Protein AF-0000000080838086 (afdb_homodimer)

InterPro domains:
  IPR004227 Formiminotransferase catalytic domain [TIGR02024] (1-301)
  IPR012886 Formiminotransferase, N-terminal subdomain [PF07837] (4-179)
  IPR012886 Formiminotransferase, N-terminal subdomain [SM01222] (3-180)
  IPR013802 Formiminotransferase, C-terminal subdomain [PF02971] (182-311)
  IPR013802 Formiminotransferase, C-terminal subdomain [SM01221] (181-302)
  IPR022384 Formiminotransferase catalytic domain superfamily [SSF55116] (3-180)
  IPR022384 Formiminotransferase catalytic domain superfamily [SSF55116] (181-319)
  IPR037064 Formiminotransferase, N-terminal subdomain superfamily [G3DSA:3.30.990.10] (1-180)
  IPR037070 Formiminotransferase, C-terminal subdomain superfamily [G3DSA:3.30.70.670] (182-321)
  IPR051623 Formiminotransferase-cyclodeaminase [PTHR12234] (2-306)

Foldseek 3Di:
DAWKKKKKWKFQAQDDVVLLCQLCVLQVVDPQKAWLDWDGDVQQRMIITMIMGHLVSVLVSNLVSLQSLLVRFFPVPGDHFHQAFFRTGEMEMEGDPPDDQVNRLVSQVVSQQSNCVPPVAFEAEEAPNHPDPQRPDSCSLRVCGNVHQQVVLPDPVNPGPGHGSGGDNGTGHYYTYYAHDKWWKKWKKQAQDQVQLQVLQLQAACVNPHDPQKHWHKTGDPVVHIIIIIIIRRDCVRVAPQNSLVSSQVSCVVVVIHTDAMEIPAADELVSLLVNLVVVCVVVVHDDDSVPDDLQVSQVVSCVVHVYDPDGSSSYPVVPD/DAWKKKKKWKFQAQDDVVLLCQLCVLQVVDPQKAWLDWDGDVQQRMIITMIMGHLVSVLVSNLVSLQSLLVRFFQVPGDHFHQAFFRTGEMEMEGDPPDDQVNRLVSQVVSQQSNCVPPVAFEAEEAPNHPDPQRPDSCSLRVCGNVHQQVVLPDPVNPGPGHGSGGDNGTGHYYTYYAHDKWWKKWKKQAQDQVQLQVLQLQAACVNPHDPQKHWHKTGDPVVHIIMIIIIRRDCVRVAPQNSLVSSQVSCVVVVIHTDAMEIPAADELVSLLVNLVVVCVVVVHDDDSVPDDLQVSQVVSCVVHVYDPDGSSRYPVVPD

Radius of gyration: 28.11 Å; Cα contacts (8 Å, |Δi|>4): 1502; chains: 2; bounding box: 57×80×67 Å

Organism: Fusobacterium vincentii (NCBI:txid155615)

pLDDT: mean 97.09, std 2.86, range [72.38, 98.94]

Solvent-accessible surface area (backbone atoms only — not comparable to full-atom values): 31805 Å² total; per-residue (Å²): 130,73,48,28,28,35,39,44,42,29,31,54,48,22,70,57,61,69,59,48,50,60,30,47,36,49,42,71,74,29,89,70,38,45,68,66,44,78,49,62,32,57,58,38,18,27,22,44,33,29,34,37,23,37,57,69,60,47,50,54,27,49,52,52,20,48,50,45,28,44,71,72,30,54,51,84,74,60,78,53,59,49,89,45,27,20,15,40,29,40,34,40,30,27,55,69,31,85,49,46,66,67,59,31,26,50,52,26,51,52,48,36,48,49,40,18,73,74,65,57,32,17,17,37,38,20,43,77,37,28,85,48,81,77,30,34,44,62,69,62,62,40,57,60,24,48,86,32,38,52,68,47,20,63,37,80,92,43,49,38,77,29,58,58,55,45,50,26,91,35,24,21,32,28,35,28,14,16,48,76,79,48,40,37,39,34,39,34,32,66,38,76,62,66,67,53,28,39,52,51,17,44,51,45,10,31,94,54,29,8,27,56,43,30,47,47,35,54,38,70,36,68,96,72,58,24,27,23,33,36,31,38,30,55,38,43,91,47,48,36,57,50,59,56,54,52,49,51,48,58,60,30,36,44,72,74,37,50,69,76,28,28,35,63,58,64,54,36,59,59,62,48,52,51,57,32,44,51,43,56,34,32,55,70,69,46,84,72,63,67,89,76,50,53,68,62,55,52,44,54,49,44,32,64,76,58,38,46,47,94,73,56,57,76,34,24,45,66,75,75,105,131,75,47,27,28,35,38,43,42,29,32,55,49,22,69,58,62,69,59,48,49,62,29,46,37,49,41,72,74,29,88,69,37,45,67,65,45,79,50,62,32,56,56,38,18,27,21,45,32,30,34,38,24,38,54,69,59,47,51,53,25,49,50,51,21,48,50,44,27,45,72,71,29,53,50,86,74,60,77,52,59,49,88,46,27,20,15,43,29,38,34,42,30,27,56,70,31,85,50,46,65,66,59,33,26,50,52,25,50,52,48,35,48,49,40,18,74,75,65,57,33,17,18,37,38,20,43,78,38,28,86,47,81,75,30,33,44,61,70,61,62,39,58,60,23,48,85,31,36,52,67,46,20,64,37,81,90,44,49,39,76,29,57,58,56,44,51,27,93,36,25,20,33,28,37,28,15,15,48,75,77,47,39,36,38,33,38,33,33,65,38,75,62,66,67,54,28,40,52,50,16,44,53,44,10,31,95,54,30,6,28,54,44,28,48,48,35,54,39,69,36,69,97,74,58,26,27,24,35,35,31,37,30,56,38,43,90,47,48,37,57,50,60,54,53,51,49,52,48,56,62,30,36,46,71,73,37,48,70,77,29,28,37,62,58,66,54,35,60,59,63,50,52,51,57,32,44,52,43,55,35,32,56,69,69,47,83,73,63,68,88,76,51,53,69,62,57,52,46,53,50,45,31,65,77,57,36,46,47,93,71,58,58,76,35,26,45,68,75,75,106

Structure (mmCIF, N/CA/C/O backbone):
data_AF-0000000080838086-model_v1
#
loop_
_entity.id
_entity.type
_entity.pdbx_description
1 polymer 'glutamate formimidoyltransferase'
#
loop_
_atom_site.group_PDB
_atom_site.id
_atom_site.type_symbol
_atom_site.label_atom_id
_atom_site.label_alt_id
_atom_site.label_comp_id
_atom_site.label_asym_id
_atom_site.label_entity_id
_atom_site.label_seq_id
_atom_site.pdbx_PDB_ins_code
_atom_site.Cartn_x
_atom_site.Cartn_y
_atom_site.Cartn_z
_atom_site.occupancy
_atom_site.B_iso_or_equiv
_atom_site.auth_seq_id
_atom_site.auth_comp_id
_atom_site.auth_asym_id
_atom_site.auth_atom_id
_atom_site.pdbx_PDB_model_num
ATOM 1 N N . MET A 1 1 ? -22.516 15.312 27.312 1 72.38 1 MET A N 1
ATOM 2 C CA . MET A 1 1 ? -21.172 15.883 27.219 1 72.38 1 MET A CA 1
ATOM 3 C C . MET A 1 1 ? -21.109 16.953 26.141 1 72.38 1 MET A C 1
ATOM 5 O O . MET A 1 1 ? -21.969 17 25.266 1 72.38 1 MET A O 1
ATOM 9 N N . ALA A 1 2 ? -20.094 17.875 26.25 1 89.25 2 ALA A N 1
ATOM 10 C CA . ALA A 1 2 ? -20.016 19 25.312 1 89.25 2 ALA A CA 1
ATOM 11 C C . ALA A 1 2 ? -19.422 18.547 23.984 1 89.25 2 ALA A C 1
ATOM 13 O O . ALA A 1 2 ? -18.578 17.672 23.922 1 89.25 2 ALA A O 1
ATOM 14 N N . LYS A 1 3 ? -20.047 19.047 22.922 1 95 3 LYS A N 1
ATOM 15 C CA . LYS A 1 3 ? -19.516 18.797 21.578 1 95 3 LYS A CA 1
ATOM 16 C C . LYS A 1 3 ? -18.125 19.406 21.422 1 95 3 LYS A C 1
ATOM 18 O O . LYS A 1 3 ? -17.859 20.516 21.891 1 95 3 LYS A O 1
ATOM 23 N N . ILE A 1 4 ? -17.219 18.703 20.875 1 96.5 4 ILE A N 1
ATOM 24 C CA . ILE A 1 4 ? -15.875 19.188 20.625 1 96.5 4 ILE A CA 1
ATOM 25 C C . ILE A 1 4 ? -15.5 18.922 19.156 1 96.5 4 ILE A C 1
ATOM 27 O O . ILE A 1 4 ? -15.641 17.797 18.672 1 96.5 4 ILE A O 1
ATOM 31 N N . VAL A 1 5 ? -15.117 19.922 18.5 1 97.5 5 VAL A N 1
ATOM 32 C CA . VAL A 1 5 ? -14.57 19.812 17.141 1 97.5 5 VAL A CA 1
ATOM 33 C C . VAL A 1 5 ? -13.094 20.219 17.156 1 97.5 5 VAL A C 1
ATOM 35 O O . VAL A 1 5 ? -12.68 21.062 17.953 1 97.5 5 VAL A O 1
ATOM 38 N N . GLU A 1 6 ? -12.32 19.5 16.453 1 97.88 6 GLU A N 1
ATOM 39 C CA . GLU A 1 6 ? -10.961 19.922 16.141 1 97.88 6 GLU A CA 1
ATOM 40 C C . GLU A 1 6 ? -10.883 20.578 14.773 1 97.88 6 GLU A C 1
ATOM 42 O O . GLU A 1 6 ? -11.57 20.172 13.836 1 97.88 6 GLU A O 1
ATOM 47 N N . CYS A 1 7 ? -10.18 21.641 14.664 1 98.5 7 CYS A N 1
ATOM 48 C CA . CYS A 1 7 ? -9.898 22.312 13.398 1 98.5 7 CYS A CA 1
ATOM 49 C C . CYS A 1 7 ? -8.398 22.531 13.219 1 98.5 7 CYS A C 1
ATOM 51 O O . CYS A 1 7 ? -7.699 22.875 14.172 1 98.5 7 CYS A O 1
ATOM 53 N N . ILE A 1 8 ? -7.879 22.281 11.969 1 98.62 8 ILE A N 1
ATOM 54 C CA . ILE A 1 8 ? -6.441 22.328 11.719 1 98.62 8 ILE A CA 1
ATOM 55 C C . ILE A 1 8 ? -6.164 23.203 10.484 1 98.62 8 ILE A C 1
ATOM 57 O O . ILE A 1 8 ? -5.664 22.703 9.477 1 98.62 8 ILE A O 1
ATOM 61 N N . PRO A 1 9 ? -6.383 24.453 10.562 1 98.81 9 PRO A N 1
ATOM 62 C CA . PRO A 1 9 ? -6.082 25.312 9.406 1 98.81 9 PRO A CA 1
ATOM 63 C C . PRO A 1 9 ? -4.59 25.391 9.102 1 98.81 9 PRO A C 1
ATOM 65 O O . PRO A 1 9 ? -3.766 25.422 10.016 1 98.81 9 PRO A O 1
ATOM 68 N N . ASN A 1 10 ? -4.266 25.328 7.863 1 98.81 10 ASN A N 1
ATOM 69 C CA . ASN A 1 10 ? -2.914 25.5 7.344 1 98.81 10 ASN A CA 1
ATOM 70 C C . ASN A 1 10 ? -2.758 26.828 6.621 1 98.81 10 ASN A C 1
ATOM 72 O O . ASN A 1 10 ? -3.479 27.109 5.66 1 98.81 10 ASN A O 1
ATOM 76 N N . TYR A 1 11 ? -1.82 27.641 7.055 1 98.94 11 TYR A N 1
ATOM 77 C CA . TYR A 1 11 ? -1.592 28.969 6.473 1 98.94 11 TYR A CA 1
ATOM 78 C C . TYR A 1 11 ? -0.26 29.016 5.734 1 98.94 11 TYR A C 1
ATOM 80 O O . TYR A 1 11 ? 0.735 28.453 6.199 1 98.94 11 TYR A O 1
ATOM 88 N N . SER A 1 12 ? -0.247 29.703 4.594 1 98.75 12 SER A N 1
ATOM 89 C CA . SER A 1 12 ? 0.956 29.828 3.777 1 98.75 12 SER A CA 1
ATOM 90 C C . SER A 1 12 ? 1.854 30.953 4.281 1 98.75 12 SER A C 1
ATOM 92 O O . SER A 1 12 ? 2.139 31.906 3.545 1 98.75 12 SER A O 1
ATOM 94 N N . GLU A 1 13 ? 2.279 30.844 5.449 1 98.75 13 GLU A N 1
ATOM 95 C CA . GLU A 1 13 ? 3.242 31.734 6.098 1 98.75 13 GLU A CA 1
ATOM 96 C C . GLU A 1 13 ? 3.986 31.016 7.219 1 98.75 13 GLU A C 1
ATOM 98 O O . GLU A 1 13 ? 3.373 30.562 8.188 1 98.75 13 GLU A O 1
ATOM 103 N N . GLY A 1 14 ? 5.27 30.906 7.098 1 97.88 14 GLY A N 1
ATOM 104 C CA . GLY A 1 14 ? 6.074 30.234 8.102 1 97.88 14 GLY A CA 1
ATOM 105 C C . GLY A 1 14 ? 7.297 31.016 8.523 1 97.88 14 GLY A C 1
ATOM 106 O O . GLY A 1 14 ? 8.062 30.578 9.383 1 97.88 14 GLY A O 1
ATOM 107 N N . LYS A 1 15 ? 7.438 32.25 8.016 1 97.44 15 LYS A N 1
ATOM 108 C CA . LYS A 1 15 ? 8.656 33.031 8.211 1 97.44 15 LYS A CA 1
ATOM 109 C C . LYS A 1 15 ? 8.391 34.25 9.086 1 97.44 15 LYS A C 1
ATOM 111 O O . LYS A 1 15 ? 9.172 34.531 9.992 1 97.44 15 LYS A O 1
ATOM 116 N N . ASP A 1 16 ? 7.383 34.969 8.812 1 98.31 16 ASP A N 1
ATOM 117 C CA . ASP A 1 16 ? 7.039 36.188 9.547 1 98.31 16 ASP A CA 1
ATOM 118 C C . ASP A 1 16 ? 6.211 35.875 10.789 1 98.31 16 ASP A C 1
ATOM 120 O O . ASP A 1 16 ? 4.977 35.844 10.727 1 98.31 16 ASP A O 1
ATOM 124 N N . LEU A 1 17 ? 6.836 35.812 11.867 1 98.06 17 LEU A N 1
ATOM 125 C CA . LEU A 1 17 ? 6.191 35.375 13.109 1 98.06 17 LEU A CA 1
ATOM 126 C C . LEU A 1 17 ? 5.156 36.406 13.562 1 98.06 17 LEU A C 1
ATOM 128 O O . LEU A 1 17 ? 4.145 36.031 14.164 1 98.06 17 LEU A O 1
ATOM 132 N N . ALA A 1 18 ? 5.383 37.656 13.305 1 98.31 18 ALA A N 1
ATOM 133 C CA . ALA A 1 18 ? 4.402 38.688 13.656 1 98.31 18 ALA A CA 1
ATOM 134 C C . ALA A 1 18 ? 3.105 38.5 12.875 1 98.31 18 ALA A C 1
ATOM 136 O O . ALA A 1 18 ? 2.014 38.625 13.43 1 98.31 18 ALA A O 1
ATOM 137 N N . LYS A 1 19 ? 3.242 38.219 11.602 1 98.06 19 LYS A N 1
ATOM 138 C CA . LYS A 1 19 ? 2.072 37.906 10.781 1 98.06 19 LYS A CA 1
ATOM 139 C C . LYS A 1 19 ? 1.321 36.719 11.328 1 98.06 19 LYS A C 1
ATOM 141 O O . LYS A 1 19 ? 0.091 36.719 11.406 1 98.06 19 LYS A O 1
ATOM 146 N N . ILE A 1 20 ? 2.047 35.688 11.633 1 98.69 20 ILE A N 1
ATOM 147 C CA . ILE A 1 20 ? 1.466 34.438 12.148 1 98.69 20 ILE A CA 1
ATOM 148 C C . ILE A 1 20 ? 0.724 34.719 13.453 1 98.69 20 ILE A C 1
ATOM 150 O O . ILE A 1 20 ? -0.38 34.219 13.664 1 98.69 20 ILE A O 1
ATOM 154 N N . GLU A 1 21 ? 1.292 35.562 14.281 1 98.56 21 GLU A N 1
ATOM 155 C CA . GLU A 1 21 ? 0.652 35.938 15.539 1 98.56 21 GLU A CA 1
ATOM 156 C C . GLU A 1 21 ? -0.698 36.625 15.297 1 98.56 21 GLU A C 1
ATOM 158 O O . GLU A 1 21 ? -1.671 36.344 16 1 98.56 21 GLU A O 1
ATOM 163 N N . ARG A 1 22 ? -0.779 37.5 14.383 1 98.75 22 ARG A N 1
ATOM 164 C CA . ARG A 1 22 ? -2.039 38.156 14.039 1 98.75 22 ARG A CA 1
ATOM 165 C C . ARG A 1 22 ? -3.057 37.156 13.516 1 98.75 22 ARG A C 1
ATOM 167 O O . ARG A 1 22 ? -4.234 37.219 13.883 1 98.75 22 ARG A O 1
ATOM 174 N N . ILE A 1 23 ? -2.609 36.219 12.734 1 98.81 23 ILE A N 1
ATOM 175 C CA . ILE A 1 23 ? -3.477 35.219 12.109 1 98.81 23 ILE A CA 1
ATOM 176 C C . ILE A 1 23 ? -4.059 34.312 13.172 1 98.81 23 ILE A C 1
ATOM 178 O O . ILE A 1 23 ? -5.215 33.875 13.086 1 98.81 23 ILE A O 1
ATOM 182 N N . VAL A 1 24 ? -3.285 33.969 14.211 1 98.56 24 VAL A N 1
ATOM 183 C CA . VAL A 1 24 ? -3.73 32.969 15.172 1 98.56 24 VAL A CA 1
ATOM 184 C C . VAL A 1 24 ? -4.414 33.656 16.359 1 98.56 24 VAL A C 1
ATOM 186 O O . VAL A 1 24 ? -4.961 33 17.234 1 98.56 24 VAL A O 1
ATOM 189 N N . ALA A 1 25 ? -4.469 35 16.391 1 98.56 25 ALA A N 1
ATOM 190 C CA . ALA A 1 25 ? -5.012 35.781 17.484 1 98.56 25 ALA A CA 1
ATOM 191 C C . ALA A 1 25 ? -6.449 35.406 17.797 1 98.56 25 ALA A C 1
ATOM 193 O O . ALA A 1 25 ? -6.84 35.312 18.969 1 98.56 25 ALA A O 1
ATOM 194 N N . PRO A 1 26 ? -7.297 35.156 16.766 1 98.5 26 PRO A N 1
ATOM 195 C CA . PRO A 1 26 ? -8.688 34.781 17.062 1 98.5 26 PRO A CA 1
ATOM 196 C C . PRO A 1 26 ? -8.797 33.5 17.906 1 98.5 26 PRO A C 1
ATOM 198 O O . PRO A 1 26 ? -9.766 33.344 18.641 1 98.5 26 PRO A O 1
ATOM 201 N N . TYR A 1 27 ? -7.848 32.594 17.719 1 98.12 27 TYR A N 1
ATOM 202 C CA . TYR A 1 27 ? -7.836 31.391 18.516 1 98.12 27 TYR A CA 1
ATOM 203 C C . TYR A 1 27 ? -7.27 31.641 19.906 1 98.12 27 TYR A C 1
ATOM 205 O O . TYR A 1 27 ? -7.844 31.219 20.906 1 98.12 27 TYR A O 1
ATOM 213 N N . LYS A 1 28 ? -6.145 32.344 19.922 1 96.81 28 LYS A N 1
ATOM 214 C CA . LYS A 1 28 ? -5.379 32.594 21.141 1 96.81 28 LYS A CA 1
ATOM 215 C C . LYS A 1 28 ? -6.184 33.406 22.125 1 96.81 28 LYS A C 1
ATOM 217 O O . LYS A 1 28 ? -6.094 33.219 23.344 1 96.81 28 LYS A O 1
ATOM 222 N N . ASN A 1 29 ? -6.957 34.312 21.703 1 95.75 29 ASN A N 1
ATOM 223 C CA . ASN A 1 29 ? -7.664 35.281 22.531 1 95.75 29 ASN A CA 1
ATOM 224 C C . ASN A 1 29 ? -9.07 34.781 22.875 1 95.75 29 ASN A C 1
ATOM 226 O O . ASN A 1 29 ? -9.859 35.531 23.469 1 95.75 29 ASN A O 1
ATOM 230 N N . ASN A 1 30 ? -9.453 33.656 22.5 1 94.56 30 ASN A N 1
ATOM 231 C CA . ASN A 1 30 ? -10.766 33.094 22.781 1 94.56 30 ASN A CA 1
ATOM 232 C C . ASN A 1 30 ? -10.695 31.984 23.844 1 94.56 30 ASN A C 1
ATOM 234 O O . ASN A 1 30 ? -10.297 30.859 23.547 1 94.56 30 ASN A O 1
ATOM 238 N N . PRO A 1 31 ? -11.148 32.219 25.016 1 91.25 31 PRO A N 1
ATOM 239 C CA . PRO A 1 31 ? -11.008 31.266 26.109 1 91.25 31 PRO A CA 1
ATOM 240 C C . PRO A 1 31 ? -11.859 30 25.891 1 91.25 31 PRO A C 1
ATOM 242 O O . PRO A 1 31 ? -11.672 29 26.594 1 91.25 31 PRO A O 1
ATOM 245 N N . LYS A 1 32 ? -12.719 30.047 24.984 1 90.94 32 LYS A N 1
ATOM 246 C CA . LYS A 1 32 ? -13.586 28.906 24.734 1 90.94 32 LYS A CA 1
ATOM 247 C C . LYS A 1 32 ? -12.953 27.938 23.734 1 90.94 32 LYS A C 1
ATOM 249 O O . LYS A 1 32 ? -13.508 26.891 23.422 1 90.94 32 LYS A O 1
ATOM 254 N N . ILE A 1 33 ? -11.859 28.328 23.266 1 94.44 33 ILE A N 1
ATOM 255 C CA . ILE A 1 33 ? -11.117 27.531 22.297 1 94.44 33 ILE A CA 1
ATOM 256 C C . ILE A 1 33 ? -9.758 27.156 22.891 1 94.44 33 ILE A C 1
ATOM 258 O O . ILE A 1 33 ? -9.102 27.969 23.531 1 94.44 33 ILE A O 1
ATOM 262 N N . LYS A 1 34 ? -9.492 25.922 22.75 1 95.81 34 LYS A N 1
ATOM 263 C CA . LYS A 1 34 ? -8.148 25.484 23.141 1 95.81 34 LYS A CA 1
ATOM 264 C C . LYS A 1 34 ? -7.207 25.484 21.938 1 95.81 34 LYS A C 1
ATOM 266 O O . LYS A 1 34 ? -7.402 24.719 20.984 1 95.81 34 LYS A O 1
ATOM 271 N N . LEU A 1 35 ? -6.234 26.375 21.969 1 96.69 35 LEU A N 1
ATOM 272 C CA . LEU A 1 35 ? -5.168 26.375 20.969 1 96.69 35 LEU A CA 1
ATOM 273 C C . LEU A 1 35 ? -4.102 25.344 21.312 1 96.69 35 LEU A C 1
ATOM 275 O O . LEU A 1 35 ? -3.27 25.578 22.188 1 96.69 35 LEU A O 1
ATOM 279 N N . LEU A 1 36 ? -4.086 24.234 20.609 1 95.31 36 LEU A N 1
ATOM 280 C CA . LEU A 1 36 ? -3.209 23.109 20.922 1 95.31 36 LEU A CA 1
ATOM 281 C C . LEU A 1 36 ? -1.795 23.375 20.406 1 95.31 36 LEU A C 1
ATOM 283 O O . LEU A 1 36 ? -0.816 23.031 21.078 1 95.31 36 LEU A O 1
ATOM 287 N N . SER A 1 37 ? -1.728 23.859 19.219 1 95.75 37 SER A N 1
ATOM 288 C CA . SER A 1 37 ? -0.391 24.078 18.672 1 95.75 37 SER A CA 1
ATOM 289 C C . SER A 1 37 ? -0.414 25.094 17.531 1 95.75 37 SER A C 1
ATOM 291 O O . SER A 1 37 ? -1.42 25.234 16.828 1 95.75 37 SER A O 1
ATOM 293 N N . VAL A 1 38 ? 0.595 25.906 17.422 1 97.44 38 VAL A N 1
ATOM 294 C CA . VAL A 1 38 ? 0.998 26.734 16.297 1 97.44 38 VAL A CA 1
ATOM 295 C C . VAL A 1 38 ? 2.396 26.344 15.836 1 97.44 38 VAL A C 1
ATOM 297 O O . VAL A 1 38 ? 3.375 26.516 16.562 1 97.44 38 VAL A O 1
ATOM 300 N N . GLU A 1 39 ? 2.527 25.766 14.625 1 97.19 39 GLU A N 1
ATOM 301 C CA . GLU A 1 39 ? 3.789 25.172 14.195 1 97.19 39 GLU A CA 1
ATOM 302 C C . GLU A 1 39 ? 4.258 25.766 12.867 1 97.19 39 GLU A C 1
ATOM 304 O O . GLU A 1 39 ? 4.07 25.172 11.812 1 97.19 39 GLU A O 1
ATOM 309 N N . PRO A 1 40 ? 4.93 26.922 13 1 97.31 40 PRO A N 1
ATOM 310 C CA . PRO A 1 40 ? 5.512 27.516 11.789 1 97.31 40 PRO A CA 1
ATOM 311 C C . PRO A 1 40 ? 6.738 26.75 11.297 1 97.31 40 PRO A C 1
ATOM 313 O O . PRO A 1 40 ? 7.543 26.281 12.102 1 97.31 40 PRO A O 1
ATOM 316 N N . ASP A 1 41 ? 6.852 26.531 10.094 1 94.94 41 ASP A N 1
ATOM 317 C CA . ASP A 1 41 ? 8.039 26.016 9.422 1 94.94 41 ASP A CA 1
ATOM 318 C C . ASP A 1 41 ? 8.508 26.969 8.32 1 94.94 41 ASP A C 1
ATOM 320 O O . ASP A 1 41 ? 7.828 27.141 7.301 1 94.94 41 ASP A O 1
ATOM 324 N N . ALA A 1 42 ? 9.648 27.547 8.492 1 95.31 42 ALA A N 1
ATOM 325 C CA . ALA A 1 42 ? 10.156 28.578 7.586 1 95.31 42 ALA A CA 1
ATOM 326 C C . ALA A 1 42 ? 10.5 27.984 6.223 1 95.31 42 ALA A C 1
ATOM 328 O O . ALA A 1 42 ? 10.344 28.641 5.195 1 95.31 42 ALA A O 1
ATOM 329 N N . ASN A 1 43 ? 10.984 26.766 6.219 1 92.94 43 ASN A N 1
ATOM 330 C CA . ASN A 1 43 ? 11.328 26.141 4.949 1 92.94 43 ASN A CA 1
ATOM 331 C C . ASN A 1 43 ? 10.078 25.797 4.137 1 92.94 43 ASN A C 1
ATOM 333 O O . ASN A 1 43 ? 10.016 26.078 2.939 1 92.94 43 ASN A O 1
ATOM 337 N N . TYR A 1 44 ? 9.141 25.203 4.793 1 94.88 44 TYR A N 1
ATOM 338 C CA . TYR A 1 44 ? 7.859 24.938 4.152 1 94.88 44 TYR A CA 1
ATOM 339 C C . TYR A 1 44 ? 7.117 26.234 3.854 1 94.88 44 TYR A C 1
ATOM 341 O O . TYR A 1 44 ? 6.25 26.266 2.977 1 94.88 44 TYR A O 1
ATOM 349 N N . ASN A 1 45 ? 7.52 27.281 4.562 1 97.06 45 ASN A N 1
ATOM 350 C CA . ASN A 1 45 ? 6.785 28.547 4.605 1 97.06 45 ASN A CA 1
ATOM 351 C C . ASN A 1 45 ? 5.301 28.312 4.871 1 97.06 45 ASN A C 1
ATOM 353 O O . ASN A 1 45 ? 4.449 28.781 4.102 1 97.06 45 ASN A O 1
ATOM 357 N N . ARG A 1 46 ? 5.066 27.609 5.875 1 97.56 46 ARG A N 1
ATOM 358 C CA . ARG A 1 46 ? 3.746 27.125 6.266 1 97.56 46 ARG A CA 1
ATOM 359 C C . ARG A 1 46 ? 3.604 27.078 7.785 1 97.56 46 ARG A C 1
ATOM 361 O O . ARG A 1 46 ? 4.559 26.766 8.492 1 97.56 46 ARG A O 1
ATOM 368 N N . THR A 1 47 ? 2.455 27.469 8.234 1 98.69 47 THR A N 1
ATOM 369 C CA . THR A 1 47 ? 2.109 27.281 9.641 1 98.69 47 THR A CA 1
ATOM 370 C C . THR A 1 47 ? 0.881 26.391 9.789 1 98.69 47 THR A C 1
ATOM 372 O O . THR A 1 47 ? -0.158 26.656 9.172 1 98.69 47 THR A O 1
ATOM 375 N N . VAL A 1 48 ? 1.025 25.328 10.57 1 98.5 48 VAL A N 1
ATOM 376 C CA . VAL A 1 48 ? -0.091 24.453 10.906 1 98.5 48 VAL A CA 1
ATOM 377 C C . VAL A 1 48 ? -0.598 24.781 12.312 1 98.5 48 VAL A C 1
ATOM 379 O O . VAL A 1 48 ? 0.177 24.797 13.273 1 98.5 48 VAL A O 1
ATOM 382 N N . VAL A 1 49 ? -1.872 25.078 12.391 1 98.44 49 VAL A N 1
ATOM 383 C CA . VAL A 1 49 ? -2.504 25.422 13.664 1 98.44 49 VAL A CA 1
ATOM 384 C C . VAL A 1 49 ? -3.504 24.344 14.055 1 98.44 49 VAL A C 1
ATOM 386 O O . VAL A 1 49 ? -4.234 23.828 13.203 1 98.44 49 VAL A O 1
ATOM 389 N N . THR A 1 50 ? -3.539 23.922 15.266 1 98.06 50 THR A N 1
ATOM 390 C CA . THR A 1 50 ? -4.504 22.953 15.773 1 98.06 50 THR A CA 1
ATOM 391 C C . THR A 1 50 ? -5.324 23.547 16.906 1 98.06 50 THR A C 1
ATOM 393 O O . THR A 1 50 ? -4.77 23.984 17.922 1 98.06 50 THR A O 1
ATOM 396 N N . VAL A 1 51 ? -6.594 23.547 16.75 1 97.75 51 VAL A N 1
ATOM 397 C CA . VAL A 1 51 ? -7.473 24.094 17.781 1 97.75 51 VAL A CA 1
ATOM 398 C C . VAL A 1 51 ? -8.586 23.109 18.094 1 97.75 51 VAL A C 1
ATOM 400 O O . VAL A 1 51 ? -8.992 22.328 17.234 1 97.75 51 VAL A O 1
ATOM 403 N N . LEU A 1 52 ? -9.016 23.094 19.266 1 96.5 52 LEU A N 1
ATOM 404 C CA . LEU A 1 52 ? -10.102 22.266 19.781 1 96.5 52 LEU A CA 1
ATOM 405 C C . LEU A 1 52 ? -11.102 23.109 20.562 1 96.5 52 LEU A C 1
ATOM 407 O O . LEU A 1 52 ? -10.711 23.984 21.328 1 96.5 52 LEU A O 1
ATOM 411 N N . GLY A 1 53 ? -12.445 22.812 20.391 1 96.12 53 GLY A N 1
ATOM 412 C CA . GLY A 1 53 ? -13.406 23.516 21.234 1 96.12 53 GLY A CA 1
ATOM 413 C C . GLY A 1 53 ? -14.836 23.375 20.734 1 96.12 53 GLY A C 1
ATOM 414 O O . GLY A 1 53 ? -15.156 22.438 20 1 96.12 53 GLY A O 1
ATOM 415 N N . ASP A 1 54 ? -15.641 24.234 21.312 1 95.75 54 ASP A N 1
ATOM 416 C CA . ASP A 1 54 ? -17.047 24.297 20.891 1 95.75 54 ASP A CA 1
ATOM 417 C C . ASP A 1 54 ? -17.156 24.594 19.406 1 95.75 54 ASP A C 1
ATOM 419 O O . ASP A 1 54 ? -16.5 25.5 18.891 1 95.75 54 ASP A O 1
ATOM 423 N N . PRO A 1 55 ? -18.016 23.781 18.688 1 97.25 55 PRO A N 1
ATOM 424 C CA . PRO A 1 55 ? -18.094 23.906 17.234 1 97.25 55 PRO A CA 1
ATOM 425 C C . PRO A 1 55 ? -18.406 25.344 16.797 1 97.25 55 PRO A C 1
ATOM 427 O O . PRO A 1 55 ? -17.812 25.844 15.836 1 97.25 55 PRO A O 1
ATOM 430 N N . GLU A 1 56 ? -19.297 26.016 17.469 1 97.62 56 GLU A N 1
ATOM 431 C CA . GLU A 1 56 ? -19.688 27.375 17.078 1 97.62 56 GLU A CA 1
ATOM 432 C C . GLU A 1 56 ? -18.562 28.359 17.312 1 97.62 56 GLU A C 1
ATOM 434 O O . GLU A 1 56 ? -18.344 29.266 16.5 1 97.62 56 GLU A O 1
ATOM 439 N N . GLU A 1 57 ? -17.891 28.234 18.391 1 97.81 57 GLU A N 1
ATOM 440 C CA . GLU A 1 57 ? -16.781 29.125 18.719 1 97.81 57 GLU A CA 1
ATOM 441 C C . GLU A 1 57 ? -15.594 28.906 17.766 1 97.81 57 GLU A C 1
ATOM 443 O O . GLU A 1 57 ? -14.961 29.875 17.328 1 97.81 57 GLU A O 1
ATOM 448 N N . VAL A 1 58 ? -15.328 27.641 17.531 1 98.38 58 VAL A N 1
ATOM 449 C CA . VAL A 1 58 ? -14.242 27.312 16.594 1 98.38 58 VAL A CA 1
ATOM 450 C C . VAL A 1 58 ? -14.57 27.859 15.211 1 98.38 58 VAL A C 1
ATOM 452 O O . VAL A 1 58 ? -13.719 28.453 14.555 1 98.38 58 VAL A O 1
ATOM 455 N N . LYS A 1 59 ? -15.789 27.688 14.789 1 98.5 59 LYS A N 1
ATOM 456 C CA . LYS A 1 59 ? -16.25 28.172 13.492 1 98.5 59 LYS A CA 1
ATOM 457 C C . LYS A 1 59 ? -16.016 29.672 13.359 1 98.5 59 LYS A C 1
ATOM 459 O O . LYS A 1 59 ? -15.43 30.141 12.375 1 98.5 59 LYS A O 1
ATOM 464 N N . LYS A 1 60 ? -16.422 30.406 14.359 1 98.5 60 LYS A N 1
ATOM 465 C CA . LYS A 1 60 ? -16.281 31.859 14.336 1 98.5 60 LYS A CA 1
ATOM 466 C C . LYS A 1 60 ? -14.805 32.281 14.281 1 98.5 60 LYS A C 1
ATOM 468 O O . LYS A 1 60 ? -14.43 33.156 13.508 1 98.5 60 LYS A O 1
ATOM 473 N N . ALA A 1 61 ? -14.055 31.609 15.094 1 98.75 61 ALA A N 1
ATOM 474 C CA . ALA A 1 61 ? -12.633 31.953 15.188 1 98.75 61 ALA A CA 1
ATOM 475 C C . ALA A 1 61 ? -11.906 31.641 13.883 1 98.75 61 ALA A C 1
ATOM 477 O O . ALA A 1 61 ? -11.047 32.406 13.445 1 98.75 61 ALA A O 1
ATOM 478 N N . VAL A 1 62 ? -12.234 30.531 13.273 1 98.81 62 VAL A N 1
ATOM 479 C CA . VAL A 1 62 ? -11.562 30.125 12.047 1 98.81 62 VAL A CA 1
ATOM 480 C C . VAL A 1 62 ? -11.906 31.094 10.922 1 98.81 62 VAL A C 1
ATOM 482 O O . VAL A 1 62 ? -11.039 31.453 10.125 1 98.81 62 VAL A O 1
ATOM 485 N N . ILE A 1 63 ? -13.148 31.5 10.805 1 98.88 63 ILE A N 1
ATOM 486 C CA . ILE A 1 63 ? -13.562 32.438 9.773 1 98.88 63 ILE A CA 1
ATOM 487 C C . ILE A 1 63 ? -12.789 33.75 9.938 1 98.88 63 ILE A C 1
ATOM 489 O O . ILE A 1 63 ? -12.266 34.312 8.961 1 98.88 63 ILE A O 1
ATOM 493 N N . GLU A 1 64 ? -12.703 34.188 11.164 1 98.81 64 GLU A N 1
ATOM 494 C CA . GLU A 1 64 ? -11.953 35.406 11.438 1 98.81 64 GLU A CA 1
ATOM 495 C C . GLU A 1 64 ? -10.484 35.25 11.062 1 98.81 64 GLU A C 1
ATOM 497 O O . GLU A 1 64 ? -9.891 36.156 10.461 1 98.81 64 GLU A O 1
ATOM 502 N N . SER A 1 65 ? -9.922 34.156 11.445 1 98.88 65 SER A N 1
ATOM 503 C CA . SER A 1 65 ? -8.523 33.875 11.156 1 98.88 65 SER A CA 1
ATOM 504 C C . SER A 1 65 ? -8.258 33.844 9.656 1 98.88 65 SER A C 1
ATOM 506 O O . SER A 1 65 ? -7.258 34.375 9.188 1 98.88 65 SER A O 1
ATOM 508 N N . ILE A 1 66 ? -9.125 33.219 8.883 1 98.88 66 ILE A N 1
ATOM 509 C CA . ILE A 1 66 ? -9.016 33.188 7.426 1 98.88 66 ILE A CA 1
ATOM 510 C C . ILE A 1 66 ? -9.039 34.594 6.867 1 98.88 66 ILE A C 1
ATOM 512 O O . ILE A 1 66 ? -8.289 34.938 5.945 1 98.88 66 ILE A O 1
ATOM 516 N N . GLY A 1 67 ? -9.906 35.438 7.402 1 98.88 67 GLY A N 1
ATOM 517 C CA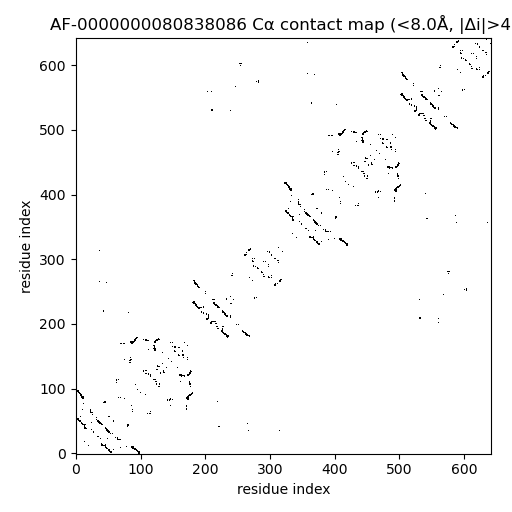 . GLY A 1 67 ? -9.961 36.812 6.988 1 98.88 67 GLY A CA 1
ATOM 518 C C . GLY A 1 67 ? -8.656 37.562 7.191 1 98.88 67 GLY A C 1
ATOM 519 O O . GLY A 1 67 ? -8.195 38.281 6.305 1 98.88 67 GLY A O 1
ATOM 520 N N . ILE A 1 68 ? -8.07 37.375 8.359 1 98.88 68 ILE A N 1
ATOM 521 C CA . ILE A 1 68 ? -6.793 38.031 8.672 1 98.88 68 ILE A CA 1
ATOM 522 C C . ILE A 1 68 ? -5.719 37.5 7.715 1 98.88 68 ILE A C 1
ATOM 524 O O . ILE A 1 68 ? -4.945 38.312 7.16 1 98.88 68 ILE A O 1
ATOM 528 N N . ALA A 1 69 ? -5.684 36.188 7.488 1 98.88 69 ALA A N 1
ATOM 529 C CA . ALA A 1 69 ? -4.711 35.594 6.57 1 98.88 69 ALA A CA 1
ATOM 530 C C . ALA A 1 69 ? -4.883 36.156 5.16 1 98.88 69 ALA A C 1
ATOM 532 O O . ALA A 1 69 ? -3.9 36.375 4.453 1 98.88 69 ALA A O 1
ATOM 533 N N . THR A 1 70 ? -6.121 36.312 4.734 1 98.81 70 THR A N 1
ATOM 534 C CA . THR A 1 70 ? -6.441 36.844 3.416 1 98.81 70 THR A CA 1
ATOM 535 C C . THR A 1 70 ? -5.84 38.25 3.23 1 98.81 70 THR A C 1
ATOM 537 O O . THR A 1 70 ? -5.375 38.594 2.143 1 98.81 70 THR A O 1
ATOM 540 N N . LYS A 1 71 ? -5.809 39 4.281 1 98.31 71 LYS A N 1
ATOM 541 C CA . LYS A 1 71 ? -5.277 40.344 4.246 1 98.31 71 LYS A CA 1
ATOM 542 C C . LYS A 1 71 ? -3.758 40.344 4.363 1 98.31 71 LYS A C 1
ATOM 544 O O . LYS A 1 71 ? -3.08 41.156 3.723 1 98.31 71 LYS A O 1
ATOM 549 N N . GLU A 1 72 ? -3.225 39.438 5.133 1 98.25 72 GLU A N 1
ATOM 550 C CA . GLU A 1 72 ? -1.828 39.5 5.555 1 98.25 72 GLU A CA 1
ATOM 551 C C . GLU A 1 72 ? -0.917 38.781 4.547 1 98.25 72 GLU A C 1
ATOM 553 O O . GLU A 1 72 ? 0.269 39.125 4.449 1 98.25 72 GLU A O 1
ATOM 558 N N . ILE A 1 73 ? -1.399 37.812 3.857 1 98.75 73 ILE A N 1
ATOM 559 C CA . ILE A 1 73 ? -0.54 36.969 3.027 1 98.75 73 ILE A CA 1
ATOM 560 C C . ILE A 1 73 ? -0.798 37.281 1.553 1 98.75 73 ILE A C 1
ATOM 562 O O . ILE A 1 73 ? -1.935 37.156 1.083 1 98.75 73 ILE A O 1
ATOM 566 N N . ASP A 1 74 ? 0.223 37.656 0.827 1 98.75 74 ASP A N 1
ATOM 567 C CA . ASP A 1 74 ? 0.168 37.844 -0.619 1 98.75 74 ASP A CA 1
ATOM 568 C C . ASP A 1 74 ? 0.818 36.688 -1.355 1 98.75 74 ASP A C 1
ATOM 570 O O . ASP A 1 74 ? 2.045 36.594 -1.421 1 98.75 74 ASP A O 1
ATOM 574 N N . MET A 1 75 ? -0.025 35.875 -1.971 1 98.62 75 MET A N 1
ATOM 575 C CA . MET A 1 75 ? 0.441 34.656 -2.607 1 98.62 75 MET A CA 1
ATOM 576 C C . MET A 1 75 ? 1.251 34.969 -3.861 1 98.62 75 MET A C 1
ATOM 578 O O . MET A 1 75 ? 1.987 34.094 -4.355 1 98.62 75 MET A O 1
ATOM 582 N N . ASN A 1 76 ? 1.133 36.156 -4.383 1 98.12 76 ASN A N 1
ATOM 583 C CA . ASN A 1 76 ? 1.878 36.531 -5.578 1 98.12 76 ASN A CA 1
ATOM 584 C C . ASN A 1 76 ? 3.381 36.562 -5.312 1 98.12 76 ASN A C 1
ATOM 586 O O . ASN A 1 76 ? 4.18 36.5 -6.246 1 98.12 76 ASN A O 1
ATOM 590 N N . VAL A 1 77 ? 3.723 36.656 -4.059 1 97.94 77 VAL A N 1
ATOM 591 C CA . VAL A 1 77 ? 5.145 36.781 -3.744 1 97.94 77 VAL A CA 1
ATOM 592 C C . VAL A 1 77 ? 5.547 35.656 -2.795 1 97.94 77 VAL A C 1
ATOM 594 O O . VAL A 1 77 ? 6.695 35.594 -2.346 1 97.94 77 VAL A O 1
ATOM 597 N N . HIS A 1 78 ? 4.66 34.781 -2.482 1 98 78 HIS A N 1
ATOM 598 C CA . HIS A 1 78 ? 4.945 33.656 -1.568 1 98 78 HIS A CA 1
ATOM 599 C C . HIS A 1 78 ? 5.801 32.594 -2.24 1 98 78 HIS A C 1
ATOM 601 O O . HIS A 1 78 ? 5.539 32.219 -3.385 1 98 78 HIS A O 1
ATOM 607 N N . LYS A 1 79 ? 6.773 32.156 -1.521 1 95.38 79 LYS A N 1
ATOM 608 C CA . LYS A 1 79 ? 7.598 31.016 -1.936 1 95.38 79 LYS A CA 1
ATOM 609 C C . LYS A 1 79 ? 7.883 30.094 -0.761 1 95.38 79 LYS A C 1
ATOM 611 O O . LYS A 1 79 ? 8.195 30.547 0.341 1 95.38 79 LYS A O 1
ATOM 616 N N . GLY A 1 80 ? 7.77 28.812 -0.956 1 93.44 80 GLY A N 1
ATOM 617 C CA . GLY A 1 80 ? 8.047 27.797 0.042 1 93.44 80 GLY A CA 1
ATOM 618 C C . GLY A 1 80 ? 8.055 26.391 -0.529 1 93.44 80 GLY A C 1
ATOM 619 O O . GLY A 1 80 ? 7.625 26.172 -1.665 1 93.44 80 GLY A O 1
ATOM 620 N N . GLU A 1 81 ? 8.508 25.406 0.346 1 91.56 81 GLU A N 1
ATOM 621 C CA . GLU A 1 81 ? 8.695 24.047 -0.134 1 91.56 81 GLU A CA 1
ATOM 622 C C . GLU A 1 81 ? 7.379 23.281 -0.137 1 91.56 81 GLU A C 1
ATOM 624 O O . GLU A 1 81 ? 7.188 22.359 -0.942 1 91.56 81 GLU A O 1
ATOM 629 N N . HIS A 1 82 ? 6.543 23.625 0.715 1 94.25 82 HIS A N 1
ATOM 630 C CA . HIS A 1 82 ? 5.273 22.906 0.787 1 94.25 82 HIS A CA 1
ATOM 631 C C . HIS A 1 82 ? 4.324 23.359 -0.315 1 94.25 82 HIS A C 1
ATOM 633 O O . HIS A 1 82 ? 4.188 24.562 -0.566 1 94.25 82 HIS A O 1
ATOM 639 N N . LYS A 1 83 ? 3.605 22.5 -0.962 1 95.5 83 LYS A N 1
ATOM 640 C CA . LYS A 1 83 ? 2.582 22.828 -1.954 1 95.5 83 LYS A CA 1
ATOM 641 C C . LYS A 1 83 ? 1.432 23.609 -1.325 1 95.5 83 LYS A C 1
ATOM 643 O O . LYS A 1 83 ? 1.036 23.328 -0.19 1 95.5 83 LYS A O 1
ATOM 648 N N . ARG A 1 84 ? 0.955 24.547 -2.125 1 98.19 84 ARG A N 1
ATOM 649 C CA . ARG A 1 84 ? -0.109 25.391 -1.603 1 98.19 84 ARG A CA 1
ATOM 650 C C . ARG A 1 84 ? -0.905 26.031 -2.734 1 98.19 84 ARG A C 1
ATOM 652 O O . ARG A 1 84 ? -0.392 26.203 -3.844 1 98.19 84 ARG A O 1
ATOM 659 N N . MET A 1 85 ? -2.15 26.422 -2.367 1 98.56 85 MET A N 1
ATOM 660 C CA . MET A 1 85 ? -2.988 27.031 -3.395 1 98.56 85 MET A CA 1
ATOM 661 C C . MET A 1 85 ? -3.596 28.344 -2.893 1 98.56 85 MET A C 1
ATOM 663 O O . MET A 1 85 ? -4.305 29.016 -3.635 1 98.56 85 MET A O 1
ATOM 667 N N . GLY A 1 86 ? -3.273 28.734 -1.608 1 98.81 86 GLY A N 1
ATOM 668 C CA . GLY A 1 86 ? -3.83 29.969 -1.069 1 98.81 86 GLY A CA 1
ATOM 669 C C . GLY A 1 86 ? -3.17 30.406 0.226 1 98.81 86 GLY A C 1
ATOM 670 O O . GLY A 1 86 ? -2.336 29.688 0.777 1 98.81 86 GLY A O 1
ATOM 671 N N . ALA A 1 87 ? -3.551 31.625 0.649 1 98.88 87 ALA A N 1
ATOM 672 C CA . ALA A 1 87 ? -3.086 32.156 1.925 1 98.88 87 ALA A CA 1
ATOM 673 C C . ALA A 1 87 ? -3.486 31.266 3.084 1 98.88 87 ALA A C 1
ATOM 675 O O . ALA A 1 87 ? -2.688 31.016 3.988 1 98.88 87 ALA A O 1
ATOM 676 N N . THR A 1 88 ? -4.699 30.938 3.115 1 98.94 88 THR A N 1
ATOM 677 C CA . THR A 1 88 ? -5.188 29.75 3.82 1 98.94 88 THR A CA 1
ATOM 678 C C . THR A 1 88 ? -5.363 28.578 2.857 1 98.94 88 THR A C 1
ATOM 680 O O . THR A 1 88 ? -6.246 28.609 1.998 1 98.94 88 THR A O 1
ATOM 683 N N . ASP A 1 89 ? -4.543 27.609 3.062 1 98.81 89 ASP A N 1
ATOM 684 C CA . ASP A 1 89 ? -4.484 26.531 2.086 1 98.81 89 ASP A CA 1
ATOM 685 C C . ASP A 1 89 ? -5.625 25.531 2.301 1 98.81 89 ASP A C 1
ATOM 687 O O . ASP A 1 89 ? -6.441 25.312 1.403 1 98.81 89 ASP A O 1
ATOM 691 N N . VAL A 1 90 ? -5.73 24.984 3.445 1 98.81 90 VAL A N 1
ATOM 692 C CA . VAL A 1 90 ? -6.742 23.984 3.752 1 98.81 90 VAL A CA 1
ATOM 693 C C . VAL A 1 90 ? -7.207 24.141 5.199 1 98.81 90 VAL A C 1
ATOM 695 O O . VAL A 1 90 ? -6.422 24.531 6.066 1 98.81 90 VAL A O 1
ATOM 698 N N . VAL A 1 91 ? -8.469 23.859 5.449 1 98.88 91 VAL A N 1
ATOM 699 C CA . VAL A 1 91 ? -9.086 23.953 6.77 1 98.88 91 VAL A CA 1
ATOM 700 C C . VAL A 1 91 ? -9.891 22.688 7.055 1 98.88 91 VAL A C 1
ATOM 702 O O . VAL A 1 91 ? -11.109 22.656 6.84 1 98.88 91 VAL A O 1
ATOM 705 N N . PRO A 1 92 ? -9.312 21.734 7.66 1 98.62 92 PRO A N 1
ATOM 706 C CA . PRO A 1 92 ? -10.039 20.531 8.031 1 98.62 92 PRO A CA 1
ATOM 707 C C . PRO A 1 92 ? -10.742 20.656 9.383 1 98.62 92 PRO A C 1
ATOM 709 O O . PRO A 1 92 ? -10.188 21.234 10.32 1 98.62 92 PRO A O 1
ATOM 712 N N . PHE A 1 93 ? -11.914 20.156 9.438 1 98.69 93 PHE A N 1
ATOM 713 C CA . PHE A 1 93 ? -12.648 19.953 10.68 1 98.69 93 PHE A CA 1
ATOM 714 C C . PHE A 1 93 ? -12.766 18.469 11 1 98.69 93 PHE A C 1
ATOM 716 O O . PHE A 1 93 ? -12.969 17.656 10.109 1 98.69 93 PHE A O 1
ATOM 723 N N . LEU A 1 94 ? -12.602 18.125 12.242 1 98 94 LEU A N 1
ATOM 724 C CA . LEU A 1 94 ? -12.695 16.75 12.711 1 98 94 LEU A CA 1
ATOM 725 C C . LEU A 1 94 ? -13.672 16.641 13.867 1 98 94 LEU A C 1
ATOM 727 O O . LEU A 1 94 ? -13.531 17.328 14.883 1 98 94 LEU A O 1
ATOM 731 N N . PRO A 1 95 ? -14.672 15.789 13.711 1 97.88 95 PRO A N 1
ATOM 732 C CA . PRO A 1 95 ? -15.523 15.531 14.875 1 97.88 95 PRO A CA 1
ATOM 733 C C . PRO A 1 95 ? -14.812 14.734 15.969 1 97.88 95 PRO A C 1
ATOM 735 O O . PRO A 1 95 ? -14.391 13.602 15.734 1 97.88 95 PRO A O 1
ATOM 738 N N . ILE A 1 96 ? -14.711 15.273 17.141 1 95.88 96 ILE A N 1
ATOM 739 C CA . ILE A 1 96 ? -13.906 14.656 18.188 1 95.88 96 ILE A CA 1
ATOM 740 C C . ILE A 1 96 ? -14.812 14.07 19.266 1 95.88 96 ILE A C 1
ATOM 742 O O . ILE A 1 96 ? -14.688 12.891 19.625 1 95.88 96 ILE A O 1
ATOM 746 N N . GLN A 1 97 ? -15.672 14.836 19.797 1 95.38 97 GLN A N 1
ATOM 747 C CA . GLN A 1 97 ? -16.531 14.367 20.891 1 95.38 97 GLN A CA 1
ATOM 748 C C . GLN A 1 97 ? -17.984 14.766 20.641 1 95.38 97 GLN A C 1
ATOM 750 O O . GLN A 1 97 ? -18.281 15.938 20.391 1 95.38 97 GLN A O 1
ATOM 755 N N . GLU A 1 98 ? -18.906 13.805 20.719 1 96.12 98 GLU A N 1
ATOM 756 C CA . GLU A 1 98 ? -20.344 14.008 20.656 1 96.12 98 GLU A CA 1
ATOM 757 C C . GLU A 1 98 ? -20.75 14.75 19.391 1 96.12 98 GLU A C 1
ATOM 759 O O . GLU A 1 98 ? -21.594 15.641 19.422 1 96.12 98 GLU A O 1
ATOM 764 N N . MET A 1 99 ? -20.062 14.57 18.391 1 95.44 99 MET A N 1
ATOM 765 C CA . MET A 1 99 ? -20.312 15.188 17.078 1 95.44 99 MET A CA 1
ATOM 766 C C . MET A 1 99 ? -20.281 14.141 15.977 1 95.44 99 MET A C 1
ATOM 768 O O . MET A 1 99 ? -19.438 13.242 15.984 1 95.44 99 MET A O 1
ATOM 772 N N . THR A 1 100 ? -21.141 14.289 15.07 1 96.06 100 THR A N 1
ATOM 773 C CA . THR A 1 100 ? -21.172 13.383 13.922 1 96.06 100 THR A CA 1
ATOM 774 C C . THR A 1 100 ? -20.406 13.984 12.742 1 96.06 100 THR A C 1
ATOM 776 O O . THR A 1 100 ? -20.141 15.188 12.711 1 96.06 100 THR A O 1
ATOM 779 N N . THR A 1 101 ? -20.078 13.141 11.867 1 97.44 101 THR A N 1
ATOM 780 C CA . THR A 1 101 ? -19.453 13.586 10.625 1 97.44 101 THR A CA 1
ATOM 781 C C . THR A 1 101 ? -20.344 14.562 9.875 1 97.44 101 THR A C 1
ATOM 783 O O . THR A 1 101 ? -19.875 15.539 9.297 1 97.44 101 THR A O 1
ATOM 786 N N . GLU A 1 102 ? -21.578 14.266 9.906 1 97.62 102 GLU A N 1
ATOM 787 C CA . GLU A 1 102 ? -22.531 15.125 9.195 1 97.62 102 GLU A CA 1
ATOM 788 C C . GLU A 1 102 ? -22.562 16.531 9.797 1 97.62 102 GLU A C 1
ATOM 790 O O . GLU A 1 102 ? -22.641 17.516 9.078 1 97.62 102 GLU A O 1
ATOM 795 N N . GLU A 1 103 ? -22.562 16.594 11.086 1 97.56 103 GLU A N 1
ATOM 796 C CA . GLU A 1 103 ? -22.516 17.906 11.742 1 97.56 103 GLU A CA 1
ATOM 797 C C . GLU A 1 103 ? -21.234 18.656 11.375 1 97.56 103 GLU A C 1
ATOM 799 O O . GLU A 1 103 ? -21.266 19.859 11.18 1 97.56 103 GLU A O 1
ATOM 804 N N . CYS A 1 104 ? -20.219 17.922 11.32 1 97.88 104 CYS A N 1
ATOM 805 C CA . CYS A 1 104 ? -18.938 18.516 10.961 1 97.88 104 CYS A CA 1
ATOM 806 C C . CYS A 1 104 ? -18.953 18.969 9.508 1 97.88 104 CYS A C 1
ATOM 808 O O . CYS A 1 104 ? -18.359 20.016 9.18 1 97.88 104 CYS A O 1
ATOM 810 N N . ASN A 1 105 ? -19.531 18.203 8.617 1 98.56 105 ASN A N 1
ATOM 811 C CA . ASN A 1 105 ? -19.734 18.609 7.234 1 98.56 105 ASN A CA 1
ATOM 812 C C . ASN A 1 105 ? -20.5 19.938 7.148 1 98.56 105 ASN A C 1
ATOM 814 O O . ASN A 1 105 ? -20.172 20.797 6.332 1 98.56 105 ASN A O 1
ATOM 818 N N . GLU A 1 106 ? -21.484 20.031 7.953 1 98.5 106 GLU A N 1
ATOM 819 C CA . GLU A 1 106 ? -22.281 21.25 7.965 1 98.5 106 GLU A CA 1
ATOM 820 C C . GLU A 1 106 ? -21.438 22.453 8.367 1 98.5 106 GLU A C 1
ATOM 822 O O . GLU A 1 106 ? -21.547 23.531 7.762 1 98.5 106 GLU A O 1
ATOM 827 N N . ILE A 1 107 ? -20.625 22.297 9.375 1 98.5 107 ILE A N 1
ATOM 828 C CA . ILE A 1 107 ? -19.719 23.375 9.797 1 98.5 107 ILE A CA 1
ATOM 829 C C . ILE A 1 107 ? -18.828 23.781 8.633 1 98.5 107 ILE A C 1
ATOM 831 O O . ILE A 1 107 ? -18.625 24.969 8.383 1 98.5 107 ILE A O 1
ATOM 835 N N . SER A 1 108 ? -18.312 22.812 7.957 1 98.75 108 SER A N 1
ATOM 836 C CA . SER A 1 108 ? -17.438 23.062 6.816 1 98.75 108 SER A CA 1
ATOM 837 C C . SER A 1 108 ? -18.156 23.891 5.75 1 98.75 108 SER A C 1
ATOM 839 O O . SER A 1 108 ? -17.578 24.844 5.211 1 98.75 108 SER A O 1
ATOM 841 N N . ARG A 1 109 ? -19.359 23.531 5.457 1 98.81 109 ARG A N 1
ATOM 842 C CA . ARG A 1 109 ? -20.141 24.25 4.457 1 98.81 109 ARG A CA 1
ATOM 843 C C . ARG A 1 109 ? -20.406 25.688 4.902 1 98.81 109 ARG A C 1
ATOM 845 O O . ARG A 1 109 ? -20.297 26.625 4.102 1 98.81 109 ARG A O 1
ATOM 852 N N . GLU A 1 110 ? -20.75 25.828 6.117 1 98.88 110 GLU A N 1
ATOM 853 C CA . GLU A 1 110 ? -21.016 27.156 6.656 1 98.88 110 GLU A CA 1
ATOM 854 C C . GLU A 1 110 ? -19.781 28.031 6.594 1 98.88 110 GLU A C 1
ATOM 856 O O . GLU A 1 110 ? -19.875 29.219 6.23 1 98.88 110 GLU A O 1
ATOM 861 N N . VAL A 1 111 ? -18.672 27.453 6.98 1 98.88 111 VAL A N 1
ATOM 862 C CA . VAL A 1 111 ? -17.422 28.203 6.949 1 98.88 111 VAL A CA 1
ATOM 863 C C . VAL A 1 111 ? -17.078 28.594 5.508 1 98.88 111 VAL A C 1
ATOM 865 O O . VAL A 1 111 ? -16.734 29.734 5.227 1 98.88 111 VAL A O 1
ATOM 868 N N . GLY A 1 112 ? -17.172 27.625 4.586 1 98.81 112 GLY A N 1
ATOM 869 C CA . GLY A 1 112 ? -16.906 27.906 3.184 1 98.81 112 GLY A CA 1
ATOM 870 C C . GLY A 1 112 ? -17.766 29.031 2.637 1 98.81 112 GLY A C 1
ATOM 871 O O . GLY A 1 112 ? -17.25 29.953 1.983 1 98.81 112 GLY A O 1
ATOM 872 N N . LYS A 1 113 ? -19.031 28.969 2.936 1 98.81 113 LYS A N 1
ATOM 873 C CA . LYS A 1 113 ? -19.969 29.984 2.482 1 98.81 113 LYS A CA 1
ATOM 874 C C . LYS A 1 113 ? -19.609 31.359 3.066 1 98.81 113 LYS A C 1
ATOM 876 O O . LYS A 1 113 ? -19.578 32.344 2.346 1 98.81 113 LYS A O 1
ATOM 881 N N . ALA A 1 114 ? -19.375 31.422 4.324 1 98.88 114 ALA A N 1
ATOM 882 C CA . ALA A 1 114 ? -19.062 32.656 5.008 1 98.88 114 ALA A CA 1
ATOM 883 C C . ALA A 1 114 ? -17.781 33.281 4.457 1 98.88 114 ALA A C 1
ATOM 885 O O . ALA A 1 114 ? -17.688 34.5 4.289 1 98.88 114 ALA A O 1
ATOM 886 N N . VAL A 1 115 ? -16.812 32.438 4.215 1 98.81 115 VAL A N 1
ATOM 887 C CA . VAL A 1 115 ? -15.516 32.906 3.717 1 98.81 115 VAL A CA 1
ATOM 888 C C . VAL A 1 115 ? -15.68 33.562 2.352 1 98.81 115 VAL A C 1
ATOM 890 O O . VAL A 1 115 ? -15.102 34.625 2.088 1 98.81 115 VAL A O 1
ATOM 893 N N . TRP A 1 116 ? -16.453 32.969 1.503 1 98.69 116 TRP A N 1
ATOM 894 C CA . TRP A 1 116 ? -16.719 33.562 0.197 1 98.69 116 TRP A CA 1
ATOM 895 C C . TRP A 1 116 ? -17.484 34.875 0.341 1 98.69 116 TRP A C 1
ATOM 897 O O . TRP A 1 116 ? -17.125 35.875 -0.266 1 98.69 116 TRP A O 1
ATOM 907 N N . GLU A 1 117 ? -18.469 34.844 1.102 1 98.62 117 GLU A N 1
ATOM 908 C CA . GLU A 1 117 ? -19.344 36 1.238 1 98.62 117 GLU A CA 1
ATOM 909 C C . GLU A 1 117 ? -18.594 37.188 1.862 1 98.62 117 GLU A C 1
ATOM 911 O O . GLU A 1 117 ? -18.781 38.344 1.454 1 98.62 117 GLU A O 1
ATOM 916 N N . LYS A 1 118 ? -17.75 36.906 2.799 1 98.69 118 LYS A N 1
ATOM 917 C CA . LYS A 1 118 ? -17.109 37.969 3.561 1 98.69 118 LYS A CA 1
ATOM 918 C C . LYS A 1 118 ? -15.82 38.438 2.881 1 98.69 118 LYS A C 1
ATOM 920 O O . LYS A 1 118 ? -15.477 39.625 2.92 1 98.69 118 LYS A O 1
ATOM 925 N N . PHE A 1 119 ? -15.117 37.5 2.289 1 98.62 119 PHE A N 1
ATOM 926 C CA . PHE A 1 119 ? -13.758 37.844 1.88 1 98.62 119 PHE A CA 1
ATOM 927 C C . PHE A 1 119 ? -13.578 37.594 0.383 1 98.62 119 PHE A C 1
ATOM 929 O O . PHE A 1 119 ? -12.5 37.875 -0.161 1 98.62 119 PHE A O 1
ATOM 936 N N . LYS A 1 120 ? -14.547 37.062 -0.321 1 98.44 120 LYS A N 1
ATOM 937 C CA . LYS A 1 120 ? -14.523 36.781 -1.751 1 98.44 120 LYS A CA 1
ATOM 938 C C . LYS A 1 120 ? -13.383 35.812 -2.094 1 98.44 120 LYS A C 1
ATOM 940 O O . LYS A 1 120 ? -12.727 35.969 -3.123 1 98.44 120 LYS A O 1
ATOM 945 N N . LEU A 1 121 ? -13.102 35 -1.192 1 98.56 121 LEU A N 1
ATOM 946 C CA . LEU A 1 121 ? -12.141 33.938 -1.371 1 98.56 121 LEU A CA 1
ATOM 947 C C . LEU A 1 121 ? -12.844 32.656 -1.857 1 98.56 121 LEU A C 1
ATOM 949 O O . LEU A 1 121 ? -13.703 32.125 -1.165 1 98.56 121 LEU A O 1
ATOM 953 N N . PRO A 1 122 ? -12.539 32.188 -3.062 1 98.75 122 PRO A N 1
ATOM 954 C CA . PRO A 1 122 ? -13.188 30.953 -3.523 1 98.75 122 PRO A CA 1
ATOM 955 C C . PRO A 1 122 ? -12.828 29.75 -2.668 1 98.75 122 PRO A C 1
ATOM 957 O O . PRO A 1 122 ? -11.688 29.625 -2.195 1 98.75 122 PRO A O 1
ATOM 960 N N . VAL A 1 123 ? -13.836 28.797 -2.559 1 98.81 123 VAL A N 1
ATOM 961 C CA . VAL A 1 123 ? -13.656 27.672 -1.634 1 98.81 123 VAL A CA 1
ATOM 962 C C . VAL A 1 123 ? -14.023 26.375 -2.328 1 98.81 123 VAL A C 1
ATOM 964 O O . VAL A 1 123 ? -15.055 26.281 -3.004 1 98.81 123 VAL A O 1
ATOM 967 N N . PHE A 1 124 ? -13.133 25.391 -2.186 1 98.81 124 PHE A N 1
ATOM 968 C CA . PHE A 1 124 ? -13.461 24 -2.475 1 98.81 124 PHE A CA 1
ATOM 969 C C . PHE A 1 124 ? -13.836 23.25 -1.197 1 98.81 124 PHE A C 1
ATOM 971 O O . PHE A 1 124 ? -13.156 23.375 -0.176 1 98.81 124 PHE A O 1
ATOM 978 N N . LEU A 1 125 ? -14.945 22.562 -1.255 1 98.88 125 LEU A N 1
ATOM 979 C CA . LEU A 1 125 ? -15.234 21.578 -0.213 1 98.88 125 LEU A CA 1
ATOM 980 C C . LEU A 1 125 ? -14.562 20.25 -0.518 1 98.88 125 LEU A C 1
ATOM 982 O O . LEU A 1 125 ? -14.641 19.75 -1.644 1 98.88 125 LEU A O 1
ATOM 986 N N . TYR A 1 126 ? -13.867 19.688 0.459 1 98.38 126 TYR A N 1
ATOM 987 C CA . TYR A 1 126 ? -13.078 18.5 0.135 1 98.38 126 TYR A CA 1
ATOM 988 C C . TYR A 1 126 ? -13.367 17.359 1.114 1 98.38 126 TYR A C 1
ATOM 990 O O . TYR A 1 126 ? -14.172 17.516 2.035 1 98.38 126 TYR A O 1
ATOM 998 N N . GLU A 1 127 ? -12.766 16.172 0.938 1 97.88 127 GLU A N 1
ATOM 999 C CA . GLU A 1 127 ? -12.906 14.977 1.774 1 97.88 127 GLU A CA 1
ATOM 1000 C C . GLU A 1 127 ? -14.375 14.617 1.982 1 97.88 127 GLU A C 1
ATOM 1002 O O . GLU A 1 127 ? -15.125 14.477 1.017 1 97.88 127 GLU A O 1
ATOM 1007 N N . SER A 1 128 ? -14.82 14.453 3.223 1 97.81 128 SER A N 1
ATOM 1008 C CA . SER A 1 128 ? -16.188 14.023 3.5 1 97.81 128 SER A CA 1
ATOM 1009 C C . SER A 1 128 ? -17.188 15.078 3.057 1 97.81 128 SER A C 1
ATOM 1011 O O . SER A 1 128 ? -18.359 14.766 2.793 1 97.81 128 SER A O 1
ATOM 1013 N N . THR A 1 129 ? -16.766 16.328 2.896 1 98.62 129 THR A N 1
ATOM 1014 C CA . THR A 1 129 ? -17.672 17.406 2.549 1 98.62 129 THR A CA 1
ATOM 1015 C C . THR A 1 129 ? -17.688 17.641 1.039 1 98.62 129 THR A C 1
ATOM 1017 O O . THR A 1 129 ? -18.422 18.5 0.544 1 98.62 129 THR A O 1
ATOM 1020 N N . ALA A 1 130 ? -16.875 16.891 0.316 1 98.5 130 ALA A N 1
ATOM 1021 C CA . ALA A 1 130 ? -16.734 17.094 -1.124 1 98.5 130 ALA A CA 1
ATOM 1022 C C . ALA A 1 130 ? -18.078 16.938 -1.83 1 98.5 130 ALA A C 1
ATOM 1024 O O . ALA A 1 130 ? -18.875 16.078 -1.466 1 98.5 130 ALA A O 1
ATOM 1025 N N . THR A 1 131 ? -18.25 17.734 -2.812 1 97.81 131 THR A N 1
ATOM 1026 C CA . THR A 1 131 ? -19.5 17.688 -3.561 1 97.81 131 THR A CA 1
ATOM 1027 C C . THR A 1 131 ? -19.312 16.922 -4.867 1 97.81 131 THR A C 1
ATOM 1029 O O . THR A 1 131 ? -20.281 16.703 -5.609 1 97.81 131 THR A O 1
ATOM 1032 N N . ALA A 1 132 ? -18.172 16.594 -5.203 1 96.06 132 ALA A N 1
ATOM 1033 C CA . ALA A 1 132 ? -17.828 15.805 -6.387 1 96.06 132 ALA A CA 1
ATOM 1034 C C . ALA A 1 132 ? -16.625 14.914 -6.121 1 96.06 132 ALA A C 1
ATOM 1036 O O . ALA A 1 132 ? -15.797 15.219 -5.262 1 96.06 132 ALA A O 1
ATOM 1037 N N . PRO A 1 133 ? -16.484 13.781 -6.859 1 95.62 133 PRO A N 1
ATOM 1038 C CA . PRO A 1 133 ? -15.414 12.828 -6.594 1 95.62 133 PRO A CA 1
ATOM 1039 C C . PRO A 1 133 ? -14.023 13.438 -6.766 1 95.62 133 PRO A C 1
ATOM 1041 O O . PRO A 1 133 ? -13.094 13.062 -6.055 1 95.62 133 PRO A O 1
ATOM 1044 N N . ASN A 1 134 ? -13.898 14.344 -7.668 1 95.19 134 ASN A N 1
ATOM 1045 C CA . ASN A 1 134 ? -12.594 14.914 -7.965 1 95.19 134 ASN A CA 1
ATOM 1046 C C . ASN A 1 134 ? -12.164 15.906 -6.887 1 95.19 134 ASN A C 1
ATOM 1048 O O . ASN A 1 134 ? -11.047 16.438 -6.934 1 95.19 134 ASN A O 1
ATOM 1052 N N . ARG A 1 135 ? -13.023 16.109 -5.84 1 95.88 135 ARG A N 1
ATOM 1053 C CA . ARG A 1 135 ? -12.719 17.078 -4.789 1 95.88 135 ARG A CA 1
ATOM 1054 C C . ARG A 1 135 ? -12.359 16.375 -3.484 1 95.88 135 ARG A C 1
ATOM 1056 O O . ARG A 1 135 ? -11.984 17.016 -2.508 1 95.88 135 ARG A O 1
ATOM 1063 N N . VAL A 1 136 ? -12.438 15.156 -3.514 1 96.75 136 VAL A N 1
ATOM 1064 C CA . VAL A 1 136 ? -12.234 14.414 -2.275 1 96.75 136 VAL A CA 1
ATOM 1065 C C . VAL A 1 136 ? -10.766 14.5 -1.859 1 96.75 136 VAL A C 1
ATOM 1067 O O . VAL A 1 136 ? -10.461 14.75 -0.691 1 96.75 136 VAL A O 1
ATOM 1070 N N . SER A 1 137 ? -9.844 14.367 -2.803 1 95.69 137 SER A N 1
ATOM 1071 C CA . SER A 1 137 ? -8.406 14.352 -2.527 1 95.69 137 SER A CA 1
ATOM 1072 C C . SER A 1 137 ? -7.824 15.766 -2.553 1 95.69 137 SER A C 1
ATOM 1074 O O . SER A 1 137 ? -7.867 16.438 -3.582 1 95.69 137 SER A O 1
ATOM 1076 N N . LEU A 1 138 ? -7.234 16.109 -1.47 1 97.31 138 LEU A N 1
ATOM 1077 C CA . LEU A 1 138 ? -6.625 17.438 -1.396 1 97.31 138 LEU A CA 1
ATOM 1078 C C . LEU A 1 138 ? -5.508 17.578 -2.422 1 97.31 138 LEU A C 1
ATOM 1080 O O . LEU A 1 138 ? -5.391 18.609 -3.08 1 97.31 138 LEU A O 1
ATOM 1084 N N . PRO A 1 139 ? -4.621 16.562 -2.531 1 95.88 139 PRO A N 1
ATOM 1085 C CA . PRO A 1 139 ? -3.572 16.688 -3.547 1 95.88 139 PRO A CA 1
ATOM 1086 C C . PRO A 1 139 ? -4.129 16.953 -4.941 1 95.88 139 PRO A C 1
ATOM 1088 O O . PRO A 1 139 ? -3.539 17.719 -5.711 1 95.88 139 PRO A O 1
ATOM 1091 N N . ASP A 1 140 ? -5.258 16.375 -5.258 1 95.62 140 ASP A N 1
ATOM 1092 C CA . ASP A 1 140 ? -5.879 16.625 -6.555 1 95.62 140 ASP A CA 1
ATOM 1093 C C . ASP A 1 140 ? -6.352 18.062 -6.672 1 95.62 140 ASP A C 1
ATOM 1095 O O . ASP A 1 140 ? -6.195 18.703 -7.723 1 95.62 140 ASP A O 1
ATOM 1099 N N . ILE A 1 141 ? -6.898 18.531 -5.629 1 97.94 141 ILE A N 1
ATOM 1100 C CA . ILE A 1 141 ? -7.371 19.906 -5.609 1 97.94 141 ILE A CA 1
ATOM 1101 C C . ILE A 1 141 ? -6.184 20.859 -5.758 1 97.94 141 ILE A C 1
ATOM 1103 O O . ILE A 1 141 ? -6.254 21.828 -6.512 1 97.94 141 ILE A O 1
ATOM 1107 N N . ARG A 1 142 ? -5.078 20.5 -5.129 1 97.38 142 ARG A N 1
ATOM 1108 C CA . ARG A 1 142 ? -3.896 21.359 -5.039 1 97.38 142 ARG A CA 1
ATOM 1109 C C . ARG A 1 142 ? -3.092 21.312 -6.336 1 97.38 142 ARG A C 1
ATOM 1111 O O . ARG A 1 142 ? -2.199 22.141 -6.547 1 97.38 142 ARG A O 1
ATOM 1118 N N . LYS A 1 143 ? -3.439 20.375 -7.133 1 96.44 143 LYS A N 1
ATOM 1119 C CA . LYS A 1 143 ? -2.639 20.234 -8.344 1 96.44 143 LYS A CA 1
ATOM 1120 C C . LYS A 1 143 ? -2.596 21.531 -9.141 1 96.44 143 LYS A C 1
ATOM 1122 O O . LYS A 1 143 ? -3.635 22.156 -9.383 1 96.44 143 LYS A O 1
ATOM 1127 N N . GLY A 1 144 ? -1.377 22 -9.539 1 96.69 144 GLY A N 1
ATOM 1128 C CA . GLY A 1 144 ? -1.18 23.281 -10.195 1 96.69 144 GLY A CA 1
ATOM 1129 C C . GLY A 1 144 ? -0.816 24.391 -9.234 1 96.69 144 GLY A C 1
ATOM 1130 O O . GLY A 1 144 ? -0.299 25.438 -9.648 1 96.69 144 GLY A O 1
ATOM 1131 N N . GLU A 1 145 ? -1.121 24.141 -7.918 1 98 145 GLU A N 1
ATOM 1132 C CA . GLU A 1 145 ? -0.821 25.078 -6.848 1 98 145 GLU A CA 1
ATOM 1133 C C . GLU A 1 145 ? -1.376 26.469 -7.16 1 98 145 GLU A C 1
ATOM 1135 O O . GLU A 1 145 ? -2.271 26.609 -7.996 1 98 145 GLU A O 1
ATOM 1140 N N . TYR A 1 146 ? -0.975 27.469 -6.383 1 98.25 146 TYR A N 1
ATOM 1141 C CA . TYR A 1 146 ? -1.492 28.828 -6.543 1 98.25 146 TYR A CA 1
ATOM 1142 C C . TYR A 1 146 ? -1.325 29.312 -7.98 1 98.25 146 TYR A C 1
ATOM 1144 O O . TYR A 1 146 ? -2.262 29.844 -8.57 1 98.25 146 TYR A O 1
ATOM 1152 N N . GLU A 1 147 ? -0.255 29.016 -8.594 1 97.69 147 GLU A N 1
ATOM 1153 C CA . GLU A 1 147 ? 0.123 29.547 -9.898 1 97.69 147 GLU A CA 1
ATOM 1154 C C . GLU A 1 147 ? -0.743 28.953 -11.008 1 97.69 147 GLU A C 1
ATOM 1156 O O . GLU A 1 147 ? -1.002 29.609 -12.023 1 97.69 147 GLU A O 1
ATOM 1161 N N . GLY A 1 148 ? -1.202 27.734 -10.734 1 97.56 148 GLY A N 1
ATOM 1162 C CA . GLY A 1 148 ? -1.989 27.062 -11.758 1 97.56 148 GLY A CA 1
ATOM 1163 C C . GLY A 1 148 ? -3.484 27.188 -11.539 1 97.56 148 GLY A C 1
ATOM 1164 O O . GLY A 1 148 ? -4.277 26.766 -12.383 1 97.56 148 GLY A O 1
ATOM 1165 N N . MET A 1 149 ? -3.957 27.875 -10.508 1 98 149 MET A N 1
ATOM 1166 C CA . MET A 1 149 ? -5.363 27.859 -10.109 1 98 149 MET A CA 1
ATOM 1167 C C . MET A 1 149 ? -6.215 28.672 -11.07 1 98 149 MET A C 1
ATOM 1169 O O . MET A 1 149 ? -7.371 28.328 -11.328 1 98 149 MET A O 1
ATOM 1173 N N . ALA A 1 150 ? -5.645 29.766 -11.617 1 97.69 150 ALA A N 1
ATOM 1174 C CA . ALA A 1 150 ? -6.418 30.609 -12.516 1 97.69 150 ALA A CA 1
ATOM 1175 C C . ALA A 1 150 ? -6.926 29.828 -13.719 1 97.69 150 ALA A C 1
ATOM 1177 O O . ALA A 1 150 ? -8.094 29.953 -14.102 1 97.69 150 ALA A O 1
ATOM 1178 N N . GLU A 1 151 ? -6.043 29.062 -14.32 1 97.94 151 GLU A N 1
ATOM 1179 C CA . GLU A 1 151 ? -6.43 28.25 -15.469 1 97.94 151 GLU A CA 1
ATOM 1180 C C . GLU A 1 151 ? -7.297 27.062 -15.039 1 97.94 151 GLU A C 1
ATOM 1182 O O . GLU A 1 151 ? -8.25 26.703 -15.734 1 97.94 151 GLU A O 1
ATOM 1187 N N . LYS A 1 152 ? -7.02 26.453 -13.914 1 97.44 152 LYS A N 1
ATOM 1188 C CA . LYS A 1 152 ? -7.746 25.281 -13.43 1 97.44 152 LYS A CA 1
ATOM 1189 C C . LYS A 1 152 ? -9.211 25.609 -13.164 1 97.44 152 LYS A C 1
ATOM 1191 O O . LYS A 1 152 ? -10.102 24.844 -13.508 1 97.44 152 LYS A O 1
ATOM 1196 N N . LEU A 1 153 ? -9.461 26.766 -12.625 1 97.56 153 LEU A N 1
ATOM 1197 C CA . LEU A 1 153 ? -10.797 27.141 -12.195 1 97.56 153 LEU A CA 1
ATOM 1198 C C . LEU A 1 153 ? -11.703 27.422 -13.391 1 97.56 153 LEU A C 1
ATOM 1200 O O . LEU A 1 153 ? -12.93 27.469 -13.258 1 97.56 153 LEU A O 1
ATOM 1204 N N . LYS A 1 154 ? -11.078 27.578 -14.523 1 96.5 154 LYS A N 1
ATOM 1205 C CA . LYS A 1 154 ? -11.859 27.797 -15.742 1 96.5 154 LYS A CA 1
ATOM 1206 C C . LYS A 1 154 ? -12.453 26.5 -16.25 1 96.5 154 LYS A C 1
ATOM 1208 O O . LYS A 1 154 ? -13.391 26.5 -17.062 1 96.5 154 LYS A O 1
ATOM 1213 N N . GLN A 1 155 ? -11.914 25.453 -15.875 1 96.94 155 GLN A N 1
ATOM 1214 C CA . GLN A 1 155 ? -12.445 24.156 -16.281 1 96.94 155 GLN A CA 1
ATOM 1215 C C . GLN A 1 155 ? -13.758 23.859 -15.562 1 96.94 155 GLN A C 1
ATOM 1217 O O . GLN A 1 155 ? -13.883 24.078 -14.359 1 96.94 155 GLN A O 1
ATOM 1222 N N . PRO A 1 156 ? -14.695 23.297 -16.25 1 95.69 156 PRO A N 1
ATOM 1223 C CA . PRO A 1 156 ? -16.016 23.062 -15.656 1 95.69 156 PRO A CA 1
ATOM 1224 C C . PRO A 1 156 ? -15.945 22.172 -14.414 1 95.69 156 PRO A C 1
ATOM 1226 O O . PRO A 1 156 ? -16.641 22.422 -13.438 1 95.69 156 PRO A O 1
ATOM 1229 N N . GLU A 1 157 ? -15.07 21.25 -14.367 1 96.06 157 GLU A N 1
ATOM 1230 C CA . GLU A 1 157 ? -15.008 20.297 -13.266 1 96.06 157 GLU A CA 1
ATOM 1231 C C . GLU A 1 157 ? -14.344 20.922 -12.039 1 96.06 157 GLU A C 1
ATOM 1233 O O . GLU A 1 157 ? -14.406 20.359 -10.945 1 96.06 157 GLU A O 1
ATOM 1238 N N . TRP A 1 158 ? -13.797 22.094 -12.188 1 97.69 158 TRP A N 1
ATOM 1239 C CA . TRP A 1 158 ? -13.086 22.719 -11.07 1 97.69 158 TRP A CA 1
ATOM 1240 C C . TRP A 1 158 ? -13.734 24.047 -10.695 1 97.69 158 TRP A C 1
ATOM 1242 O O . TRP A 1 158 ? -13.062 24.953 -10.195 1 97.69 158 TRP A O 1
ATOM 1252 N N . ALA A 1 159 ? -14.992 24.219 -11.039 1 97.44 159 ALA A N 1
ATOM 1253 C CA . ALA A 1 159 ? -15.742 25.328 -10.469 1 97.44 159 ALA A CA 1
ATOM 1254 C C . ALA A 1 159 ? -15.773 25.234 -8.945 1 97.44 159 ALA A C 1
ATOM 1256 O O . ALA A 1 159 ? -16.094 24.188 -8.383 1 97.44 159 ALA A O 1
ATOM 1257 N N . PRO A 1 160 ? -15.461 26.328 -8.273 1 98.06 160 PRO A N 1
ATOM 1258 C CA . PRO A 1 160 ? -15.484 26.266 -6.809 1 98.06 160 PRO A CA 1
ATOM 1259 C C . PRO A 1 160 ? -16.891 26 -6.258 1 98.06 160 PRO A C 1
ATOM 1261 O O . PRO A 1 160 ? -17.875 26.328 -6.914 1 98.06 160 PRO A O 1
ATOM 1264 N N . ASP A 1 161 ? -16.984 25.375 -5.117 1 98.62 161 ASP A N 1
ATOM 1265 C CA . ASP A 1 161 ? -18.266 25.172 -4.449 1 98.62 161 ASP A CA 1
ATOM 1266 C C . ASP A 1 161 ? -18.891 26.516 -4.066 1 98.62 161 ASP A C 1
ATOM 1268 O O . ASP A 1 161 ? -20.109 26.688 -4.141 1 98.62 161 ASP A O 1
ATOM 1272 N N . PHE A 1 162 ? -18.062 27.438 -3.566 1 98.69 162 PHE A N 1
ATOM 1273 C CA . PHE A 1 162 ? -18.453 28.812 -3.281 1 98.69 162 PHE A CA 1
ATOM 1274 C C . PHE A 1 162 ? -17.5 29.797 -3.947 1 98.69 162 PHE A C 1
ATOM 1276 O O . PHE A 1 162 ? -16.312 29.797 -3.67 1 98.69 162 PHE A O 1
ATOM 1283 N N . GLY A 1 163 ? -18.016 30.656 -4.781 1 97.69 163 GLY A N 1
ATOM 1284 C CA . GLY A 1 163 ? -17.172 31.703 -5.328 1 97.69 163 GLY A CA 1
ATOM 1285 C C . GLY A 1 163 ? -17.125 31.703 -6.844 1 97.69 163 GLY A C 1
ATOM 1286 O O . GLY A 1 163 ? -17.781 30.875 -7.492 1 97.69 163 GLY A O 1
ATOM 1287 N N . GLU A 1 164 ? -16.406 32.625 -7.383 1 95.62 164 GLU A N 1
ATOM 1288 C CA . GLU A 1 164 ? -16.203 32.781 -8.82 1 95.62 164 GLU A CA 1
ATOM 1289 C C . GLU A 1 164 ? -15.125 31.828 -9.336 1 95.62 164 GLU A C 1
ATOM 1291 O O . GLU A 1 164 ? -14.359 31.266 -8.547 1 95.62 164 GLU A O 1
ATOM 1296 N N . ARG A 1 165 ? -15.102 31.625 -10.586 1 97.62 165 ARG A N 1
ATOM 1297 C CA . ARG A 1 165 ? -14.141 30.734 -11.242 1 97.62 165 ARG A CA 1
ATOM 1298 C C . ARG A 1 165 ? -12.82 31.469 -11.484 1 97.62 165 ARG A C 1
ATOM 1300 O O . ARG A 1 165 ? -12.297 31.453 -12.602 1 97.62 165 ARG A O 1
ATOM 1307 N N . ALA A 1 166 ? -12.406 32.125 -10.516 1 97.81 166 ALA A N 1
ATOM 1308 C CA . ALA A 1 166 ? -11.109 32.812 -10.461 1 97.81 166 ALA A CA 1
ATOM 1309 C C . ALA A 1 166 ? -10.578 32.844 -9.039 1 97.81 166 ALA A C 1
ATOM 1311 O O . ALA A 1 166 ? -11.344 33 -8.086 1 97.81 166 ALA A O 1
ATOM 1312 N N . PRO A 1 167 ? -9.273 32.719 -8.875 1 98.38 167 PRO A N 1
ATOM 1313 C CA . PRO A 1 167 ? -8.734 32.844 -7.523 1 98.38 167 PRO A CA 1
ATOM 1314 C C . PRO A 1 167 ? -8.844 34.281 -6.98 1 98.38 167 PRO A C 1
ATOM 1316 O O . PRO A 1 167 ? -8.992 35.219 -7.754 1 98.38 167 PRO A O 1
ATOM 1319 N N . HIS A 1 168 ? -8.891 34.406 -5.668 1 98.38 168 HIS A N 1
ATOM 1320 C CA . HIS A 1 168 ? -8.688 35.719 -5.07 1 98.38 168 HIS A CA 1
ATOM 1321 C C . HIS A 1 168 ? -7.395 36.375 -5.566 1 98.38 168 HIS A C 1
ATOM 1323 O O . HIS A 1 168 ? -6.391 35.688 -5.758 1 98.38 168 HIS A O 1
ATOM 1329 N N . PRO A 1 169 ? -7.352 37.625 -5.734 1 97.69 169 PRO A N 1
ATOM 1330 C CA . PRO A 1 169 ? -6.203 38.281 -6.359 1 97.69 169 PRO A CA 1
ATOM 1331 C C . PRO A 1 169 ? -4.906 38.062 -5.578 1 97.69 169 PRO A C 1
ATOM 1333 O O . PRO A 1 169 ? -3.824 38.062 -6.168 1 97.69 169 PRO A O 1
ATOM 1336 N N . THR A 1 170 ? -5.027 37.906 -4.305 1 98.44 170 THR A N 1
ATOM 1337 C CA . THR A 1 170 ? -3.795 37.812 -3.537 1 98.44 170 THR A CA 1
ATOM 1338 C C . THR A 1 170 ? -3.85 36.594 -2.611 1 98.44 170 THR A C 1
ATOM 1340 O O . THR A 1 170 ? -2.818 36.125 -2.119 1 98.44 170 THR A O 1
ATOM 1343 N N . ALA A 1 171 ? -5.027 36.031 -2.332 1 98.75 171 ALA A N 1
ATOM 1344 C CA . ALA A 1 171 ? -5.133 35.031 -1.284 1 98.75 171 ALA A CA 1
ATOM 1345 C C . ALA A 1 171 ? -5.422 33.656 -1.877 1 98.75 171 ALA A C 1
ATOM 1347 O O . ALA A 1 171 ? -5.465 32.656 -1.154 1 98.75 171 ALA A O 1
ATOM 1348 N N . GLY A 1 172 ? -5.688 33.531 -3.217 1 98.69 172 GLY A N 1
ATOM 1349 C CA . GLY A 1 172 ? -5.809 32.25 -3.91 1 98.69 172 GLY A CA 1
ATOM 1350 C C . GLY A 1 172 ? -7.141 31.578 -3.664 1 98.69 172 GLY A C 1
ATOM 1351 O O . GLY A 1 172 ? -8.195 32.188 -3.857 1 98.69 172 GLY A O 1
ATOM 1352 N N . VAL A 1 173 ? -7.078 30.328 -3.348 1 98.75 173 VAL A N 1
ATOM 1353 C CA . VAL A 1 173 ? -8.234 29.484 -3.094 1 98.75 173 VAL A CA 1
ATOM 1354 C C . VAL A 1 173 ? -8.008 28.672 -1.813 1 98.75 173 VAL A C 1
ATOM 1356 O O . VAL A 1 173 ? -6.867 28.469 -1.395 1 98.75 173 VAL A O 1
ATOM 1359 N N . THR A 1 174 ? -9.047 28.328 -1.156 1 98.81 174 THR A N 1
ATOM 1360 C CA . THR A 1 174 ? -8.969 27.578 0.086 1 98.81 174 THR A CA 1
ATOM 1361 C C . THR A 1 174 ? -9.812 26.297 -0.003 1 98.81 174 THR A C 1
ATOM 1363 O O . THR A 1 174 ? -10.891 26.312 -0.611 1 98.81 174 THR A O 1
ATOM 1366 N N . ALA A 1 175 ? -9.336 25.219 0.556 1 98.88 175 ALA A N 1
ATOM 1367 C CA . ALA A 1 175 ? -10.141 24.016 0.734 1 98.88 175 ALA A CA 1
ATOM 1368 C C . ALA A 1 175 ? -10.648 23.906 2.17 1 98.88 175 ALA A C 1
ATOM 1370 O O . ALA A 1 175 ? -9.898 24.156 3.119 1 98.88 175 ALA A O 1
ATOM 1371 N N . VAL A 1 176 ? -11.898 23.656 2.354 1 98.88 176 VAL A N 1
ATOM 1372 C CA . VAL A 1 176 ? -12.523 23.453 3.656 1 98.88 176 VAL A CA 1
ATOM 1373 C C . VAL A 1 176 ? -13.273 22.125 3.67 1 98.88 176 VAL A C 1
ATOM 1375 O O . VAL A 1 176 ? -13.938 21.766 2.697 1 98.88 176 VAL A O 1
ATOM 1378 N N . GLY A 1 177 ? -13.094 21.375 4.707 1 98.69 177 GLY A N 1
ATOM 1379 C CA . GLY A 1 177 ? -13.828 20.125 4.723 1 98.69 177 GLY A CA 1
ATOM 1380 C C . GLY A 1 177 ? -13.719 19.391 6.047 1 98.69 177 GLY A C 1
ATOM 1381 O O . GLY A 1 177 ? -13.102 19.891 6.988 1 98.69 177 GLY A O 1
ATOM 1382 N N . CYS A 1 178 ? -14.406 18.281 6.121 1 98.56 178 CYS A N 1
ATOM 1383 C CA . CYS A 1 178 ? -14.398 17.375 7.262 1 98.56 178 CYS A CA 1
ATOM 1384 C C . CYS A 1 178 ? -13.633 16.094 6.938 1 98.56 178 CYS A C 1
ATOM 1386 O O . CYS A 1 178 ? -13.75 15.562 5.832 1 98.56 178 CYS A O 1
ATOM 1388 N N . ARG A 1 179 ? -12.82 15.711 7.793 1 97 179 ARG A N 1
ATOM 1389 C CA . ARG A 1 179 ? -12.133 14.438 7.637 1 97 179 ARG A CA 1
ATOM 1390 C C . ARG A 1 179 ? -11.82 13.812 8.992 1 97 179 ARG A C 1
ATOM 1392 O O . ARG A 1 179 ? -12.023 14.438 10.031 1 97 179 ARG A O 1
ATOM 1399 N N . MET A 1 180 ? -11.383 12.57 8.984 1 93.75 180 MET A N 1
ATOM 1400 C CA . MET A 1 180 ? -10.953 11.875 10.188 1 93.75 180 MET A CA 1
ATOM 1401 C C . MET A 1 180 ? -9.492 12.195 10.508 1 93.75 180 MET A C 1
ATOM 1403 O O . MET A 1 180 ? -8.766 12.711 9.664 1 93.75 180 MET A O 1
ATOM 1407 N N . PRO A 1 181 ? -9.117 11.906 11.742 1 94.06 181 PRO A N 1
ATOM 1408 C CA . PRO A 1 181 ? -7.746 12.211 12.141 1 94.06 181 PRO A CA 1
ATOM 1409 C C . PRO A 1 181 ? -6.703 11.539 11.25 1 94.06 181 PRO A C 1
ATOM 1411 O O . PRO A 1 181 ? -6.879 10.391 10.852 1 94.06 181 PRO A O 1
ATOM 1414 N N . LEU A 1 182 ? -5.777 12.25 10.773 1 96.06 182 LEU A N 1
ATOM 1415 C CA . LEU A 1 182 ? -4.594 11.75 10.086 1 96.06 182 LEU A CA 1
ATOM 1416 C C . LEU A 1 182 ? -3.318 12.203 10.789 1 96.06 182 LEU A C 1
ATOM 1418 O O . LEU A 1 182 ? -3.367 13.047 11.688 1 96.06 182 LEU A O 1
ATOM 1422 N N . ILE A 1 183 ? -2.238 11.609 10.523 1 97.88 183 ILE A N 1
ATOM 1423 C CA . ILE A 1 183 ? -0.958 11.969 11.125 1 97.88 183 ILE A CA 1
ATOM 1424 C C . ILE A 1 183 ? -0.049 12.594 10.07 1 97.88 183 ILE A C 1
ATOM 1426 O O . ILE A 1 183 ? 0.332 11.938 9.102 1 97.88 183 ILE A O 1
ATOM 1430 N N . ALA A 1 184 ? 0.238 13.867 10.18 1 97.88 184 ALA A N 1
ATOM 1431 C CA . ALA A 1 184 ? 1.289 14.5 9.383 1 97.88 184 ALA A CA 1
ATOM 1432 C C . ALA A 1 184 ? 2.672 14.117 9.906 1 97.88 184 ALA A C 1
ATOM 1434 O O . ALA A 1 184 ? 3.035 14.461 11.031 1 97.88 184 ALA A O 1
ATOM 1435 N N . PHE A 1 185 ? 3.373 13.359 9.141 1 98.31 185 PHE A N 1
ATOM 1436 C CA . PHE A 1 185 ? 4.594 12.688 9.57 1 98.31 185 PHE A CA 1
ATOM 1437 C C . PHE A 1 185 ? 5.738 12.977 8.602 1 98.31 185 PHE A C 1
ATOM 1439 O O . PHE A 1 185 ? 5.621 12.727 7.402 1 98.31 185 PHE A O 1
ATOM 1446 N N . ASN A 1 186 ? 6.84 13.539 9.078 1 97.81 186 ASN A N 1
ATOM 1447 C CA . ASN A 1 186 ? 8.023 13.844 8.273 1 97.81 186 ASN A CA 1
ATOM 1448 C C . ASN A 1 186 ? 9.242 13.07 8.766 1 97.81 186 ASN A C 1
ATOM 1450 O O . ASN A 1 186 ? 9.531 13.047 9.961 1 97.81 186 ASN A O 1
ATOM 1454 N N . ILE A 1 187 ? 9.961 12.469 7.867 1 98.62 187 ILE A N 1
ATOM 1455 C CA . ILE A 1 187 ? 11.148 11.688 8.203 1 98.62 187 ILE A CA 1
ATOM 1456 C C . ILE A 1 187 ? 12.383 12.344 7.586 1 98.62 187 ILE A C 1
ATOM 1458 O O . ILE A 1 187 ? 12.422 12.602 6.379 1 98.62 187 ILE A O 1
ATOM 1462 N N . ASN A 1 188 ? 13.43 12.562 8.391 1 97.81 188 ASN A N 1
ATOM 1463 C CA . ASN A 1 188 ? 14.664 13.219 7.973 1 97.81 188 ASN A CA 1
ATOM 1464 C C . ASN A 1 188 ? 15.672 12.219 7.414 1 97.81 188 ASN A C 1
ATOM 1466 O O . ASN A 1 188 ? 15.93 11.188 8.031 1 97.81 188 ASN A O 1
ATOM 1470 N N . LEU A 1 189 ? 16.219 12.547 6.297 1 98.06 189 LEU A N 1
ATOM 1471 C CA . LEU A 1 189 ? 17.266 11.734 5.676 1 98.06 189 LEU A CA 1
ATOM 1472 C C . LEU A 1 189 ? 18.609 12.461 5.688 1 98.06 189 LEU A C 1
ATOM 1474 O O . LEU A 1 189 ? 18.672 13.641 5.336 1 98.06 189 LEU A O 1
ATOM 1478 N N . ALA A 1 190 ? 19.672 11.797 6.062 1 96.56 190 ALA A N 1
ATOM 1479 C CA . ALA A 1 190 ? 21 12.367 6.176 1 96.56 190 ALA A CA 1
ATOM 1480 C C . ALA A 1 190 ? 21.656 12.523 4.801 1 96.56 190 ALA A C 1
ATOM 1482 O O . ALA A 1 190 ? 22.672 11.906 4.516 1 96.56 190 ALA A O 1
ATOM 1483 N N . THR A 1 191 ? 21.141 13.328 3.961 1 97.06 191 THR A N 1
ATOM 1484 C CA . THR A 1 191 ? 21.641 13.664 2.635 1 97.06 191 THR A CA 1
ATOM 1485 C C . THR A 1 191 ? 21.062 14.992 2.152 1 97.06 191 THR A C 1
ATOM 1487 O O . THR A 1 191 ? 20.188 15.562 2.797 1 97.06 191 THR A O 1
ATOM 1490 N N . THR A 1 192 ? 21.672 15.531 1.144 1 95.62 192 THR A N 1
ATOM 1491 C CA . THR A 1 192 ? 21.109 16.734 0.509 1 95.62 192 THR A CA 1
ATOM 1492 C C . THR A 1 192 ? 20.594 16.406 -0.89 1 95.62 192 THR A C 1
ATOM 1494 O O . THR A 1 192 ? 20.109 17.297 -1.597 1 95.62 192 THR A O 1
ATOM 1497 N N . ASP A 1 193 ? 20.719 15.125 -1.257 1 96.5 193 ASP A N 1
ATOM 1498 C CA . ASP A 1 193 ? 20.281 14.688 -2.582 1 96.5 193 ASP A CA 1
ATOM 1499 C C . ASP A 1 193 ? 18.766 14.5 -2.637 1 96.5 193 ASP A C 1
ATOM 1501 O O . ASP A 1 193 ? 18.25 13.508 -2.117 1 96.5 193 ASP A O 1
ATOM 1505 N N . MET A 1 194 ? 18.062 15.352 -3.402 1 96.38 194 MET A N 1
ATOM 1506 C CA . MET A 1 194 ? 16.609 15.391 -3.453 1 96.38 194 MET A CA 1
ATOM 1507 C C . MET A 1 194 ? 16.062 14.211 -4.25 1 96.38 194 MET A C 1
ATOM 1509 O O . MET A 1 194 ? 14.867 13.898 -4.172 1 96.38 194 MET A O 1
ATOM 1513 N N . SER A 1 195 ? 16.828 13.555 -5.016 1 98 195 SER A N 1
ATOM 1514 C CA . SER A 1 195 ? 16.344 12.406 -5.773 1 98 195 SER A CA 1
ATOM 1515 C C . SER A 1 195 ? 15.977 11.25 -4.852 1 98 195 SER A C 1
ATOM 1517 O O . SER A 1 195 ? 15.086 10.461 -5.168 1 98 195 SER A O 1
ATOM 1519 N N . ILE A 1 196 ? 16.578 11.195 -3.68 1 98.12 196 ILE A N 1
ATOM 1520 C CA . ILE A 1 196 ? 16.406 10.07 -2.771 1 98.12 196 ILE A CA 1
ATOM 1521 C C . ILE A 1 196 ? 15.039 10.148 -2.107 1 98.12 196 ILE A C 1
ATOM 1523 O O . ILE A 1 196 ? 14.234 9.219 -2.225 1 98.12 196 ILE A O 1
ATOM 1527 N N . PRO A 1 197 ? 14.695 11.281 -1.448 1 98.38 197 PRO A N 1
ATOM 1528 C CA . PRO A 1 197 ? 13.344 11.336 -0.885 1 98.38 197 PRO A CA 1
ATOM 1529 C C . PRO A 1 197 ? 12.258 11.242 -1.952 1 98.38 197 PRO A C 1
ATOM 1531 O O . PRO A 1 197 ? 11.164 10.727 -1.687 1 98.38 197 PRO A O 1
ATOM 1534 N N . LYS A 1 198 ? 12.555 11.734 -3.113 1 98.31 198 LYS A N 1
ATOM 1535 C CA . LYS A 1 198 ? 11.602 11.617 -4.215 1 98.31 198 LYS A CA 1
ATOM 1536 C C . LYS A 1 198 ? 11.289 10.156 -4.516 1 98.31 198 LYS A C 1
ATOM 1538 O O . LYS A 1 198 ? 10.125 9.773 -4.652 1 98.31 198 LYS A O 1
ATOM 1543 N N . GLU A 1 199 ? 12.336 9.359 -4.641 1 98.38 199 GLU A N 1
ATOM 1544 C CA . GLU A 1 199 ? 12.164 7.941 -4.941 1 98.38 199 GLU A CA 1
ATOM 1545 C C . GLU A 1 199 ? 11.5 7.207 -3.779 1 98.38 199 GLU A C 1
ATOM 1547 O O . GLU A 1 199 ? 10.617 6.375 -3.986 1 98.38 199 GLU A O 1
ATOM 1552 N N . ILE A 1 200 ? 11.883 7.5 -2.572 1 98.75 200 ILE A N 1
ATOM 1553 C CA . ILE A 1 200 ? 11.336 6.828 -1.401 1 98.75 200 ILE A CA 1
ATOM 1554 C C . ILE A 1 200 ? 9.852 7.168 -1.259 1 98.75 200 ILE A C 1
ATOM 1556 O O . ILE A 1 200 ? 9.031 6.293 -0.981 1 98.75 200 ILE A O 1
ATOM 1560 N N . ALA A 1 201 ? 9.531 8.438 -1.429 1 98.75 201 ALA A N 1
ATOM 1561 C CA . ALA A 1 201 ? 8.133 8.844 -1.372 1 98.75 201 ALA A CA 1
ATOM 1562 C C . ALA A 1 201 ? 7.297 8.086 -2.4 1 98.75 201 ALA A C 1
ATOM 1564 O O . ALA A 1 201 ? 6.184 7.641 -2.1 1 98.75 201 ALA A O 1
ATOM 1565 N N . LYS A 1 202 ? 7.82 7.965 -3.58 1 98.44 202 LYS A N 1
ATOM 1566 C CA . LYS A 1 202 ? 7.148 7.223 -4.641 1 98.44 202 LYS A CA 1
ATOM 1567 C C . LYS A 1 202 ? 6.898 5.773 -4.227 1 98.44 202 LYS A C 1
ATOM 1569 O O . LYS A 1 202 ? 5.852 5.203 -4.547 1 98.44 202 LYS A O 1
ATOM 1574 N N . ASP A 1 203 ? 7.75 5.215 -3.506 1 98.19 203 ASP A N 1
ATOM 1575 C CA . ASP A 1 203 ? 7.691 3.811 -3.113 1 98.19 203 ASP A CA 1
ATOM 1576 C C . ASP A 1 203 ? 6.625 3.582 -2.047 1 98.19 203 ASP A C 1
ATOM 1578 O O . ASP A 1 203 ? 6.043 2.496 -1.963 1 98.19 203 ASP A O 1
ATOM 1582 N N . ILE A 1 204 ? 6.297 4.559 -1.248 1 98.75 204 ILE A N 1
ATOM 1583 C CA . ILE A 1 204 ? 5.473 4.27 -0.079 1 98.75 204 ILE A CA 1
ATOM 1584 C C . ILE A 1 204 ? 4.078 4.859 -0.271 1 98.75 204 ILE A C 1
ATOM 1586 O O . ILE A 1 204 ? 3.139 4.488 0.437 1 98.75 204 ILE A O 1
ATOM 1590 N N . ARG A 1 205 ? 3.885 5.777 -1.161 1 98.62 205 ARG A N 1
ATOM 1591 C CA . ARG A 1 205 ? 2.596 6.453 -1.259 1 98.62 205 ARG A CA 1
ATOM 1592 C C . ARG A 1 205 ? 1.624 5.656 -2.125 1 98.62 205 ARG A C 1
ATOM 1594 O O . ARG A 1 205 ? 2.033 5.004 -3.09 1 98.62 205 ARG A O 1
ATOM 1601 N N . PHE A 1 206 ? 0.384 5.797 -1.916 1 98.19 206 PHE A N 1
ATOM 1602 C CA . PHE A 1 206 ? -0.693 5.043 -2.545 1 98.19 206 PHE A CA 1
ATOM 1603 C C . PHE A 1 206 ? -0.73 5.301 -4.047 1 98.19 206 PHE A C 1
ATOM 1605 O O . PHE A 1 206 ? -0.864 4.363 -4.84 1 98.19 206 PHE A O 1
ATOM 1612 N N . SER A 1 207 ? -0.565 6.512 -4.488 1 96.94 207 SER A N 1
ATOM 1613 C CA . SER A 1 207 ? -0.77 6.934 -5.871 1 96.94 207 SER A CA 1
ATOM 1614 C C . SER A 1 207 ? 0.203 6.234 -6.812 1 96.94 207 SER A C 1
ATOM 1616 O O . SER A 1 207 ? -0.08 6.078 -8 1 96.94 207 SER A O 1
ATOM 1618 N N . SER A 1 208 ? 1.369 5.773 -6.242 1 98 208 SER A N 1
ATOM 1619 C CA . SER A 1 208 ? 2.361 5.137 -7.102 1 98 208 SER A CA 1
ATOM 1620 C C . SER A 1 208 ? 2.529 3.66 -6.754 1 98 208 SER A C 1
ATOM 1622 O O . SER A 1 208 ? 3.5 3.025 -7.172 1 98 208 SER A O 1
ATOM 1624 N N . GLY A 1 209 ? 1.689 3.131 -5.945 1 98.31 209 GLY A N 1
ATOM 1625 C CA . GLY A 1 209 ? 1.688 1.695 -5.719 1 98.31 209 GLY A CA 1
ATOM 1626 C C . GLY A 1 209 ? 2.057 1.314 -4.297 1 98.31 209 GLY A C 1
ATOM 1627 O O . GLY A 1 209 ? 2.115 0.13 -3.961 1 98.31 209 GLY A O 1
ATOM 1628 N N . GLY A 1 210 ? 2.303 2.291 -3.43 1 98.62 210 GLY A N 1
ATOM 1629 C CA . GLY A 1 210 ? 2.684 2.027 -2.051 1 98.62 210 GLY A CA 1
ATOM 1630 C C . GLY A 1 210 ? 1.509 1.651 -1.168 1 98.62 210 GLY A C 1
ATOM 1631 O O . GLY A 1 210 ? 0.606 0.932 -1.6 1 98.62 210 GLY A O 1
ATOM 1632 N N . PHE A 1 211 ? 1.59 2.016 0.151 1 98.88 211 PHE A N 1
ATOM 1633 C CA . PHE A 1 211 ? 0.583 1.686 1.152 1 98.88 211 PHE A CA 1
ATOM 1634 C C . PHE A 1 211 ? -0.708 2.455 0.898 1 98.88 211 PHE A C 1
ATOM 1636 O O . PHE A 1 211 ? -0.672 3.633 0.533 1 98.88 211 PHE A O 1
ATOM 1643 N N . ARG A 1 212 ? -1.791 1.855 1.159 1 98.19 212 ARG A N 1
ATOM 1644 C CA . ARG A 1 212 ? -3.117 2.305 0.746 1 98.19 212 ARG A CA 1
ATOM 1645 C C . ARG A 1 212 ? -3.441 3.672 1.338 1 98.19 212 ARG A C 1
ATOM 1647 O O . ARG A 1 212 ? -4.121 4.484 0.705 1 98.19 212 ARG A O 1
ATOM 1654 N N . PHE A 1 213 ? -2.959 3.99 2.535 1 98.19 213 PHE A N 1
ATOM 1655 C CA . PHE A 1 213 ? -3.424 5.18 3.236 1 98.19 213 PHE A CA 1
ATOM 1656 C C . PHE A 1 213 ? -2.271 6.145 3.49 1 98.19 213 PHE A C 1
ATOM 1658 O O . PHE A 1 213 ? -2.248 6.84 4.508 1 98.19 213 PHE A O 1
ATOM 1665 N N . ILE A 1 214 ? -1.338 6.156 2.5 1 98.62 214 ILE A N 1
ATOM 1666 C CA . ILE A 1 214 ? -0.19 7.047 2.621 1 98.62 214 ILE A CA 1
ATOM 1667 C C . ILE A 1 214 ? -0.182 8.039 1.459 1 98.62 214 ILE A C 1
ATOM 1669 O O . ILE A 1 214 ? -0.283 7.641 0.295 1 98.62 214 ILE A O 1
ATOM 1673 N N . GLN A 1 215 ? -0.143 9.289 1.771 1 97.75 215 GLN A N 1
ATOM 1674 C CA . GLN A 1 215 ? 0.29 10.352 0.866 1 97.75 215 GLN A CA 1
ATOM 1675 C C . GLN A 1 215 ? 1.692 10.836 1.22 1 97.75 215 GLN A C 1
ATOM 1677 O O . GLN A 1 215 ? 2.006 11.039 2.395 1 97.75 215 GLN A O 1
ATOM 1682 N N . ALA A 1 216 ? 2.604 10.93 0.224 1 98.31 216 ALA A N 1
ATOM 1683 C CA . ALA A 1 216 ? 3.979 11.297 0.551 1 98.31 216 ALA A CA 1
ATOM 1684 C C . ALA A 1 216 ? 4.633 12.055 -0.6 1 98.31 216 ALA A C 1
ATOM 1686 O O . ALA A 1 216 ? 4.234 11.898 -1.758 1 98.31 216 ALA A O 1
ATOM 1687 N N . GLY A 1 217 ? 5.59 12.836 -0.314 1 97.44 217 GLY A N 1
ATOM 1688 C CA . GLY A 1 217 ? 6.422 13.578 -1.248 1 97.44 217 GLY A CA 1
ATOM 1689 C C . GLY A 1 217 ? 7.762 13.977 -0.664 1 97.44 217 GLY A C 1
ATOM 1690 O O . GLY A 1 217 ? 8.023 13.742 0.517 1 97.44 217 GLY A O 1
ATOM 1691 N N . PRO A 1 218 ? 8.602 14.438 -1.589 1 97.25 218 PRO A N 1
ATOM 1692 C CA . PRO A 1 218 ? 9.898 14.945 -1.132 1 97.25 218 PRO A CA 1
ATOM 1693 C C . PRO A 1 218 ? 9.82 16.375 -0.606 1 97.25 218 PRO A C 1
ATOM 1695 O O . PRO A 1 218 ? 8.953 17.156 -1.027 1 97.25 218 PRO A O 1
ATOM 1698 N N . ALA A 1 219 ? 10.672 16.734 0.302 1 95.62 219 ALA A N 1
ATOM 1699 C CA . ALA A 1 219 ? 10.805 18.109 0.785 1 95.62 219 ALA A CA 1
ATOM 1700 C C . ALA A 1 219 ? 12.266 18.484 1 1 95.62 219 ALA A C 1
ATOM 1702 O O . ALA A 1 219 ? 13.039 17.688 1.556 1 95.62 219 ALA A O 1
ATOM 1703 N N . GLU A 1 220 ? 12.617 19.594 0.502 1 91.44 220 GLU A N 1
ATOM 1704 C CA . GLU A 1 220 ? 13.969 20.109 0.684 1 91.44 220 GLU A CA 1
ATOM 1705 C C . GLU A 1 220 ? 14.055 21 1.916 1 91.44 220 GLU A C 1
ATOM 1707 O O . GLU A 1 220 ? 13.234 21.906 2.092 1 91.44 220 GLU A O 1
ATOM 1712 N N . ILE A 1 221 ? 15.008 20.625 2.746 1 87.94 221 ILE A N 1
ATOM 1713 C CA . ILE A 1 221 ? 15.297 21.438 3.914 1 87.94 221 ILE A CA 1
ATOM 1714 C C . ILE A 1 221 ? 16.734 21.938 3.848 1 87.94 221 ILE A C 1
ATOM 1716 O O . ILE A 1 221 ? 17.594 21.469 4.594 1 87.94 221 ILE A O 1
ATOM 1720 N N . LEU A 1 222 ? 17 22.812 3.061 1 74.12 222 LEU A N 1
ATOM 1721 C CA . LEU A 1 222 ? 18.359 23.141 2.668 1 74.12 222 LEU A CA 1
ATOM 1722 C C . LEU A 1 222 ? 19.125 23.781 3.824 1 74.12 222 LEU A C 1
ATOM 1724 O O . LEU A 1 222 ? 20.297 23.469 4.059 1 74.12 222 LEU A O 1
ATOM 1728 N N . ASP A 1 223 ? 18.516 24.641 4.527 1 81.62 223 ASP A N 1
ATOM 1729 C CA . ASP A 1 223 ? 19.25 25.375 5.551 1 81.62 223 ASP A CA 1
ATOM 1730 C C . ASP A 1 223 ? 19.766 24.438 6.645 1 81.62 223 ASP A C 1
ATOM 1732 O O . ASP A 1 223 ? 20.703 24.766 7.363 1 81.62 223 ASP A O 1
ATOM 1736 N N . LYS A 1 224 ? 19.25 23.219 6.594 1 84 224 LYS A N 1
ATOM 1737 C CA . LYS A 1 224 ? 19.625 22.297 7.652 1 84 224 LYS A CA 1
ATOM 1738 C C . LYS A 1 224 ? 20.453 21.141 7.102 1 84 224 LYS A C 1
ATOM 1740 O O . LYS A 1 224 ? 20.844 20.234 7.848 1 84 224 LYS A O 1
ATOM 1745 N N . GLY A 1 225 ? 20.656 21.125 5.891 1 89.44 225 GLY A N 1
ATOM 1746 C CA . GLY A 1 225 ? 21.562 20.172 5.285 1 89.44 225 GLY A CA 1
ATOM 1747 C C . GLY A 1 225 ? 20.953 18.781 5.152 1 89.44 225 GLY A C 1
ATOM 1748 O O . GLY A 1 225 ? 21.672 17.781 5.09 1 89.44 225 GLY A O 1
ATOM 1749 N N . PHE A 1 226 ? 19.75 18.672 5.27 1 94.19 226 PHE A N 1
ATOM 1750 C CA . PHE A 1 226 ? 19.109 17.375 5.047 1 94.19 226 PHE A CA 1
ATOM 1751 C C . PHE A 1 226 ? 17.828 17.531 4.219 1 94.19 226 PHE A C 1
ATOM 1753 O O . PHE A 1 226 ? 17.438 18.656 3.902 1 94.19 226 PHE A O 1
ATOM 1760 N N . VAL A 1 227 ? 17.312 16.438 3.689 1 96.69 227 VAL A N 1
ATOM 1761 C CA . VAL A 1 227 ? 16.047 16.391 2.979 1 96.69 227 VAL A CA 1
ATOM 1762 C C . VAL A 1 227 ? 15.062 15.5 3.734 1 96.69 227 VAL A C 1
ATOM 1764 O O . VAL A 1 227 ? 15.445 14.805 4.68 1 96.69 227 VAL A O 1
ATOM 1767 N N . GLN A 1 228 ? 13.812 15.602 3.373 1 97.75 228 GLN A N 1
ATOM 1768 C CA . GLN A 1 228 ? 12.797 14.867 4.125 1 97.75 228 GLN A CA 1
ATOM 1769 C C . GLN A 1 228 ? 11.859 14.109 3.188 1 97.75 228 GLN A C 1
ATOM 1771 O O . GLN A 1 228 ? 11.664 14.516 2.039 1 97.75 228 GLN A O 1
ATOM 1776 N N . VAL A 1 229 ? 11.406 13.008 3.643 1 98.56 229 VAL A N 1
ATOM 1777 C CA . VAL A 1 229 ? 10.164 12.445 3.129 1 98.56 229 VAL A CA 1
ATOM 1778 C C . VAL A 1 229 ? 8.984 12.945 3.959 1 98.56 229 VAL A C 1
ATOM 1780 O O . VAL A 1 229 ? 8.844 12.594 5.133 1 98.56 229 VAL A O 1
ATOM 1783 N N . THR A 1 230 ? 8.156 13.797 3.424 1 98.12 230 THR A N 1
ATOM 1784 C CA . THR A 1 230 ? 6.957 14.297 4.094 1 98.12 230 THR A CA 1
ATOM 1785 C C . THR A 1 230 ? 5.734 13.461 3.715 1 98.12 230 THR A C 1
ATOM 1787 O O . THR A 1 230 ? 5.645 12.961 2.594 1 98.12 230 THR A O 1
ATOM 1790 N N . MET A 1 231 ? 4.836 13.281 4.754 1 98.31 231 MET A N 1
ATOM 1791 C CA . MET A 1 231 ? 3.723 12.391 4.434 1 98.31 231 MET A CA 1
ATOM 1792 C C . MET A 1 231 ? 2.535 12.664 5.352 1 98.31 231 MET A C 1
ATOM 1794 O O . MET A 1 231 ? 2.682 13.297 6.398 1 98.31 231 MET A O 1
ATOM 1798 N N . ASN A 1 232 ? 1.388 12.289 4.895 1 97.81 232 ASN A N 1
ATOM 1799 C CA . ASN A 1 232 ? 0.174 12.117 5.684 1 97.81 232 ASN A CA 1
ATOM 1800 C C . ASN A 1 232 ? -0.217 10.648 5.805 1 97.81 232 ASN A C 1
ATOM 1802 O O . ASN A 1 232 ? -0.416 9.969 4.793 1 97.81 232 ASN A O 1
ATOM 1806 N N . ILE A 1 233 ? -0.251 10.141 7.039 1 98.5 233 ILE A N 1
ATOM 1807 C CA . ILE A 1 233 ? -0.867 8.844 7.297 1 98.5 233 ILE A CA 1
ATOM 1808 C C . ILE A 1 233 ? -2.371 9.023 7.5 1 98.5 233 ILE A C 1
ATOM 1810 O O . ILE A 1 233 ? -2.814 9.422 8.578 1 98.5 233 ILE A O 1
ATOM 1814 N N . LYS A 1 234 ? -3.143 8.641 6.559 1 97.12 234 LYS A N 1
ATOM 1815 C CA . LYS A 1 234 ? -4.566 8.969 6.543 1 97.12 234 LYS A CA 1
ATOM 1816 C C . LYS A 1 234 ? -5.348 8.047 7.477 1 97.12 234 LYS A C 1
ATOM 1818 O O . LYS A 1 234 ? -6.43 8.406 7.949 1 97.12 234 LYS A O 1
ATOM 1823 N N . ASP A 1 235 ? -4.848 6.84 7.707 1 97.25 235 ASP A N 1
ATOM 1824 C CA . ASP A 1 235 ? -5.422 5.863 8.633 1 97.25 235 ASP A CA 1
ATOM 1825 C C . ASP A 1 235 ? -4.328 5.102 9.375 1 97.25 235 ASP A C 1
ATOM 1827 O O . ASP A 1 235 ? -3.871 4.055 8.914 1 97.25 235 ASP A O 1
ATOM 1831 N N . TYR A 1 236 ? -4.02 5.535 10.57 1 97.69 236 TYR A N 1
ATOM 1832 C CA . TYR A 1 236 ? -2.908 4.977 11.336 1 97.69 236 TYR A CA 1
ATOM 1833 C C . TYR A 1 236 ? -3.232 3.57 11.82 1 97.69 236 TYR A C 1
ATOM 1835 O O . TYR A 1 236 ? -2.34 2.832 12.242 1 97.69 236 TYR A O 1
ATOM 1843 N N . THR A 1 237 ? -4.516 3.174 11.836 1 97.31 237 THR A N 1
ATOM 1844 C CA . THR A 1 237 ? -4.898 1.847 12.297 1 97.31 237 THR A CA 1
ATOM 1845 C C . THR A 1 237 ? -4.551 0.787 11.258 1 97.31 237 THR A C 1
ATOM 1847 O O . THR A 1 237 ? -4.418 -0.394 11.586 1 97.31 237 THR A O 1
ATOM 1850 N N . LYS A 1 238 ? -4.418 1.229 10.031 1 98 238 LYS A N 1
ATOM 1851 C CA . LYS A 1 238 ? -4.066 0.33 8.938 1 98 238 LYS A CA 1
ATOM 1852 C C . LYS A 1 238 ? -2.596 0.48 8.555 1 98 238 LYS A C 1
ATOM 1854 O O . LYS A 1 238 ? -1.946 -0.495 8.172 1 98 238 LYS A O 1
ATOM 1859 N N . ASN A 1 239 ? -2.086 1.684 8.586 1 98.5 239 ASN A N 1
ATOM 1860 C CA . ASN A 1 239 ? -0.68 1.992 8.352 1 98.5 239 ASN A CA 1
ATOM 1861 C C . ASN A 1 239 ? -0.049 2.686 9.555 1 98.5 239 ASN A C 1
ATOM 1863 O O . ASN A 1 239 ? 0.106 3.908 9.562 1 98.5 239 ASN A O 1
ATOM 1867 N N . PRO A 1 240 ? 0.328 1.883 10.508 1 98.62 240 PRO A N 1
ATOM 1868 C CA . PRO A 1 240 ? 0.866 2.48 11.727 1 98.62 240 PRO A CA 1
ATOM 1869 C C . PRO A 1 240 ? 2.199 3.191 11.5 1 98.62 240 PRO A C 1
ATOM 1871 O O . PRO A 1 240 ? 2.916 2.875 10.547 1 98.62 240 PRO A O 1
ATOM 1874 N N . ILE A 1 241 ? 2.541 3.998 12.406 1 98.75 241 ILE A N 1
ATOM 1875 C CA . ILE A 1 241 ? 3.719 4.852 12.305 1 98.75 241 ILE A CA 1
ATOM 1876 C C . ILE A 1 241 ? 4.969 3.99 12.156 1 98.75 241 ILE A C 1
ATOM 1878 O O . ILE A 1 241 ? 5.805 4.246 11.281 1 98.75 241 ILE A O 1
ATOM 1882 N N . TYR A 1 242 ? 5.133 2.971 12.984 1 98.69 242 TYR A N 1
ATOM 1883 C CA . TYR A 1 242 ? 6.348 2.166 12.977 1 98.69 242 TYR A CA 1
ATOM 1884 C C . TYR A 1 242 ? 6.562 1.518 11.617 1 98.69 242 TYR A C 1
ATOM 1886 O O . TYR A 1 242 ? 7.699 1.406 11.141 1 98.69 242 TYR A O 1
ATOM 1894 N N . ARG A 1 243 ? 5.52 1.02 10.969 1 98.69 243 ARG A N 1
ATOM 1895 C CA . ARG A 1 243 ? 5.637 0.336 9.688 1 98.69 243 ARG A CA 1
ATOM 1896 C C . ARG A 1 243 ? 6.164 1.278 8.609 1 98.69 243 ARG A C 1
ATOM 1898 O O . ARG A 1 243 ? 7.035 0.903 7.82 1 98.69 243 ARG A O 1
ATOM 1905 N N . ILE A 1 244 ? 5.613 2.488 8.594 1 98.81 244 ILE A N 1
ATOM 1906 C CA . ILE A 1 244 ? 6.047 3.48 7.613 1 98.81 244 ILE A CA 1
ATOM 1907 C C . ILE A 1 244 ? 7.496 3.873 7.887 1 98.81 244 ILE A C 1
ATOM 1909 O O . ILE A 1 244 ? 8.32 3.918 6.969 1 98.81 244 ILE A O 1
ATOM 1913 N N . MET A 1 245 ? 7.844 4.137 9.18 1 98.81 245 MET A N 1
ATOM 1914 C CA . MET A 1 245 ? 9.203 4.496 9.57 1 98.81 245 MET A CA 1
ATOM 1915 C C . MET A 1 245 ? 10.195 3.424 9.141 1 98.81 245 MET A C 1
ATOM 1917 O O . MET A 1 245 ? 11.203 3.723 8.492 1 98.81 245 MET A O 1
ATOM 1921 N N . GLU A 1 246 ? 9.922 2.197 9.422 1 98.62 246 GLU A N 1
ATOM 1922 C CA . GLU A 1 246 ? 10.852 1.107 9.141 1 98.62 246 GLU A CA 1
ATOM 1923 C C . GLU A 1 246 ? 10.953 0.844 7.641 1 98.62 246 GLU A C 1
ATOM 1925 O O . GLU A 1 246 ? 12.016 0.467 7.141 1 98.62 246 GLU A O 1
ATOM 1930 N N . THR A 1 247 ? 9.859 1.019 6.922 1 98.69 247 THR A N 1
ATOM 1931 C CA . THR A 1 247 ? 9.914 0.875 5.473 1 98.69 247 THR A CA 1
ATOM 1932 C C . THR A 1 247 ? 10.797 1.955 4.855 1 98.69 247 THR A C 1
ATOM 1934 O O . THR A 1 247 ? 11.586 1.676 3.951 1 98.69 247 THR A O 1
ATOM 1937 N N . VAL A 1 248 ? 10.617 3.178 5.336 1 98.88 248 VAL A N 1
ATOM 1938 C CA . VAL A 1 248 ? 11.445 4.27 4.836 1 98.88 248 VAL A CA 1
ATOM 1939 C C . VAL A 1 248 ? 12.914 3.984 5.152 1 98.88 248 VAL A C 1
ATOM 1941 O O . VAL A 1 248 ? 13.789 4.184 4.301 1 98.88 248 VAL A O 1
ATOM 1944 N N . LYS A 1 249 ? 13.234 3.531 6.371 1 98.56 249 LYS A N 1
ATOM 1945 C CA . LYS A 1 249 ? 14.602 3.156 6.727 1 98.56 249 LYS A CA 1
ATOM 1946 C C . LYS A 1 249 ? 15.141 2.088 5.781 1 98.56 249 LYS A C 1
ATOM 1948 O O . LYS A 1 249 ? 16.281 2.191 5.301 1 98.56 249 LYS A O 1
ATOM 1953 N N . MET A 1 250 ? 14.344 1.108 5.535 1 98.31 250 MET A N 1
ATOM 1954 C CA . MET A 1 250 ? 14.719 0.016 4.641 1 98.31 250 MET A CA 1
ATOM 1955 C C . MET A 1 250 ? 15.039 0.539 3.244 1 98.31 250 MET A C 1
ATOM 1957 O O . MET A 1 250 ? 16.078 0.197 2.67 1 98.31 250 MET A O 1
ATOM 1961 N N . GLU A 1 251 ? 14.203 1.366 2.67 1 98.5 251 GLU A N 1
ATOM 1962 C CA . GLU A 1 251 ? 14.398 1.919 1.332 1 98.5 251 GLU A CA 1
ATOM 1963 C C . GLU A 1 251 ? 15.633 2.816 1.277 1 98.5 251 GLU A C 1
ATOM 1965 O O . GLU A 1 251 ? 16.312 2.873 0.257 1 98.5 251 GLU A O 1
ATOM 1970 N N . ALA A 1 252 ? 15.898 3.516 2.346 1 98.5 252 ALA A N 1
ATOM 1971 C CA . ALA A 1 252 ? 17.031 4.438 2.389 1 98.5 252 ALA A CA 1
ATOM 1972 C C . ALA A 1 252 ? 18.359 3.682 2.367 1 98.5 252 ALA A C 1
ATOM 1974 O O . ALA A 1 252 ? 19.375 4.219 1.928 1 98.5 252 ALA A O 1
ATOM 1975 N N . LYS A 1 253 ? 18.391 2.426 2.812 1 97.5 253 LYS A N 1
ATOM 1976 C CA . LYS A 1 253 ? 19.594 1.617 2.906 1 97.5 253 LYS A CA 1
ATOM 1977 C C . LYS A 1 253 ? 20.266 1.461 1.541 1 97.5 253 LYS A C 1
ATOM 1979 O O . LYS A 1 253 ? 21.484 1.462 1.439 1 97.5 253 LYS A O 1
ATOM 1984 N N . ARG A 1 254 ? 19.5 1.299 0.513 1 96.56 254 ARG A N 1
ATOM 1985 C CA . ARG A 1 254 ? 20.078 1.035 -0.797 1 96.56 254 ARG A CA 1
ATOM 1986 C C . ARG A 1 254 ? 20.891 2.234 -1.291 1 96.56 254 ARG A C 1
ATOM 1988 O O . ARG A 1 254 ? 21.719 2.105 -2.191 1 96.56 254 ARG A O 1
ATOM 1995 N N . TRP A 1 255 ? 20.625 3.385 -0.645 1 97 255 TRP A N 1
ATOM 1996 C CA . TRP A 1 255 ? 21.328 4.605 -1.022 1 97 255 TRP A CA 1
ATOM 1997 C C . TRP A 1 255 ? 22.438 4.918 -0.034 1 97 255 TRP A C 1
ATOM 1999 O O . TRP A 1 255 ? 23.109 5.945 -0.152 1 97 255 TRP A O 1
ATOM 2009 N N . GLY A 1 256 ? 22.562 4.09 0.974 1 96.94 256 GLY A N 1
ATOM 2010 C CA . GLY A 1 256 ? 23.531 4.352 2.021 1 96.94 256 GLY A CA 1
ATOM 2011 C C . GLY A 1 256 ? 23.172 5.559 2.873 1 96.94 256 GLY A C 1
ATOM 2012 O O . GLY A 1 256 ? 24.062 6.23 3.404 1 96.94 256 GLY A O 1
ATOM 2013 N N . VAL A 1 257 ? 21.953 5.93 2.971 1 97.94 257 VAL A N 1
ATOM 2014 C CA . VAL A 1 257 ? 21.484 7.125 3.666 1 97.94 257 VAL A CA 1
ATOM 2015 C C . VAL A 1 257 ? 20.797 6.727 4.969 1 97.94 257 VAL A C 1
ATOM 2017 O O . VAL A 1 257 ? 19.969 5.82 4.984 1 97.94 257 VAL A O 1
ATOM 2020 N N . LYS A 1 258 ? 21.094 7.383 6.027 1 97.31 258 LYS A N 1
ATOM 2021 C CA . LYS A 1 258 ? 20.5 7.109 7.332 1 97.31 258 LYS A CA 1
ATOM 2022 C C . LYS A 1 258 ? 19.312 8.031 7.598 1 97.31 258 LYS A C 1
ATOM 2024 O O . LYS A 1 258 ? 19.297 9.18 7.145 1 97.31 258 LYS A O 1
ATOM 2029 N N . VAL A 1 259 ? 18.344 7.488 8.266 1 98 259 VAL A N 1
ATOM 2030 C CA . VAL A 1 259 ? 17.297 8.305 8.867 1 98 259 VAL A CA 1
ATOM 2031 C C . VAL A 1 259 ? 17.781 8.898 10.18 1 98 259 VAL A C 1
ATOM 2033 O O . VAL A 1 259 ? 18.25 8.18 11.062 1 98 259 VAL A O 1
ATOM 2036 N N . THR A 1 260 ? 17.703 10.164 10.352 1 96.12 260 THR A N 1
ATOM 2037 C CA . THR A 1 260 ? 18.312 10.812 11.5 1 96.12 260 THR A CA 1
ATOM 2038 C C . THR A 1 260 ? 17.25 11.289 12.492 1 96.12 260 THR A C 1
ATOM 2040 O O . THR A 1 260 ? 17.578 11.68 13.609 1 96.12 260 THR A O 1
ATOM 2043 N N . GLY A 1 261 ? 16.016 11.281 12.125 1 95.56 261 GLY A N 1
ATOM 2044 C CA . GLY A 1 261 ? 14.906 11.719 12.969 1 95.56 261 GLY A CA 1
ATOM 2045 C C . GLY A 1 261 ? 13.617 11.922 12.203 1 95.56 261 GLY A C 1
ATOM 2046 O O . GLY A 1 261 ? 13.547 11.633 11.008 1 95.56 261 GLY A O 1
ATOM 2047 N N . CYS A 1 262 ? 12.594 12.305 12.938 1 97.94 262 CYS A N 1
ATOM 2048 C CA . CYS A 1 262 ? 11.289 12.539 12.336 1 97.94 262 CYS A CA 1
ATOM 2049 C C . CYS A 1 262 ? 10.492 13.547 13.141 1 97.94 262 CYS A C 1
ATOM 2051 O O . CYS A 1 262 ? 10.938 14.008 14.195 1 97.94 262 CYS A O 1
ATOM 2053 N N . GLU A 1 263 ? 9.398 13.969 12.562 1 96.94 263 GLU A N 1
ATOM 2054 C CA . GLU A 1 263 ? 8.523 14.961 13.172 1 96.94 263 GLU A CA 1
ATOM 2055 C C . GLU A 1 263 ? 7.059 14.641 12.906 1 96.94 263 GLU A C 1
ATOM 2057 O O . GLU A 1 263 ? 6.695 14.234 11.797 1 96.94 263 GLU A O 1
ATOM 2062 N N . ILE A 1 264 ? 6.258 14.789 13.906 1 97.81 264 ILE A N 1
ATOM 2063 C CA . ILE A 1 264 ? 4.805 14.766 13.758 1 97.81 264 ILE A CA 1
ATOM 2064 C C . ILE A 1 264 ? 4.246 16.188 13.898 1 97.81 264 ILE A C 1
ATOM 2066 O O . ILE A 1 264 ? 4.547 16.875 14.867 1 97.81 264 ILE A O 1
ATOM 2070 N N . ILE A 1 265 ? 3.508 16.625 12.945 1 96.5 265 ILE A N 1
ATOM 2071 C CA . ILE A 1 265 ? 2.918 17.953 12.945 1 96.5 265 ILE A CA 1
ATOM 2072 C C . ILE A 1 265 ? 1.458 17.875 13.391 1 96.5 265 ILE A C 1
ATOM 2074 O O . ILE A 1 265 ? 0.682 17.078 12.852 1 96.5 265 ILE A O 1
ATOM 2078 N N . GLY A 1 266 ? 1.071 18.688 14.375 1 95.5 266 GLY A N 1
ATOM 2079 C CA . GLY A 1 266 ? -0.295 18.703 14.875 1 95.5 266 GLY A CA 1
ATOM 2080 C C . GLY A 1 266 ? -0.543 17.656 15.953 1 95.5 266 GLY A C 1
ATOM 2081 O O . GLY A 1 266 ? 0.389 17.234 16.641 1 95.5 266 GLY A O 1
ATOM 2082 N N . ALA A 1 267 ? -1.79 17.375 16.172 1 95.56 267 ALA A N 1
ATOM 2083 C CA . ALA A 1 267 ? -2.188 16.438 17.219 1 95.56 267 ALA A CA 1
ATOM 2084 C C . ALA A 1 267 ? -2.145 15 16.719 1 95.56 267 ALA A C 1
ATOM 2086 O O . ALA A 1 267 ? -2.377 14.742 15.539 1 95.56 267 ALA A O 1
ATOM 2087 N N . THR A 1 268 ? -1.881 14.109 17.641 1 96.75 268 THR A N 1
ATOM 2088 C CA . THR A 1 268 ? -1.753 12.688 17.328 1 96.75 268 THR A CA 1
ATOM 2089 C C . THR A 1 268 ? -2.645 11.859 18.25 1 96.75 268 THR A C 1
ATOM 2091 O O . THR A 1 268 ? -2.598 12 19.469 1 96.75 268 THR A O 1
ATOM 2094 N N . PRO A 1 269 ? -3.438 10.984 17.719 1 96.88 269 PRO A N 1
ATOM 2095 C CA . PRO A 1 269 ? -4.176 10.07 18.578 1 96.88 269 PRO A CA 1
ATOM 2096 C C . PRO A 1 269 ? -3.262 9.227 19.469 1 96.88 269 PRO A C 1
ATOM 2098 O O . PRO A 1 269 ? -2.221 8.75 19 1 96.88 269 PRO A O 1
ATOM 2101 N N . PHE A 1 270 ? -3.68 8.984 20.703 1 97.81 270 PHE A N 1
ATOM 2102 C CA . PHE A 1 270 ? -2.877 8.234 21.672 1 97.81 270 PHE A CA 1
ATOM 2103 C C . PHE A 1 270 ? -2.637 6.809 21.172 1 97.81 270 PHE A C 1
ATOM 2105 O O . PHE A 1 270 ? -1.541 6.27 21.328 1 97.81 270 PHE A O 1
ATOM 2112 N N . ALA A 1 271 ? -3.592 6.207 20.547 1 97.75 271 ALA A N 1
ATOM 2113 C CA . ALA A 1 271 ? -3.516 4.824 20.078 1 97.75 271 ALA A CA 1
ATOM 2114 C C . ALA A 1 271 ? -2.447 4.672 19 1 97.75 271 ALA A C 1
ATOM 2116 O O . ALA A 1 271 ? -1.812 3.623 18.891 1 97.75 271 ALA A O 1
ATOM 2117 N N . ALA A 1 272 ? -2.225 5.68 18.172 1 98.25 272 ALA A N 1
ATOM 2118 C CA . ALA A 1 272 ? -1.187 5.625 17.141 1 98.25 272 ALA A CA 1
ATOM 2119 C C . ALA A 1 272 ? 0.196 5.461 17.766 1 98.25 272 ALA A C 1
ATOM 2121 O O . ALA A 1 272 ? 1.051 4.758 17.219 1 98.25 272 ALA A O 1
ATOM 2122 N N . LEU A 1 273 ? 0.365 6.078 18.891 1 98.62 273 LEU A N 1
ATOM 2123 C CA . LEU A 1 273 ? 1.632 5.988 19.609 1 98.62 273 LEU A CA 1
ATOM 2124 C C . LEU A 1 273 ? 1.771 4.637 20.297 1 98.62 273 LEU A C 1
ATOM 2126 O O . LEU A 1 273 ? 2.809 3.979 20.188 1 98.62 273 LEU A O 1
ATOM 2130 N N . THR A 1 274 ? 0.711 4.227 20.969 1 98.5 274 THR A N 1
ATOM 2131 C CA . THR A 1 274 ? 0.797 2.988 21.75 1 98.5 274 THR A CA 1
ATOM 2132 C C . THR A 1 274 ? 0.979 1.788 20.812 1 98.5 274 THR A C 1
ATOM 2134 O O . THR A 1 274 ? 1.733 0.865 21.141 1 98.5 274 THR A O 1
ATOM 2137 N N . ASP A 1 275 ? 0.308 1.789 19.75 1 97.25 275 ASP A N 1
ATOM 2138 C CA . ASP A 1 275 ? 0.442 0.697 18.781 1 97.25 275 ASP A CA 1
ATOM 2139 C C . ASP A 1 275 ? 1.878 0.587 18.281 1 97.25 275 ASP A C 1
ATOM 2141 O O . ASP A 1 275 ? 2.422 -0.514 18.172 1 97.25 275 ASP A O 1
ATOM 2145 N N . SER A 1 276 ? 2.469 1.645 17.969 1 98.38 276 SER A N 1
ATOM 2146 C CA . SER A 1 276 ? 3.842 1.663 17.469 1 98.38 276 SER A CA 1
ATOM 2147 C C . SER A 1 276 ? 4.828 1.292 18.562 1 98.38 276 SER A C 1
ATOM 2149 O O . SER A 1 276 ? 5.816 0.598 18.312 1 98.38 276 SER A O 1
ATOM 2151 N N . LEU A 1 277 ? 4.543 1.765 19.75 1 98.62 277 LEU A N 1
ATOM 2152 C CA . LEU A 1 277 ? 5.418 1.438 20.859 1 98.62 277 LEU A CA 1
ATOM 2153 C C . LEU A 1 277 ? 5.434 -0.065 21.125 1 98.62 277 LEU A C 1
ATOM 2155 O O . LEU A 1 277 ? 6.48 -0.638 21.422 1 98.62 277 LEU A O 1
ATOM 2159 N N . LYS A 1 278 ? 4.25 -0.7 21.062 1 98.25 278 LYS A N 1
ATOM 2160 C CA . LYS A 1 278 ? 4.168 -2.148 21.219 1 98.25 278 LYS A CA 1
ATOM 2161 C C . LYS A 1 278 ? 5.113 -2.867 20.266 1 98.25 278 LYS A C 1
ATOM 2163 O O . LYS A 1 278 ? 5.773 -3.836 20.641 1 98.25 278 LYS A O 1
ATOM 2168 N N . TYR A 1 279 ? 5.195 -2.43 19.062 1 98.19 279 TYR A N 1
ATOM 2169 C CA . TYR A 1 279 ? 6.094 -3.016 18.078 1 98.19 279 TYR A CA 1
ATOM 2170 C C . TYR A 1 279 ? 7.547 -2.916 18.531 1 98.19 279 TYR A C 1
ATOM 2172 O O . TYR A 1 279 ? 8.266 -3.914 18.547 1 98.19 279 TYR A O 1
ATOM 2180 N N . TYR A 1 280 ? 7.984 -1.738 18.844 1 98.19 280 TYR A N 1
ATOM 2181 C CA . TYR A 1 280 ? 9.391 -1.517 19.172 1 98.19 280 TYR A CA 1
ATOM 2182 C C . TYR A 1 280 ? 9.781 -2.279 20.438 1 98.19 280 TYR A C 1
ATOM 2184 O O . TYR A 1 280 ? 10.867 -2.867 20.5 1 98.19 280 TYR A O 1
ATOM 2192 N N . LEU A 1 281 ? 8.914 -2.213 21.438 1 98.25 281 LEU A N 1
ATOM 2193 C CA . LEU A 1 281 ? 9.211 -2.961 22.656 1 98.25 281 LEU A CA 1
ATOM 2194 C C . LEU A 1 281 ? 9.32 -4.453 22.359 1 98.25 281 LEU A C 1
ATOM 2196 O O . LEU A 1 281 ? 10.219 -5.129 22.875 1 98.25 281 LEU A O 1
ATOM 2200 N N . ALA A 1 282 ? 8.398 -4.973 21.578 1 97.12 282 ALA A N 1
ATOM 2201 C CA . ALA A 1 282 ? 8.438 -6.383 21.188 1 97.12 282 ALA A CA 1
ATOM 2202 C C . ALA A 1 282 ? 9.734 -6.723 20.469 1 97.12 282 ALA A C 1
ATOM 2204 O O . ALA A 1 282 ? 10.359 -7.75 20.766 1 97.12 282 ALA A O 1
ATOM 2205 N N . CYS A 1 283 ? 10.164 -5.945 19.562 1 96.69 283 CYS A N 1
ATOM 2206 C CA . CYS A 1 283 ? 11.398 -6.164 18.812 1 96.69 283 CYS A CA 1
ATOM 2207 C C . CYS A 1 283 ? 12.602 -6.207 19.75 1 96.69 283 CYS A C 1
ATOM 2209 O O . CYS A 1 283 ? 13.562 -6.941 19.5 1 96.69 283 CYS A O 1
ATOM 2211 N N . ASP A 1 284 ? 12.508 -5.445 20.797 1 96.5 284 ASP A N 1
ATOM 2212 C CA . ASP A 1 284 ? 13.617 -5.359 21.734 1 96.5 284 ASP A CA 1
ATOM 2213 C C . ASP A 1 284 ? 13.508 -6.43 22.812 1 96.5 284 ASP A C 1
ATOM 2215 O O . ASP A 1 284 ? 14.336 -6.492 23.719 1 96.5 284 ASP A O 1
ATOM 2219 N N . GLY A 1 285 ? 12.438 -7.168 22.781 1 95.38 285 GLY A N 1
ATOM 2220 C CA . GLY A 1 285 ? 12.234 -8.227 23.766 1 95.38 285 GLY A CA 1
ATOM 2221 C C . GLY A 1 285 ? 11.781 -7.715 25.109 1 95.38 285 GLY A C 1
ATOM 2222 O O . GLY A 1 285 ? 12 -8.367 26.141 1 95.38 285 GLY A O 1
ATOM 2223 N N . ILE A 1 286 ? 11.266 -6.539 25.094 1 94.81 286 ILE A N 1
ATOM 2224 C CA . ILE A 1 286 ? 10.781 -5.934 26.328 1 94.81 286 ILE A CA 1
ATOM 2225 C C . ILE A 1 286 ? 9.305 -6.281 26.516 1 94.81 286 ILE A C 1
ATOM 2227 O O . ILE A 1 286 ? 8.484 -6.047 25.625 1 94.81 286 ILE A O 1
ATOM 2231 N N . LYS A 1 287 ? 8.867 -6.816 27.672 1 90.75 287 LYS A N 1
ATOM 2232 C CA . LYS A 1 287 ? 7.527 -7.348 27.906 1 90.75 287 LYS A CA 1
ATOM 2233 C C . LYS A 1 287 ? 6.684 -6.367 28.719 1 90.75 287 LYS A C 1
ATOM 2235 O O . LYS A 1 287 ? 5.672 -6.754 29.312 1 90.75 287 LYS A O 1
ATOM 2240 N N . ASP A 1 288 ? 6.906 -5.195 28.672 1 91 288 ASP A N 1
ATOM 2241 C CA . ASP A 1 288 ? 6.105 -4.211 29.391 1 91 288 ASP A CA 1
ATOM 2242 C C . ASP A 1 288 ? 4.719 -4.07 28.781 1 91 288 ASP A C 1
ATOM 2244 O O . ASP A 1 288 ? 4.555 -4.23 27.562 1 91 288 ASP A O 1
ATOM 2248 N N . ASP A 1 289 ? 3.752 -3.771 29.672 1 96 289 ASP A N 1
ATOM 2249 C CA . ASP A 1 289 ? 2.375 -3.562 29.234 1 96 289 ASP A CA 1
ATOM 2250 C C . ASP A 1 289 ? 2.143 -2.107 28.828 1 96 289 ASP A C 1
ATOM 2252 O O . ASP A 1 289 ? 1.827 -1.268 29.672 1 96 289 ASP A O 1
ATOM 2256 N N . VAL A 1 290 ? 2.131 -1.84 27.625 1 97.62 290 VAL A N 1
ATOM 2257 C CA . VAL A 1 290 ? 1.99 -0.494 27.078 1 97.62 290 VAL A CA 1
ATOM 2258 C C . VAL A 1 290 ? 0.639 0.09 27.484 1 97.62 290 VAL A C 1
ATOM 2260 O O . VAL A 1 290 ? 0.526 1.291 27.734 1 97.62 290 VAL A O 1
ATOM 2263 N N . ASP A 1 291 ? -0.403 -0.706 27.547 1 96.31 291 ASP A N 1
ATOM 2264 C CA . ASP A 1 291 ? -1.754 -0.241 27.844 1 96.31 291 ASP A CA 1
ATOM 2265 C C . ASP A 1 291 ? -1.856 0.27 29.266 1 96.31 291 ASP A C 1
ATOM 2267 O O . ASP A 1 291 ? -2.783 1.01 29.609 1 96.31 291 ASP A O 1
ATOM 2271 N N . ALA A 1 292 ? -0.957 -0.124 30.109 1 97.06 292 ALA A N 1
ATOM 2272 C CA . ALA A 1 292 ? -0.953 0.298 31.5 1 97.06 292 ALA A CA 1
ATOM 2273 C C . ALA A 1 292 ? -0.049 1.511 31.703 1 97.06 292 ALA A C 1
ATOM 2275 O O . ALA A 1 292 ? -0.015 2.092 32.781 1 97.06 292 ALA A O 1
ATOM 2276 N N . MET A 1 293 ? 0.663 1.942 30.734 1 97.44 293 MET A N 1
ATOM 2277 C CA . MET A 1 293 ? 1.59 3.064 30.844 1 97.44 293 MET A CA 1
ATOM 2278 C C . MET A 1 293 ? 0.839 4.391 30.875 1 97.44 293 MET A C 1
ATOM 2280 O O . MET A 1 293 ? -0.222 4.52 30.25 1 97.44 293 MET A O 1
ATOM 2284 N N . SER A 1 294 ? 1.467 5.332 31.578 1 97.75 294 SER A N 1
ATOM 2285 C CA . SER A 1 294 ? 0.946 6.691 31.5 1 97.75 294 SER A CA 1
ATOM 2286 C C . SER A 1 294 ? 1.191 7.305 30.125 1 97.75 294 SER A C 1
ATOM 2288 O O . SER A 1 294 ? 2.1 6.883 29.406 1 97.75 294 SER A O 1
ATOM 2290 N N . MET A 1 295 ? 0.413 8.234 29.797 1 97.88 295 MET A N 1
ATOM 2291 C CA . MET A 1 295 ? 0.582 8.953 28.531 1 97.88 295 MET A CA 1
ATOM 2292 C C . MET A 1 295 ? 1.974 9.562 28.438 1 97.88 295 MET A C 1
ATOM 2294 O O . MET A 1 295 ? 2.6 9.531 27.375 1 97.88 295 MET A O 1
ATOM 2298 N N . GLU A 1 296 ? 2.492 10.094 29.5 1 98 296 GLU A N 1
ATOM 2299 C CA . GLU A 1 296 ? 3.811 10.719 29.547 1 98 296 GLU A CA 1
ATOM 2300 C C . GLU A 1 296 ? 4.91 9.711 29.234 1 98 296 GLU A C 1
ATOM 2302 O O . GLU A 1 296 ? 5.84 10.008 28.469 1 98 296 GLU A O 1
ATOM 2307 N N . LYS A 1 297 ? 4.801 8.594 29.797 1 98.06 297 LYS A N 1
ATOM 2308 C CA . LYS A 1 297 ? 5.805 7.555 29.594 1 98.06 297 LYS A CA 1
ATOM 2309 C C . LYS A 1 297 ? 5.797 7.074 28.141 1 98.06 297 LYS A C 1
ATOM 2311 O O . LYS A 1 297 ? 6.855 6.855 27.547 1 98.06 297 LYS A O 1
ATOM 2316 N N . VAL A 1 298 ? 4.57 6.855 27.594 1 98.56 298 VAL A N 1
ATOM 2317 C CA . VAL A 1 298 ? 4.441 6.445 26.188 1 98.56 298 VAL A CA 1
ATOM 2318 C C . VAL A 1 298 ? 5.113 7.473 25.281 1 98.56 298 VAL A C 1
ATOM 2320 O O . VAL A 1 298 ? 5.895 7.117 24.406 1 98.56 298 VAL A O 1
ATOM 2323 N N . VAL A 1 299 ? 4.816 8.734 25.5 1 98.5 299 VAL A N 1
ATOM 2324 C CA . VAL A 1 299 ? 5.383 9.812 24.703 1 98.5 299 VAL A CA 1
ATOM 2325 C C . VAL A 1 299 ? 6.902 9.812 24.828 1 98.5 299 VAL A C 1
ATOM 2327 O O . VAL A 1 299 ? 7.617 9.93 23.828 1 98.5 299 VAL A O 1
ATOM 2330 N N . GLU A 1 300 ? 7.402 9.648 26.047 1 98.38 300 GLU A N 1
ATOM 2331 C CA . GLU A 1 300 ? 8.836 9.602 26.297 1 98.38 300 GLU A CA 1
ATOM 2332 C C . GLU A 1 300 ? 9.5 8.492 25.5 1 98.38 300 GLU A C 1
ATOM 2334 O O . GLU A 1 300 ? 10.531 8.711 24.844 1 98.38 300 GLU A O 1
ATOM 2339 N N . LEU A 1 301 ? 8.977 7.336 25.516 1 98.25 301 LEU A N 1
ATOM 2340 C CA . LEU A 1 301 ? 9.547 6.18 24.828 1 98.25 301 LEU A CA 1
ATOM 2341 C C . LEU A 1 301 ? 9.445 6.336 23.312 1 98.25 301 LEU A C 1
ATOM 2343 O O . LEU A 1 301 ? 10.367 5.965 22.594 1 98.25 301 LEU A O 1
ATOM 2347 N N . MET A 1 302 ? 8.32 6.863 22.844 1 98 302 MET A N 1
ATOM 2348 C CA . MET A 1 302 ? 8.164 7.066 21.406 1 98 302 MET A CA 1
ATOM 2349 C C . MET A 1 302 ? 9.172 8.086 20.891 1 98 302 MET A C 1
ATOM 2351 O O . MET A 1 302 ? 9.695 7.945 19.781 1 98 302 MET A O 1
ATOM 2355 N N . VAL A 1 303 ? 9.391 9.188 21.688 1 98.31 303 VAL A N 1
ATOM 2356 C CA . VAL A 1 303 ? 10.414 10.156 21.328 1 98.31 303 VAL A CA 1
ATOM 2357 C C . VAL A 1 303 ? 11.773 9.461 21.219 1 98.31 303 VAL A C 1
ATOM 2359 O O . VAL A 1 303 ? 12.531 9.711 20.281 1 98.31 303 VAL A O 1
ATOM 2362 N N . LYS A 1 304 ? 12.039 8.578 22.125 1 97.19 304 LYS A N 1
ATOM 2363 C CA . LYS A 1 304 ? 13.312 7.867 22.156 1 97.19 304 LYS A CA 1
ATOM 2364 C C . LYS A 1 304 ? 13.43 6.895 20.984 1 97.19 304 LYS A C 1
ATOM 2366 O O . LYS A 1 304 ? 14.438 6.883 20.266 1 97.19 304 LYS A O 1
ATOM 2371 N N . TYR A 1 305 ? 12.43 6.059 20.688 1 97.06 305 TYR A N 1
ATOM 2372 C CA . TYR A 1 305 ? 12.484 5.004 19.688 1 97.06 305 TYR A CA 1
ATOM 2373 C C . TYR A 1 305 ? 12.516 5.594 18.281 1 97.06 305 TYR A C 1
ATOM 2375 O O . TYR A 1 305 ? 13.211 5.078 17.391 1 97.06 305 TYR A O 1
ATOM 2383 N N . LEU A 1 306 ? 11.766 6.66 18.047 1 96.94 306 LEU A N 1
ATOM 2384 C CA . LEU A 1 306 ? 11.594 7.184 16.703 1 96.94 306 LEU A CA 1
ATOM 2385 C C . LEU A 1 306 ? 12.523 8.359 16.453 1 96.94 306 LEU A C 1
ATOM 2387 O O . LEU A 1 306 ? 12.75 8.75 15.305 1 96.94 306 LEU A O 1
ATOM 2391 N N . GLY A 1 307 ? 12.992 8.953 17.531 1 97 307 GLY A N 1
ATOM 2392 C CA . GLY A 1 307 ? 13.727 10.195 17.375 1 97 307 GLY A CA 1
ATOM 2393 C C . GLY A 1 307 ? 12.836 11.375 17.016 1 97 307 GLY A C 1
ATOM 2394 O O . GLY A 1 307 ? 13.18 12.188 16.172 1 97 307 GLY A O 1
ATOM 2395 N N . LEU A 1 308 ? 11.633 11.461 17.578 1 97.56 308 LEU A N 1
ATOM 2396 C CA . LEU A 1 308 ? 10.688 12.547 17.344 1 97.56 308 LEU A CA 1
ATOM 2397 C C . LEU A 1 308 ? 11.242 13.875 17.859 1 97.56 308 LEU A C 1
ATOM 2399 O O . LEU A 1 308 ? 11.75 13.938 18.984 1 97.56 308 LEU A O 1
ATOM 2403 N N . THR A 1 309 ? 11.195 14.836 17.031 1 94.88 309 THR A N 1
ATOM 2404 C CA . THR A 1 309 ? 11.586 16.172 17.453 1 94.88 309 THR A CA 1
ATOM 2405 C C . THR A 1 309 ? 10.367 17.031 17.766 1 94.88 309 THR A C 1
ATOM 2407 O O . THR A 1 309 ? 9.32 16.891 17.125 1 94.88 309 THR A O 1
ATOM 2410 N N . ASP A 1 310 ? 10.492 17.906 18.812 1 92.94 310 ASP A N 1
ATOM 2411 C CA . ASP A 1 310 ? 9.469 18.875 19.203 1 92.94 310 ASP A CA 1
ATOM 2412 C C . ASP A 1 310 ? 8.125 18.188 19.438 1 92.94 310 ASP A C 1
ATOM 2414 O O . ASP A 1 310 ? 7.102 18.609 18.891 1 92.94 310 ASP A O 1
ATOM 2418 N N . PHE A 1 311 ? 8.156 17.047 20.172 1 96.5 311 PHE A N 1
ATOM 2419 C CA . PHE A 1 311 ? 6.953 16.281 20.453 1 96.5 311 PHE A CA 1
ATOM 2420 C C . PHE A 1 311 ? 6.805 16.062 21.953 1 96.5 311 PHE A C 1
ATOM 2422 O O . PHE A 1 311 ? 7.754 15.656 22.625 1 96.5 311 PHE A O 1
ATOM 2429 N N . ASP A 1 312 ? 5.688 16.406 22.453 1 96.38 312 ASP A N 1
ATOM 2430 C CA . ASP A 1 312 ? 5.402 16.188 23.859 1 96.38 312 ASP A CA 1
ATOM 2431 C C . ASP A 1 312 ? 3.934 15.82 24.078 1 96.38 312 ASP A C 1
ATOM 2433 O O . ASP A 1 312 ? 3.197 15.602 23.109 1 96.38 312 ASP A O 1
ATOM 2437 N N . VAL A 1 313 ? 3.553 15.641 25.297 1 96.69 313 VAL A N 1
ATOM 2438 C CA . VAL A 1 313 ? 2.252 15.086 25.672 1 96.69 313 VAL A CA 1
ATOM 2439 C C . VAL A 1 313 ? 1.142 16.031 25.203 1 96.69 313 VAL A C 1
ATOM 2441 O O . VAL A 1 313 ? 0.025 15.578 24.922 1 96.69 313 VAL A O 1
ATOM 2444 N N . LYS A 1 314 ? 1.358 17.297 25.078 1 94.12 314 LYS A N 1
ATOM 2445 C CA . LYS A 1 314 ? 0.359 18.266 24.641 1 94.12 314 LYS A CA 1
ATOM 2446 C C . LYS A 1 314 ? -0.092 18 23.203 1 94.12 314 LYS A C 1
ATOM 2448 O O . LYS A 1 314 ? -1.148 18.469 22.781 1 94.12 314 LYS A O 1
ATOM 2453 N N . LYS A 1 315 ? 0.653 17.281 22.453 1 95.56 315 LYS A N 1
ATOM 2454 C CA . LYS A 1 315 ? 0.321 16.969 21.062 1 95.56 315 LYS A CA 1
ATOM 2455 C C . LYS A 1 315 ? -0.48 15.672 20.969 1 95.56 315 LYS A C 1
ATOM 2457 O O . LYS A 1 315 ? -0.839 15.234 19.875 1 95.56 315 LYS A O 1
ATOM 2462 N N . VAL A 1 316 ? -0.709 15.062 22.125 1 97 316 VAL A N 1
ATOM 2463 C CA . VAL A 1 316 ? -1.608 13.914 22.172 1 97 316 VAL A CA 1
ATOM 2464 C C . VAL A 1 316 ? -3.055 14.391 22.266 1 97 316 VAL A C 1
ATOM 2466 O O . VAL A 1 316 ? -3.412 15.109 23.203 1 97 316 VAL A O 1
ATOM 2469 N N . LEU A 1 317 ? -3.836 14 21.375 1 95.81 317 LEU A N 1
ATOM 2470 C CA . LEU A 1 317 ? -5.199 14.5 21.25 1 95.81 317 LEU A CA 1
ATOM 2471 C C . LEU A 1 317 ? -5.98 14.305 22.547 1 95.81 317 LEU A C 1
ATOM 2473 O O . LEU A 1 317 ? -6.59 15.242 23.047 1 95.81 317 LEU A O 1
ATOM 2477 N N . GLU A 1 318 ? -5.938 13.117 23.141 1 95 318 GLU A N 1
ATOM 2478 C CA . GLU A 1 318 ? -6.734 12.711 24.297 1 95 318 GLU A CA 1
ATOM 2479 C C . GLU A 1 318 ? -6.312 13.477 25.547 1 95 318 GLU A C 1
ATOM 2481 O O . GLU A 1 318 ? -7.082 13.578 26.5 1 95 318 GLU A O 1
ATOM 2486 N N . ALA A 1 319 ? -5.102 13.93 25.547 1 95.06 319 ALA A N 1
ATOM 2487 C CA . ALA A 1 319 ? -4.637 14.734 26.688 1 95.06 319 ALA A CA 1
ATOM 2488 C C . ALA A 1 319 ? -5.398 16.047 26.766 1 95.06 319 ALA A C 1
ATOM 2490 O O . ALA A 1 319 ? -5.332 16.75 27.781 1 95.06 319 ALA A O 1
ATOM 2491 N N . ASN A 1 320 ? -6.152 16.422 25.734 1 91.88 320 ASN A N 1
ATOM 2492 C CA . ASN A 1 320 ? -6.762 17.75 25.641 1 91.88 320 ASN A CA 1
ATOM 2493 C C . ASN A 1 320 ? -8.281 17.656 25.625 1 91.88 320 ASN A C 1
ATOM 2495 O O . ASN A 1 320 ? -8.961 18.656 25.344 1 91.88 320 ASN A O 1
ATOM 2499 N N . ILE A 1 321 ? -8.773 16.562 25.719 1 89.69 321 ILE A N 1
ATOM 2500 C CA . ILE A 1 321 ? -10.219 16.359 25.719 1 89.69 321 ILE A CA 1
ATOM 2501 C C . ILE A 1 321 ? -10.695 16.062 27.141 1 89.69 321 ILE A C 1
ATOM 2503 O O . ILE A 1 321 ? -9.977 15.445 27.938 1 89.69 321 ILE A O 1
ATOM 2507 N N . MET B 1 1 ? 7.098 -11.789 -36.219 1 72.62 1 MET B N 1
ATOM 2508 C CA . MET B 1 1 ? 7.402 -12.766 -35.156 1 72.62 1 MET B CA 1
ATOM 2509 C C . MET B 1 1 ? 6.156 -13.547 -34.75 1 72.62 1 MET B C 1
ATOM 2511 O O . MET B 1 1 ? 5.035 -13.102 -35.031 1 72.62 1 MET B O 1
ATOM 2515 N N . ALA B 1 2 ? 6.375 -14.789 -34.188 1 89.44 2 ALA B N 1
ATOM 2516 C CA . ALA B 1 2 ? 5.242 -15.648 -33.875 1 89.44 2 ALA B CA 1
ATOM 2517 C C . ALA B 1 2 ? 4.555 -15.188 -32.594 1 89.44 2 ALA B C 1
ATOM 2519 O O . ALA B 1 2 ? 5.203 -14.664 -31.672 1 89.44 2 ALA B O 1
ATOM 2520 N N . LYS B 1 3 ? 3.232 -15.227 -32.625 1 95 3 LYS B N 1
ATOM 2521 C CA . LYS B 1 3 ? 2.461 -14.922 -31.422 1 95 3 LYS B CA 1
ATOM 2522 C C . LYS B 1 3 ? 2.734 -15.93 -30.328 1 95 3 LYS B C 1
ATOM 2524 O O . LYS B 1 3 ? 2.852 -17.125 -30.594 1 95 3 LYS B O 1
ATOM 2529 N N . ILE B 1 4 ? 2.938 -15.5 -29.156 1 96.5 4 ILE B N 1
ATOM 2530 C CA . ILE B 1 4 ? 3.146 -16.375 -28 1 96.5 4 ILE B CA 1
ATOM 2531 C C . ILE B 1 4 ? 2.207 -15.969 -26.875 1 96.5 4 ILE B C 1
ATOM 2533 O O . ILE B 1 4 ? 2.135 -14.789 -26.5 1 96.5 4 ILE B O 1
ATOM 2537 N N . VAL B 1 5 ? 1.479 -16.875 -26.406 1 97.5 5 VAL B N 1
ATOM 2538 C CA . VAL B 1 5 ? 0.651 -16.703 -25.219 1 97.5 5 VAL B CA 1
ATOM 2539 C C . VAL B 1 5 ? 1.172 -17.594 -24.094 1 97.5 5 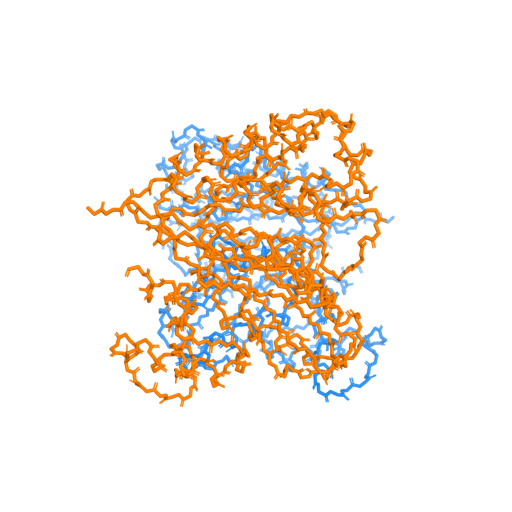VAL B C 1
ATOM 2541 O O . VAL B 1 5 ? 1.727 -18.672 -24.344 1 97.5 5 VAL B O 1
ATOM 2544 N N . GLU B 1 6 ? 1.192 -17.078 -22.938 1 97.81 6 GLU B N 1
ATOM 2545 C CA . GLU B 1 6 ? 1.405 -17.875 -21.734 1 97.81 6 GLU B CA 1
ATOM 2546 C C . GLU B 1 6 ? 0.08 -18.25 -21.078 1 97.81 6 GLU B C 1
ATOM 2548 O O . GLU B 1 6 ? -0.854 -17.438 -21.062 1 97.81 6 GLU B O 1
ATOM 2553 N N . CYS B 1 7 ? -0.06 -19.438 -20.656 1 98.5 7 CYS B N 1
ATOM 2554 C CA . CYS B 1 7 ? -1.21 -19.891 -19.875 1 98.5 7 CYS B CA 1
ATOM 2555 C C . CYS B 1 7 ? -0.766 -20.594 -18.594 1 98.5 7 CYS B C 1
ATOM 2557 O O . CYS B 1 7 ? 0.203 -21.344 -18.594 1 98.5 7 CYS B O 1
ATOM 2559 N N . ILE B 1 8 ? -1.474 -20.297 -17.453 1 98.56 8 ILE B N 1
ATOM 2560 C CA . ILE B 1 8 ? -1.06 -20.797 -16.156 1 98.56 8 ILE B CA 1
ATOM 2561 C C . ILE B 1 8 ? -2.252 -21.438 -15.445 1 98.56 8 ILE B C 1
ATOM 2563 O O . ILE B 1 8 ? -2.688 -20.969 -14.398 1 98.56 8 ILE B O 1
ATOM 2567 N N . PRO B 1 9 ? -2.732 -22.516 -15.914 1 98.81 9 PRO B N 1
ATOM 2568 C CA . PRO B 1 9 ? -3.848 -23.188 -15.227 1 98.81 9 PRO B CA 1
ATOM 2569 C C . PRO B 1 9 ? -3.461 -23.719 -13.852 1 98.81 9 PRO B C 1
ATOM 2571 O O . PRO B 1 9 ? -2.352 -24.219 -13.672 1 98.81 9 PRO B O 1
ATOM 2574 N N . ASN B 1 10 ? -4.309 -23.531 -12.922 1 98.81 10 ASN B N 1
ATOM 2575 C CA . ASN B 1 10 ? -4.191 -24.078 -11.562 1 98.81 10 ASN B CA 1
ATOM 2576 C C . ASN B 1 10 ? -5.188 -25.203 -11.32 1 98.81 10 ASN B C 1
ATOM 2578 O O . ASN B 1 10 ? -6.395 -25.016 -11.461 1 98.81 10 ASN B O 1
ATOM 2582 N N . TYR B 1 11 ? -4.703 -26.359 -10.945 1 98.94 11 TYR B N 1
ATOM 2583 C CA . TYR B 1 11 ? -5.543 -27.531 -10.719 1 98.94 11 TYR B CA 1
ATOM 2584 C C . TYR B 1 11 ? -5.57 -27.891 -9.234 1 98.94 11 TYR B C 1
ATOM 2586 O O . TYR B 1 11 ? -4.543 -27.828 -8.555 1 98.94 11 TYR B O 1
ATOM 2594 N N . SER B 1 12 ? -6.742 -28.312 -8.766 1 98.75 12 SER B N 1
ATOM 2595 C CA . SER B 1 12 ? -6.922 -28.688 -7.367 1 98.75 12 SER B CA 1
ATOM 2596 C C . SER B 1 12 ? -6.504 -30.125 -7.121 1 98.75 12 SER B C 1
ATOM 2598 O O . SER B 1 12 ? -7.312 -30.953 -6.684 1 98.75 12 SER B O 1
ATOM 2600 N N . GLU B 1 13 ? -5.312 -30.422 -7.371 1 98.75 13 GLU B N 1
ATOM 2601 C CA . GLU B 1 13 ? -4.664 -31.703 -7.105 1 98.75 13 GLU B CA 1
ATOM 2602 C C . GLU B 1 13 ? -3.154 -31.531 -6.949 1 98.75 13 GLU B C 1
ATOM 2604 O O . GLU B 1 13 ? -2.475 -31.094 -7.883 1 98.75 13 GLU B O 1
ATOM 2609 N N . GLY B 1 14 ? -2.639 -31.875 -5.816 1 97.88 14 GLY B N 1
ATOM 2610 C CA . GLY B 1 14 ? -1.215 -31.734 -5.555 1 97.88 14 GLY B CA 1
ATOM 2611 C C . GLY B 1 14 ? -0.599 -32.969 -4.93 1 97.88 14 GLY B C 1
ATOM 2612 O O . GLY B 1 14 ? 0.604 -33 -4.664 1 97.88 14 GLY B O 1
ATOM 2613 N N . LYS B 1 15 ? -1.373 -34.031 -4.789 1 97.38 15 LYS B N 1
ATOM 2614 C CA . LYS B 1 15 ? -0.94 -35.219 -4.051 1 97.38 15 LYS B CA 1
ATOM 2615 C C . LYS B 1 15 ? -0.771 -36.406 -4.98 1 97.38 15 LYS B C 1
ATOM 2617 O O . LYS B 1 15 ? 0.219 -37.125 -4.887 1 97.38 15 LYS B O 1
ATOM 2622 N N . ASP B 1 16 ? -1.714 -36.656 -5.809 1 98.31 16 ASP B N 1
ATOM 2623 C CA . ASP B 1 16 ? -1.695 -37.781 -6.727 1 98.31 16 ASP B CA 1
ATOM 2624 C C . ASP B 1 16 ? -0.933 -37.469 -8 1 98.31 16 ASP B C 1
ATOM 2626 O O . ASP B 1 16 ? -1.523 -36.969 -8.977 1 98.31 16 ASP B O 1
ATOM 2630 N N . LEU B 1 17 ? 0.263 -37.844 -8.062 1 98.06 17 LEU B N 1
ATOM 2631 C CA . LEU B 1 17 ? 1.142 -37.469 -9.164 1 98.06 17 LEU B CA 1
ATOM 2632 C C . LEU B 1 17 ? 0.688 -38.125 -10.461 1 98.06 17 LEU B C 1
ATOM 2634 O O . LEU B 1 17 ? 0.859 -37.562 -11.547 1 98.06 17 LEU B O 1
ATOM 2638 N N . ALA B 1 18 ? 0.14 -39.312 -10.391 1 98.31 18 ALA B N 1
ATOM 2639 C CA . ALA B 1 18 ? -0.374 -39.969 -11.586 1 98.31 18 ALA B CA 1
ATOM 2640 C C . ALA B 1 18 ? -1.528 -39.156 -12.195 1 98.31 18 ALA B C 1
ATOM 2642 O O . ALA B 1 18 ? -1.615 -39.031 -13.422 1 98.31 18 ALA B O 1
ATOM 2643 N N . LYS B 1 19 ? -2.43 -38.719 -11.352 1 98 19 LYS B N 1
ATOM 2644 C CA . LYS B 1 19 ? -3.52 -37.875 -11.812 1 98 19 LYS B CA 1
ATOM 2645 C C . LYS B 1 19 ? -2.98 -36.594 -12.477 1 98 19 LYS B C 1
ATOM 2647 O O . LYS B 1 19 ? -3.465 -36.188 -13.539 1 98 19 LYS B O 1
ATOM 2652 N N . ILE B 1 20 ? -2.041 -36 -11.836 1 98.69 20 ILE B N 1
ATOM 2653 C CA . ILE B 1 20 ? -1.439 -34.75 -12.336 1 98.69 20 ILE B CA 1
ATOM 2654 C C . ILE B 1 20 ? -0.798 -35 -13.703 1 98.69 20 ILE B C 1
ATOM 2656 O O . ILE B 1 20 ? -0.938 -34.219 -14.617 1 98.69 20 ILE B O 1
ATOM 2660 N N . GLU B 1 21 ? -0.161 -36.156 -13.852 1 98.56 21 GLU B N 1
ATOM 2661 C CA . GLU B 1 21 ? 0.461 -36.5 -15.125 1 98.56 21 GLU B CA 1
ATOM 2662 C C . GLU B 1 21 ? -0.576 -36.594 -16.234 1 98.56 21 GLU B C 1
ATOM 2664 O O . GLU B 1 21 ? -0.334 -36.125 -17.359 1 98.56 21 GLU B O 1
ATOM 2669 N N . ARG B 1 22 ? -1.683 -37.219 -15.992 1 98.75 22 ARG B N 1
ATOM 2670 C CA . ARG B 1 22 ? -2.758 -37.281 -16.969 1 98.75 22 ARG B CA 1
ATOM 2671 C C . ARG B 1 22 ? -3.283 -35.906 -17.328 1 98.75 22 ARG B C 1
ATOM 2673 O O . ARG B 1 22 ? -3.527 -35.625 -18.5 1 98.75 22 ARG B O 1
ATOM 2680 N N . ILE B 1 23 ? -3.404 -35.062 -16.359 1 98.81 23 ILE B N 1
ATOM 2681 C CA . ILE B 1 23 ? -3.957 -33.719 -16.547 1 98.81 23 ILE B CA 1
ATOM 2682 C C . ILE B 1 23 ? -3.012 -32.875 -17.406 1 98.81 23 ILE B C 1
ATOM 2684 O O . ILE B 1 23 ? -3.459 -32.062 -18.219 1 98.81 23 ILE B O 1
ATOM 2688 N N . VAL B 1 24 ? -1.695 -33.062 -17.25 1 98.56 24 VAL B N 1
ATOM 2689 C CA . VAL B 1 24 ? -0.749 -32.156 -17.922 1 98.56 24 VAL B CA 1
ATOM 2690 C C . VAL B 1 24 ? -0.324 -32.781 -19.25 1 98.56 24 VAL B C 1
ATOM 2692 O O . VAL B 1 24 ? 0.388 -32.156 -20.047 1 98.56 24 VAL B O 1
ATOM 2695 N N . ALA B 1 25 ? -0.788 -34 -19.578 1 98.56 25 ALA B N 1
ATOM 2696 C CA . ALA B 1 25 ? -0.404 -34.75 -20.781 1 98.56 25 ALA B CA 1
ATOM 2697 C C . ALA B 1 25 ? -0.657 -33.938 -22.047 1 98.56 25 ALA B C 1
ATOM 2699 O O . ALA B 1 25 ? 0.162 -33.938 -22.969 1 98.56 25 ALA B O 1
ATOM 2700 N N . PRO B 1 26 ? -1.796 -33.219 -22.141 1 98.5 26 PRO B N 1
ATOM 2701 C CA . PRO B 1 26 ? -2.047 -32.438 -23.359 1 98.5 26 PRO B CA 1
ATOM 2702 C C . PRO B 1 26 ? -0.957 -31.406 -23.641 1 98.5 26 PRO B C 1
ATOM 2704 O O . PRO B 1 26 ? -0.719 -31.062 -24.797 1 98.5 26 PRO B O 1
ATOM 2707 N N . TYR B 1 27 ? -0.358 -30.891 -22.578 1 98.12 27 TYR B N 1
ATOM 2708 C CA . TYR B 1 27 ? 0.735 -29.938 -22.75 1 98.12 27 TYR B CA 1
ATOM 2709 C C . TYR B 1 27 ? 2.037 -30.656 -23.094 1 98.12 27 TYR B C 1
ATOM 2711 O O . TYR B 1 27 ? 2.756 -30.25 -24 1 98.12 27 TYR B O 1
ATOM 2719 N N . LYS B 1 28 ? 2.305 -31.688 -22.312 1 96.75 28 LYS B N 1
ATOM 2720 C CA . LYS B 1 28 ? 3.561 -32.438 -22.391 1 96.75 28 LYS B CA 1
ATOM 2721 C C . LYS B 1 28 ? 3.723 -33.094 -23.75 1 96.75 28 LYS B C 1
ATOM 2723 O O . LYS B 1 28 ? 4.832 -33.188 -24.281 1 96.75 28 LYS B O 1
ATOM 2728 N N . ASN B 1 29 ? 2.703 -33.531 -24.328 1 95.75 29 ASN B N 1
ATOM 2729 C CA . ASN B 1 29 ? 2.74 -34.344 -25.562 1 95.75 29 ASN B CA 1
ATOM 2730 C C . ASN B 1 29 ? 2.553 -33.469 -26.797 1 95.75 29 ASN B C 1
ATOM 2732 O O . ASN B 1 29 ? 2.422 -33.969 -27.906 1 95.75 29 ASN B O 1
ATOM 2736 N N . ASN B 1 30 ? 2.48 -32.219 -26.672 1 94.62 30 ASN B N 1
ATOM 2737 C CA . ASN B 1 30 ? 2.318 -31.281 -27.781 1 94.62 30 ASN B CA 1
ATOM 2738 C C . ASN B 1 30 ? 3.607 -30.516 -28.062 1 94.62 30 ASN B C 1
ATOM 2740 O O . ASN B 1 30 ? 3.939 -29.578 -27.359 1 94.62 30 ASN B O 1
ATOM 2744 N N . PRO B 1 31 ? 4.289 -30.812 -29.109 1 91.19 31 PRO B N 1
ATOM 2745 C CA . PRO B 1 31 ? 5.59 -30.203 -29.391 1 91.19 31 PRO B CA 1
ATOM 2746 C C . PRO B 1 31 ? 5.477 -28.719 -29.719 1 91.19 31 PRO B C 1
ATOM 2748 O O . PRO B 1 31 ? 6.484 -28 -29.734 1 91.19 31 PRO B O 1
ATOM 2751 N N . LYS B 1 32 ? 4.328 -28.266 -29.953 1 90.75 32 LYS B N 1
ATOM 2752 C CA . LYS B 1 32 ? 4.133 -26.859 -30.297 1 90.75 32 LYS B CA 1
ATOM 2753 C C . LYS B 1 32 ? 3.936 -26 -29.047 1 90.75 32 LYS B C 1
ATOM 2755 O O . LYS B 1 32 ? 3.816 -24.781 -29.125 1 90.75 32 LYS B O 1
ATOM 2760 N N . ILE B 1 33 ? 3.904 -26.641 -27.969 1 94.31 33 ILE B N 1
ATOM 2761 C CA . ILE B 1 33 ? 3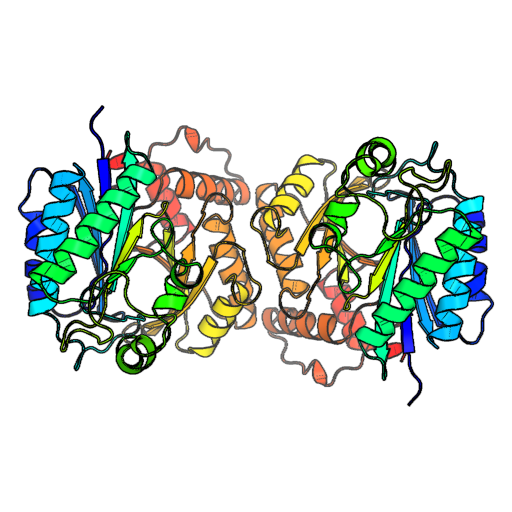.736 -25.984 -26.688 1 94.31 33 ILE B CA 1
ATOM 2762 C C . ILE B 1 33 ? 4.961 -26.234 -25.812 1 94.31 33 ILE B C 1
ATOM 2764 O O . ILE B 1 33 ? 5.492 -27.344 -25.797 1 94.31 33 ILE B O 1
ATOM 2768 N N . LYS B 1 34 ? 5.387 -25.188 -25.266 1 95.69 34 LYS B N 1
ATOM 2769 C CA . LYS B 1 34 ? 6.457 -25.344 -24.281 1 95.69 34 LYS B CA 1
ATOM 2770 C C . LYS B 1 34 ? 5.895 -25.422 -22.859 1 95.69 34 LYS B C 1
ATOM 2772 O O . LYS B 1 34 ? 5.301 -24.469 -22.359 1 95.69 34 LYS B O 1
ATOM 2777 N N . LEU B 1 35 ? 6.039 -26.609 -22.266 1 96.69 35 LEU B N 1
ATOM 2778 C CA . LEU B 1 35 ? 5.691 -26.781 -20.859 1 96.69 35 LEU B CA 1
ATOM 2779 C C . LEU B 1 35 ? 6.809 -26.297 -19.953 1 96.69 35 LEU B C 1
ATOM 2781 O O . LEU B 1 35 ? 7.832 -26.969 -19.781 1 96.69 35 LEU B O 1
ATOM 2785 N N . LEU B 1 36 ? 6.641 -25.141 -19.344 1 95.19 36 LEU B N 1
ATOM 2786 C CA . LEU B 1 36 ? 7.688 -24.484 -18.562 1 95.19 36 LEU B CA 1
ATOM 2787 C C . LEU B 1 36 ? 7.809 -25.125 -17.188 1 95.19 36 LEU B C 1
ATOM 2789 O O . LEU B 1 36 ? 8.914 -25.297 -16.672 1 95.19 36 LEU B O 1
ATOM 2793 N N . SER B 1 37 ? 6.668 -25.359 -16.594 1 95.62 37 SER B N 1
ATOM 2794 C CA . SER B 1 37 ? 6.742 -25.922 -15.25 1 95.62 37 SER B CA 1
ATOM 2795 C C . SER B 1 37 ? 5.441 -26.625 -14.867 1 95.62 37 SER B C 1
ATOM 2797 O O . SER B 1 37 ? 4.367 -26.25 -15.344 1 95.62 37 SER B O 1
ATOM 2799 N N . VAL B 1 38 ? 5.516 -27.688 -14.141 1 97.38 38 VAL B N 1
ATOM 2800 C CA . VAL B 1 38 ? 4.477 -28.375 -13.375 1 97.38 38 VAL B CA 1
ATOM 2801 C C . VAL B 1 38 ? 4.863 -28.406 -11.898 1 97.38 38 VAL B C 1
ATOM 2803 O O . VAL B 1 38 ? 5.836 -29.078 -11.523 1 97.38 38 VAL B O 1
ATOM 2806 N N . GLU B 1 39 ? 4.125 -27.688 -11.031 1 97.12 39 GLU B N 1
ATOM 2807 C CA . GLU B 1 39 ? 4.547 -27.516 -9.648 1 97.12 39 GLU B CA 1
ATOM 2808 C C . GLU B 1 39 ? 3.457 -27.953 -8.68 1 97.12 39 GLU B C 1
ATOM 2810 O O . GLU B 1 39 ? 2.717 -27.125 -8.141 1 97.12 39 GLU B O 1
ATOM 2815 N N . PRO B 1 40 ? 3.457 -29.266 -8.414 1 97.25 40 PRO B N 1
ATOM 2816 C CA . PRO B 1 40 ? 2.514 -29.781 -7.41 1 97.25 40 PRO B CA 1
ATOM 2817 C C . PRO B 1 40 ? 2.926 -29.422 -5.984 1 97.25 40 PRO B C 1
ATOM 2819 O O . PRO B 1 40 ? 4.117 -29.438 -5.656 1 97.25 40 PRO B O 1
ATOM 2822 N N . ASP B 1 41 ? 2.072 -29.016 -5.219 1 94.94 41 ASP B N 1
ATOM 2823 C CA . ASP B 1 41 ? 2.232 -28.844 -3.777 1 94.94 41 ASP B CA 1
ATOM 2824 C C . ASP B 1 41 ? 1.201 -29.656 -3.002 1 94.94 41 ASP B C 1
ATOM 2826 O O . ASP B 1 41 ? 0.006 -29.359 -3.045 1 94.94 41 ASP B O 1
ATOM 2830 N N . ALA B 1 42 ? 1.653 -30.609 -2.27 1 95.25 42 ALA B N 1
ATOM 2831 C CA . ALA B 1 42 ? 0.776 -31.547 -1.576 1 95.25 42 ALA B CA 1
ATOM 2832 C C . ALA B 1 42 ? 0.014 -30.859 -0.449 1 95.25 42 ALA B C 1
ATOM 2834 O O . ALA B 1 42 ? -1.135 -31.203 -0.164 1 95.25 42 ALA B O 1
ATOM 2835 N N . ASN B 1 43 ? 0.657 -29.922 0.185 1 92.88 43 ASN B N 1
ATOM 2836 C CA . ASN B 1 43 ? -0.009 -29.219 1.269 1 92.88 43 ASN B CA 1
ATOM 2837 C C . ASN B 1 43 ? -1.117 -28.312 0.744 1 92.88 43 ASN B C 1
ATOM 2839 O O . ASN B 1 43 ? -2.229 -28.312 1.274 1 92.88 43 ASN B O 1
ATOM 2843 N N . TYR B 1 44 ? -0.795 -27.562 -0.248 1 94.88 44 TYR B N 1
ATOM 2844 C CA . TYR B 1 44 ? -1.801 -26.734 -0.904 1 94.88 44 TYR B CA 1
ATOM 2845 C C . TYR B 1 44 ? -2.834 -27.594 -1.62 1 94.88 44 TYR B C 1
ATOM 2847 O O . TYR B 1 44 ? -3.955 -27.141 -1.873 1 94.88 44 TYR B O 1
ATOM 2855 N N . ASN B 1 45 ? -2.439 -28.844 -1.876 1 97 45 ASN B N 1
ATOM 2856 C CA . ASN B 1 45 ? -3.174 -29.75 -2.758 1 97 45 ASN B CA 1
ATOM 2857 C C . ASN B 1 45 ? -3.539 -29.062 -4.074 1 97 45 ASN B C 1
ATOM 2859 O O . ASN B 1 45 ? -4.707 -29.031 -4.461 1 97 45 ASN B O 1
ATOM 2863 N N . ARG B 1 46 ? -2.572 -28.531 -4.66 1 97.56 46 ARG B N 1
ATOM 2864 C CA . ARG B 1 46 ? -2.67 -27.688 -5.855 1 97.56 46 ARG B CA 1
ATOM 2865 C C . ARG B 1 46 ? -1.471 -27.906 -6.77 1 97.56 46 ARG B C 1
ATOM 2867 O O . ARG B 1 46 ? -0.346 -28.078 -6.297 1 97.56 46 ARG B O 1
ATOM 2874 N N . THR B 1 47 ? -1.752 -27.938 -8.031 1 98.62 47 THR B N 1
ATOM 2875 C CA . THR B 1 47 ? -0.688 -27.922 -9.023 1 98.62 47 THR B CA 1
ATOM 2876 C C . THR B 1 47 ? -0.801 -26.703 -9.93 1 98.62 47 THR B C 1
ATOM 2878 O O . THR B 1 47 ? -1.857 -26.453 -10.516 1 98.62 47 THR B O 1
ATOM 2881 N N . VAL B 1 48 ? 0.276 -25.953 -10.016 1 98.5 48 VAL B N 1
ATOM 2882 C CA . VAL B 1 48 ? 0.365 -24.828 -10.93 1 98.5 48 VAL B CA 1
ATOM 2883 C C . VAL B 1 48 ? 1.177 -25.234 -12.164 1 98.5 48 VAL B C 1
ATOM 2885 O O . VAL B 1 48 ? 2.305 -25.703 -12.039 1 98.5 48 VAL B O 1
ATOM 2888 N N . VAL B 1 49 ? 0.577 -25.047 -13.312 1 98.44 49 VAL B N 1
ATOM 2889 C CA . VAL B 1 49 ? 1.217 -25.391 -14.578 1 98.44 49 VAL B CA 1
ATOM 2890 C C . VAL B 1 49 ? 1.478 -24.125 -15.383 1 98.44 49 VAL B C 1
ATOM 2892 O O . VAL B 1 49 ? 0.635 -23.234 -15.43 1 98.44 49 VAL B O 1
ATOM 2895 N N . THR B 1 50 ? 2.6 -23.984 -15.977 1 98 50 THR B N 1
ATOM 2896 C CA . THR B 1 50 ? 2.924 -22.859 -16.844 1 98 50 THR B CA 1
ATOM 2897 C C . THR B 1 50 ? 3.279 -23.344 -18.25 1 98 50 THR B C 1
ATOM 2899 O O . THR B 1 50 ? 4.199 -24.141 -18.422 1 98 50 THR B O 1
ATOM 2902 N N . VAL B 1 51 ? 2.582 -22.859 -19.203 1 97.69 51 VAL B N 1
ATOM 2903 C CA . VAL B 1 51 ? 2.836 -23.25 -20.578 1 97.69 51 VAL B CA 1
ATOM 2904 C C . VAL B 1 51 ? 2.943 -22.016 -21.469 1 97.69 51 VAL B C 1
ATOM 2906 O O . VAL B 1 51 ? 2.32 -20.984 -21.188 1 97.69 51 VAL B O 1
ATOM 2909 N N . LEU B 1 52 ? 3.725 -22.094 -22.453 1 96.5 52 LEU B N 1
ATOM 2910 C CA . LEU B 1 52 ? 3.941 -21.047 -23.438 1 96.5 52 LEU B CA 1
ATOM 2911 C C . LEU B 1 52 ? 3.846 -21.625 -24.859 1 96.5 52 LEU B C 1
ATOM 2913 O O . LEU B 1 52 ? 4.34 -22.719 -25.125 1 96.5 52 LEU B O 1
ATOM 2917 N N . GLY B 1 53 ? 3.219 -20.844 -25.812 1 96.12 53 GLY B N 1
ATOM 2918 C CA . GLY B 1 53 ? 3.23 -21.312 -27.188 1 96.12 53 GLY B CA 1
ATOM 2919 C C . GLY B 1 53 ? 2.24 -20.578 -28.078 1 96.12 53 GLY B C 1
ATOM 2920 O O . GLY B 1 53 ? 1.809 -19.469 -27.75 1 96.12 53 GLY B O 1
ATOM 2921 N N . ASP B 1 54 ? 2.047 -21.188 -29.203 1 95.69 54 ASP B N 1
ATOM 2922 C CA . ASP B 1 54 ? 1.06 -20.672 -30.141 1 95.69 54 ASP B CA 1
ATOM 2923 C C . ASP B 1 54 ? -0.327 -20.609 -29.5 1 95.69 54 ASP B C 1
ATOM 2925 O O . ASP B 1 54 ? -0.773 -21.562 -28.875 1 95.69 54 ASP B O 1
ATOM 2929 N N . PRO B 1 55 ? -1.008 -19.422 -29.672 1 97.19 55 PRO B N 1
ATOM 2930 C CA . PRO B 1 55 ? -2.289 -19.219 -28.984 1 97.19 55 PRO B CA 1
ATOM 2931 C C . PRO B 1 55 ? -3.297 -20.328 -29.297 1 97.19 55 PRO B C 1
ATOM 2933 O O . PRO B 1 55 ? -3.988 -20.812 -28.391 1 97.19 55 PRO B O 1
ATOM 2936 N N . GLU B 1 56 ? -3.367 -20.766 -30.531 1 97.56 56 GLU B N 1
ATOM 2937 C CA . GLU B 1 56 ? -4.344 -21.781 -30.906 1 97.56 56 GLU B CA 1
ATOM 2938 C C . GLU B 1 56 ? -3.996 -23.141 -30.297 1 97.56 56 GLU B C 1
ATOM 2940 O O . GLU B 1 56 ? -4.887 -23.875 -29.875 1 97.56 56 GLU B O 1
ATOM 2945 N N . GLU B 1 57 ? -2.764 -23.469 -30.297 1 97.81 57 GLU B N 1
ATOM 2946 C CA . GLU B 1 57 ? -2.318 -24.75 -29.734 1 97.81 57 GLU B CA 1
ATOM 2947 C C . GLU B 1 57 ? -2.494 -24.766 -28.219 1 97.81 57 GLU B C 1
ATOM 2949 O O . GLU B 1 57 ? -2.91 -25.781 -27.656 1 97.81 57 GLU B O 1
ATOM 2954 N N . VAL B 1 58 ? -2.119 -23.656 -27.625 1 98.38 58 VAL B N 1
ATOM 2955 C CA . VAL B 1 58 ? -2.283 -23.562 -26.172 1 98.38 58 VAL B CA 1
ATOM 2956 C C . VAL B 1 58 ? -3.762 -23.672 -25.812 1 98.38 58 VAL B C 1
ATOM 2958 O O . VAL B 1 58 ? -4.129 -24.391 -24.875 1 98.38 58 VAL B O 1
ATOM 2961 N N . LYS B 1 59 ? -4.59 -23 -26.547 1 98.5 59 LYS B N 1
ATOM 2962 C CA . LYS B 1 59 ? -6.035 -23.031 -26.328 1 98.5 59 LYS B CA 1
ATOM 2963 C C . LYS B 1 59 ? -6.566 -24.453 -26.375 1 98.5 59 LYS B C 1
ATOM 2965 O O . LYS B 1 59 ? -7.273 -24.891 -25.453 1 98.5 59 LYS B O 1
ATOM 2970 N N . LYS B 1 60 ? -6.184 -25.188 -27.391 1 98.5 60 LYS B N 1
ATOM 2971 C CA . LYS B 1 60 ? -6.648 -26.562 -27.547 1 98.5 60 LYS B CA 1
ATOM 2972 C C . LYS B 1 60 ? -6.176 -27.438 -26.391 1 98.5 60 LYS B C 1
ATOM 2974 O O . LYS B 1 60 ? -6.953 -28.219 -25.844 1 98.5 60 LYS B O 1
ATOM 2979 N N . ALA B 1 61 ? -4.945 -27.266 -26.078 1 98.75 61 ALA B N 1
ATOM 2980 C CA . ALA B 1 61 ? -4.352 -28.094 -25.031 1 98.75 61 ALA B CA 1
ATOM 2981 C C . ALA B 1 61 ? -4.992 -27.797 -23.672 1 98.75 61 ALA B C 1
ATOM 2983 O O . ALA B 1 61 ? -5.238 -28.719 -22.891 1 98.75 61 ALA B O 1
ATOM 2984 N N . VAL B 1 62 ? -5.246 -26.562 -23.391 1 98.81 62 VAL B N 1
ATOM 2985 C CA . VAL B 1 62 ? -5.812 -26.172 -22.109 1 98.81 62 VAL B CA 1
ATOM 2986 C C . VAL B 1 62 ? -7.234 -26.719 -21.984 1 98.81 62 VAL B C 1
ATOM 2988 O O . VAL B 1 62 ? -7.629 -27.203 -20.922 1 98.81 62 VAL B O 1
ATOM 2991 N N . ILE B 1 63 ? -8.039 -26.625 -23.031 1 98.88 63 ILE B N 1
ATOM 2992 C CA . ILE B 1 63 ? -9.398 -27.141 -23.016 1 98.88 63 ILE B CA 1
ATOM 2993 C C . ILE B 1 63 ? -9.383 -28.641 -22.734 1 98.88 63 ILE B C 1
ATOM 2995 O O . ILE B 1 63 ? -10.141 -29.141 -21.891 1 98.88 63 ILE B O 1
ATOM 2999 N N . GLU B 1 64 ? -8.484 -29.312 -23.406 1 98.88 64 GLU B N 1
ATOM 3000 C CA . GLU B 1 64 ? -8.359 -30.75 -23.172 1 98.88 64 GLU B CA 1
ATOM 3001 C C . GLU B 1 64 ? -7.949 -31.047 -21.734 1 98.88 64 GLU B C 1
ATOM 3003 O O . GLU B 1 64 ? -8.5 -31.953 -21.109 1 98.88 64 GLU B O 1
ATOM 3008 N N . SER B 1 65 ? -6.988 -30.312 -21.25 1 98.88 65 SER B N 1
ATOM 3009 C CA . SER B 1 65 ? -6.5 -30.484 -19.891 1 98.88 65 SER B CA 1
ATOM 3010 C C . SER B 1 65 ? -7.609 -30.266 -18.875 1 98.88 65 SER B C 1
ATOM 3012 O O . SER B 1 65 ? -7.742 -31.016 -17.906 1 98.88 65 SER B O 1
ATOM 3014 N N . ILE B 1 66 ? -8.422 -29.234 -19.047 1 98.88 66 ILE B N 1
ATOM 3015 C CA . ILE B 1 66 ? -9.555 -28.953 -18.172 1 98.88 66 ILE B CA 1
ATOM 3016 C C . ILE B 1 66 ? -10.523 -30.141 -18.188 1 98.88 66 ILE B C 1
ATOM 3018 O O . ILE B 1 66 ? -11.062 -30.516 -17.141 1 98.88 66 ILE B O 1
ATOM 3022 N N . GLY B 1 67 ? -10.758 -30.688 -19.344 1 98.88 67 GLY B N 1
ATOM 3023 C CA . GLY B 1 67 ? -11.609 -31.844 -19.453 1 98.88 67 GLY B CA 1
ATOM 3024 C C . GLY B 1 67 ? -11.117 -33.031 -18.641 1 98.88 67 GLY B C 1
ATOM 3025 O O . GLY B 1 67 ? -11.898 -33.656 -17.938 1 98.88 67 GLY B O 1
ATOM 3026 N N . ILE B 1 68 ? -9.836 -33.312 -18.75 1 98.88 68 ILE B N 1
ATOM 3027 C CA . ILE B 1 68 ? -9.242 -34.406 -17.984 1 98.88 68 ILE B CA 1
ATOM 3028 C C . ILE B 1 68 ? -9.367 -34.125 -16.5 1 98.88 68 ILE B C 1
ATOM 3030 O O . ILE B 1 68 ? -9.758 -35 -15.727 1 98.88 68 ILE B O 1
ATOM 3034 N N . ALA B 1 69 ? -9.07 -32.875 -16.078 1 98.88 69 ALA B N 1
ATOM 3035 C CA . ALA B 1 69 ? -9.18 -32.5 -14.672 1 98.88 69 ALA B CA 1
ATOM 3036 C C . ALA B 1 69 ? -10.617 -32.688 -14.172 1 98.88 69 ALA B C 1
ATOM 3038 O O . ALA B 1 69 ? -10.844 -33.094 -13.039 1 98.88 69 ALA B O 1
ATOM 3039 N N . THR B 1 70 ? -11.578 -32.312 -15 1 98.81 70 THR B N 1
ATOM 3040 C CA . THR B 1 70 ? -13 -32.406 -14.664 1 98.81 70 THR B CA 1
ATOM 3041 C C . THR B 1 70 ? -13.367 -33.875 -14.359 1 98.81 70 THR B C 1
ATOM 3043 O O . THR B 1 70 ? -14.18 -34.125 -13.461 1 98.81 70 THR B O 1
ATOM 3046 N N . LYS B 1 71 ? -12.742 -34.781 -15.039 1 98.31 71 LYS B N 1
ATOM 3047 C CA . LYS B 1 71 ? -13.016 -36.188 -14.859 1 98.31 71 LYS B CA 1
ATOM 3048 C C . LYS B 1 71 ? -12.242 -36.75 -13.672 1 98.31 71 LYS B C 1
ATOM 3050 O O . LYS B 1 71 ? -12.75 -37.594 -12.938 1 98.31 71 LYS B O 1
ATOM 3055 N N . GLU B 1 72 ? -11.055 -36.25 -13.461 1 98.25 72 GLU B N 1
ATOM 3056 C CA . GLU B 1 72 ? -10.102 -36.875 -12.547 1 98.25 72 GLU B CA 1
ATOM 3057 C C . GLU B 1 72 ? -10.281 -36.375 -11.125 1 98.25 72 GLU B C 1
ATOM 3059 O O . GLU B 1 72 ? -9.945 -37.062 -10.164 1 98.25 72 GLU B O 1
ATOM 3064 N N . ILE B 1 73 ? -10.711 -35.156 -10.953 1 98.75 73 ILE B N 1
ATOM 3065 C CA . ILE B 1 73 ? -10.711 -34.531 -9.633 1 98.75 73 ILE B CA 1
ATOM 3066 C C . ILE B 1 73 ? -12.148 -34.406 -9.117 1 98.75 73 ILE B C 1
ATOM 3068 O O . ILE B 1 73 ? -13.008 -33.844 -9.781 1 98.75 73 ILE B O 1
ATOM 3072 N N . ASP B 1 74 ? -12.414 -35 -7.973 1 98.75 74 ASP B N 1
ATOM 3073 C CA . ASP B 1 74 ? -13.703 -34.875 -7.285 1 98.75 74 ASP B CA 1
ATOM 3074 C C . ASP B 1 74 ? -13.609 -33.875 -6.125 1 98.75 74 ASP B C 1
ATOM 3076 O O . ASP B 1 74 ? -13.086 -34.219 -5.059 1 98.75 74 ASP B O 1
ATOM 3080 N N . MET B 1 75 ? -14.211 -32.719 -6.332 1 98.62 75 MET B N 1
ATOM 3081 C CA . MET B 1 75 ? -14.094 -31.641 -5.363 1 98.62 75 MET B CA 1
ATOM 3082 C C . MET B 1 75 ? -14.883 -31.969 -4.094 1 98.62 75 MET B C 1
ATOM 3084 O O . MET B 1 75 ? -14.656 -31.344 -3.051 1 98.62 75 MET B O 1
ATOM 3088 N N . ASN B 1 76 ? -15.773 -32.906 -4.156 1 98.12 76 ASN B N 1
ATOM 3089 C CA . ASN B 1 76 ? -16.562 -33.281 -2.986 1 98.12 76 ASN B CA 1
ATOM 3090 C C . ASN B 1 76 ? -15.68 -33.875 -1.893 1 98.12 76 ASN B C 1
ATOM 3092 O O . ASN B 1 76 ? -16.062 -33.906 -0.723 1 98.12 76 ASN B O 1
ATOM 3096 N N . VAL B 1 77 ? -14.531 -34.344 -2.307 1 97.88 77 VAL B N 1
ATOM 3097 C CA . VAL B 1 77 ? -13.68 -35 -1.323 1 97.88 77 VAL B CA 1
ATOM 3098 C C . VAL B 1 77 ? -12.32 -34.312 -1.272 1 97.88 77 VAL B C 1
ATOM 3100 O O . VAL B 1 77 ? -11.414 -34.75 -0.571 1 97.88 77 VAL B O 1
ATOM 3103 N N . HIS B 1 78 ? -12.156 -33.281 -1.984 1 98 78 HIS B N 1
ATOM 3104 C CA . HIS B 1 78 ? -10.883 -32.531 -2.02 1 98 78 HIS B CA 1
ATOM 3105 C C . HIS B 1 78 ? -10.672 -31.734 -0.741 1 98 78 HIS B C 1
ATOM 3107 O O . HIS B 1 78 ? -11.594 -31.078 -0.262 1 98 78 HIS B O 1
ATOM 3113 N N . LYS B 1 79 ? -9.484 -31.812 -0.229 1 95.25 79 LYS B N 1
ATOM 3114 C CA . LYS B 1 79 ? -9.062 -30.984 0.899 1 95.25 79 LYS B CA 1
ATOM 3115 C C . LYS B 1 79 ? -7.637 -30.469 0.694 1 95.25 79 LYS B C 1
ATOM 3117 O O . LYS B 1 79 ? -6.754 -31.219 0.266 1 95.25 79 LYS B O 1
ATOM 3122 N N . GLY B 1 80 ? -7.398 -29.219 0.965 1 93.31 80 GLY B N 1
ATOM 3123 C CA . GLY B 1 80 ? -6.094 -28.594 0.866 1 93.31 80 GLY B CA 1
ATOM 3124 C C . GLY B 1 80 ? -6.066 -27.188 1.46 1 93.31 80 GLY B C 1
ATOM 3125 O O . GLY B 1 80 ? -7.113 -26.625 1.761 1 93.31 80 GLY B O 1
ATOM 3126 N N . GLU B 1 81 ? -4.789 -26.641 1.562 1 91.31 81 GLU B N 1
ATOM 3127 C CA . GLU B 1 81 ? -4.617 -25.375 2.244 1 91.31 81 GLU B CA 1
ATOM 3128 C C . GLU B 1 81 ? -4.945 -24.203 1.318 1 91.31 81 GLU B C 1
ATOM 3130 O O . GLU B 1 81 ? -5.371 -23.141 1.777 1 91.31 81 GLU B O 1
ATOM 3135 N N . HIS B 1 82 ? -4.75 -24.391 0.111 1 94.19 82 HIS B N 1
ATOM 3136 C CA . HIS B 1 82 ? -5.008 -23.312 -0.826 1 94.19 82 HIS B CA 1
ATOM 3137 C C . HIS B 1 82 ? -6.5 -23.156 -1.104 1 94.19 82 HIS B C 1
ATOM 3139 O O . HIS B 1 82 ? -7.195 -24.156 -1.318 1 94.19 82 HIS B O 1
ATOM 3145 N N . LYS B 1 83 ? -7.051 -22 -1.185 1 95.5 83 LYS B N 1
ATOM 3146 C CA . LYS B 1 83 ? -8.438 -21.719 -1.556 1 95.5 83 LYS B CA 1
ATOM 3147 C C . LYS B 1 83 ? -8.711 -22.156 -2.994 1 95.5 83 LYS B C 1
ATOM 3149 O O . LYS B 1 83 ? -7.859 -21.984 -3.871 1 95.5 83 LYS B O 1
ATOM 3154 N N . ARG B 1 84 ? -9.922 -22.688 -3.148 1 98.19 84 ARG B N 1
ATOM 3155 C CA . ARG B 1 84 ? -10.266 -23.188 -4.473 1 98.19 84 ARG B CA 1
ATOM 3156 C C . ARG B 1 84 ? -11.773 -23.266 -4.652 1 98.19 84 ARG B C 1
ATOM 3158 O O . ARG B 1 84 ? -12.516 -23.391 -3.674 1 98.19 84 ARG B O 1
ATOM 3165 N N . MET B 1 85 ? -12.156 -23.234 -5.945 1 98.5 85 MET B N 1
ATOM 3166 C CA . MET B 1 85 ? -13.594 -23.297 -6.211 1 98.5 85 MET B CA 1
ATOM 3167 C C . MET B 1 85 ? -13.914 -24.375 -7.238 1 98.5 85 MET B C 1
ATOM 3169 O O . MET B 1 85 ? -15.078 -24.609 -7.555 1 98.5 85 MET B O 1
ATOM 3173 N N . GLY B 1 86 ? -12.852 -25.125 -7.742 1 98.81 86 GLY B N 1
ATOM 3174 C CA . GLY B 1 86 ? -13.094 -26.156 -8.734 1 98.81 86 GLY B CA 1
ATOM 3175 C C . GLY B 1 86 ? -11.883 -27.047 -8.969 1 98.81 86 GLY B C 1
ATOM 3176 O O . GLY B 1 86 ? -10.805 -26.781 -8.438 1 98.81 86 GLY B O 1
ATOM 3177 N N . ALA B 1 87 ? -12.141 -28.109 -9.758 1 98.88 87 ALA B N 1
ATOM 3178 C CA . ALA B 1 87 ? -11.07 -29.031 -10.164 1 98.88 87 ALA B CA 1
ATOM 3179 C C . ALA B 1 87 ? -9.977 -28.281 -10.93 1 98.88 87 ALA B C 1
ATOM 3181 O O . ALA B 1 87 ? -8.789 -28.516 -10.703 1 98.88 87 ALA B O 1
ATOM 3182 N N . THR B 1 88 ? -10.391 -27.562 -11.875 1 98.94 88 THR B N 1
ATOM 3183 C CA . THR B 1 88 ? -9.617 -26.453 -12.414 1 98.94 88 THR B CA 1
ATOM 3184 C C . THR B 1 88 ? -10.07 -25.125 -11.805 1 98.94 88 THR B C 1
ATOM 3186 O O . THR B 1 88 ? -11.18 -24.656 -12.07 1 98.94 88 THR B O 1
ATOM 3189 N N . ASP B 1 89 ? -9.188 -24.578 -11.047 1 98.81 89 ASP B N 1
ATOM 3190 C CA . ASP B 1 89 ? -9.586 -23.406 -10.258 1 98.81 89 ASP B CA 1
ATOM 3191 C C . ASP B 1 89 ? -9.57 -22.141 -11.109 1 98.81 89 ASP B C 1
ATOM 3193 O O . ASP B 1 89 ? -10.594 -21.469 -11.242 1 98.81 89 ASP B O 1
ATOM 3197 N N . VAL B 1 90 ? -8.484 -21.828 -11.703 1 98.81 90 VAL B N 1
ATOM 3198 C CA . VAL B 1 90 ? -8.328 -20.625 -12.492 1 98.81 90 VAL B CA 1
ATOM 3199 C C . VAL B 1 90 ? -7.406 -20.891 -13.68 1 98.81 90 VAL B C 1
ATOM 3201 O O . VAL B 1 90 ? -6.477 -21.688 -13.578 1 98.81 90 VAL B O 1
ATOM 3204 N N . VAL B 1 91 ? -7.66 -20.234 -14.781 1 98.88 91 VAL B N 1
ATOM 3205 C CA . VAL B 1 91 ? -6.883 -20.359 -16.016 1 98.88 91 VAL B CA 1
ATOM 3206 C C . VAL B 1 91 ? -6.566 -18.969 -16.578 1 98.88 91 VAL B C 1
ATOM 3208 O O . VAL B 1 91 ? -7.273 -18.469 -17.453 1 98.88 91 VAL B O 1
ATOM 3211 N N . PRO B 1 92 ? -5.477 -18.438 -16.219 1 98.62 92 PRO B N 1
ATOM 3212 C CA . PRO B 1 92 ? -5.066 -17.141 -16.781 1 98.62 92 PRO B CA 1
ATOM 3213 C C . PRO B 1 92 ? -4.305 -17.281 -18.094 1 98.62 92 PRO B C 1
ATOM 3215 O O . PRO B 1 92 ? -3.498 -18.188 -18.25 1 98.62 92 PRO B O 1
ATOM 3218 N N . PHE B 1 93 ? -4.617 -16.438 -18.984 1 98.69 93 PHE B N 1
ATOM 3219 C CA . PHE B 1 93 ? -3.848 -16.234 -20.203 1 98.69 93 PHE B CA 1
ATOM 3220 C C . PHE B 1 93 ? -3.109 -14.906 -20.172 1 98.69 93 PHE B C 1
ATOM 3222 O O . PHE B 1 93 ? -3.648 -13.898 -19.703 1 98.69 93 PHE B O 1
ATOM 3229 N N . LEU B 1 94 ? -1.903 -14.891 -20.641 1 97.94 94 LEU B N 1
ATOM 3230 C CA . LEU B 1 94 ? -1.073 -13.688 -20.688 1 97.94 94 LEU B CA 1
ATOM 3231 C C . LEU B 1 94 ? -0.519 -13.469 -22.094 1 97.94 94 LEU B C 1
ATOM 3233 O O . LEU B 1 94 ? 0.125 -14.352 -22.656 1 97.94 94 LEU B O 1
ATOM 3237 N N . PRO B 1 95 ? -0.799 -12.312 -22.656 1 97.88 95 PRO B N 1
ATOM 3238 C CA . PRO B 1 95 ? -0.133 -12.008 -23.922 1 97.88 95 PRO B CA 1
ATOM 3239 C C . PRO B 1 95 ? 1.362 -11.75 -23.766 1 97.88 95 PRO B C 1
ATOM 3241 O O . PRO B 1 95 ? 1.758 -10.812 -23.062 1 97.88 95 PRO B O 1
ATOM 3244 N N . ILE B 1 96 ? 2.193 -12.5 -24.406 1 95.88 96 ILE B N 1
ATOM 3245 C CA . ILE B 1 96 ? 3.633 -12.43 -24.188 1 95.88 96 ILE B CA 1
ATOM 3246 C C . ILE B 1 96 ? 4.316 -11.781 -25.391 1 95.88 96 ILE B C 1
ATOM 3248 O O . ILE B 1 96 ? 5.078 -10.82 -25.234 1 95.88 96 ILE B O 1
ATOM 3252 N N . GLN B 1 97 ? 4.082 -12.289 -26.516 1 95.38 97 GLN B N 1
ATOM 3253 C CA . GLN B 1 97 ? 4.758 -11.773 -27.703 1 95.38 97 GLN B CA 1
ATOM 3254 C C . GLN B 1 97 ? 3.773 -11.578 -28.859 1 95.38 97 GLN B C 1
ATOM 3256 O O . GLN B 1 97 ? 3.014 -12.484 -29.203 1 95.38 97 GLN B O 1
ATOM 3261 N N . GLU B 1 98 ? 3.762 -10.391 -29.469 1 96.19 98 GLU B N 1
ATOM 3262 C CA . GLU B 1 98 ? 2.994 -10.047 -30.656 1 96.19 98 GLU B CA 1
ATOM 3263 C C . GLU B 1 98 ? 1.509 -10.336 -30.453 1 96.19 98 GLU B C 1
ATOM 3265 O O . GLU B 1 98 ? 0.848 -10.859 -31.359 1 96.19 98 GLU B O 1
ATOM 3270 N N . MET B 1 99 ? 1.057 -10.219 -29.328 1 95.44 99 MET B N 1
ATOM 3271 C CA . MET B 1 99 ? -0.342 -10.422 -28.969 1 95.44 99 MET B CA 1
ATOM 3272 C C . MET B 1 99 ? -0.873 -9.258 -28.141 1 95.44 99 MET B C 1
ATOM 3274 O O . MET B 1 99 ? -0.173 -8.734 -27.266 1 95.44 99 MET B O 1
ATOM 3278 N N . THR B 1 100 ? -2.043 -8.898 -28.391 1 96.12 100 THR B N 1
ATOM 3279 C CA . THR B 1 100 ? -2.688 -7.84 -27.625 1 96.12 100 THR B CA 1
ATOM 3280 C C . THR B 1 100 ? -3.525 -8.422 -26.5 1 96.12 100 THR B C 1
ATOM 3282 O O . THR B 1 100 ? -3.852 -9.609 -26.5 1 96.12 100 THR B O 1
ATOM 3285 N N . THR B 1 101 ? -3.797 -7.605 -25.578 1 97.44 101 THR B N 1
ATOM 3286 C CA . THR B 1 101 ? -4.691 -7.988 -24.5 1 97.44 101 THR B CA 1
ATOM 3287 C C . THR B 1 101 ? -6.051 -8.414 -25.031 1 97.44 101 THR B C 1
ATOM 3289 O O . THR B 1 101 ? -6.66 -9.359 -24.531 1 97.44 101 THR B O 1
ATOM 3292 N N . GLU B 1 102 ? -6.473 -7.707 -26.016 1 97.62 102 GLU B N 1
ATOM 3293 C CA . GLU B 1 102 ? -7.781 -8.016 -26.578 1 97.62 102 GLU B CA 1
ATOM 3294 C C . GLU B 1 102 ? -7.793 -9.406 -27.219 1 97.62 102 GLU B C 1
ATOM 3296 O O . GLU B 1 102 ? -8.773 -10.141 -27.094 1 97.62 102 GLU B O 1
ATOM 3301 N N . GLU B 1 103 ? -6.758 -9.727 -27.922 1 97.56 103 GLU B N 1
ATOM 3302 C CA . GLU B 1 103 ? -6.656 -11.07 -28.484 1 97.56 103 GLU B CA 1
ATOM 3303 C C . GLU B 1 103 ? -6.648 -12.125 -27.391 1 97.56 103 GLU B C 1
ATOM 3305 O O . GLU B 1 103 ? -7.246 -13.195 -27.547 1 97.56 103 GLU B O 1
ATOM 3310 N N . CYS B 1 104 ? -5.984 -11.812 -26.391 1 97.88 104 CYS B N 1
ATOM 3311 C CA . CYS B 1 104 ? -5.914 -12.734 -25.25 1 97.88 104 CYS B CA 1
ATOM 3312 C C . CYS B 1 104 ? -7.273 -12.867 -24.578 1 97.88 104 CYS B C 1
ATOM 3314 O O . CYS B 1 104 ? -7.645 -13.953 -24.141 1 97.88 104 CYS B O 1
ATOM 3316 N N . ASN B 1 105 ? -7.992 -11.773 -24.422 1 98.62 105 ASN B N 1
ATOM 3317 C CA . ASN B 1 105 ? -9.367 -11.812 -23.938 1 98.62 105 ASN B CA 1
ATOM 3318 C C . ASN B 1 105 ? -10.242 -12.727 -24.781 1 98.62 105 ASN B C 1
ATOM 3320 O O . ASN B 1 105 ? -11.07 -13.477 -24.25 1 98.62 105 ASN B O 1
ATOM 3324 N N . GLU B 1 106 ? -10.047 -12.633 -26.031 1 98.5 106 GLU B N 1
ATOM 3325 C CA . GLU B 1 106 ? -10.828 -13.461 -26.953 1 98.5 106 GLU B CA 1
ATOM 3326 C C . GLU B 1 106 ? -10.547 -14.945 -26.719 1 98.5 106 GLU B C 1
ATOM 3328 O O . GLU B 1 106 ? -11.469 -15.766 -26.703 1 98.5 106 GLU B O 1
ATOM 3333 N N . ILE B 1 107 ? -9.297 -15.297 -26.547 1 98.5 107 ILE B N 1
ATOM 3334 C CA . ILE B 1 107 ? -8.93 -16.672 -26.25 1 98.5 107 ILE B CA 1
ATOM 3335 C C . ILE B 1 107 ? -9.625 -17.141 -24.969 1 98.5 107 ILE B C 1
ATOM 3337 O O . ILE B 1 107 ? -10.164 -18.25 -24.906 1 98.5 107 ILE B O 1
ATOM 3341 N N . SER B 1 108 ? -9.625 -16.297 -24 1 98.75 108 SER B N 1
ATOM 3342 C CA . SER B 1 108 ? -10.266 -16.609 -22.734 1 98.75 108 SER B CA 1
ATOM 3343 C C . SER B 1 108 ? -11.75 -16.906 -22.906 1 98.75 108 SER B C 1
ATOM 3345 O O . SER B 1 108 ? -12.273 -17.859 -22.344 1 98.75 108 SER B O 1
ATOM 3347 N N . ARG B 1 109 ? -12.391 -16.094 -23.672 1 98.81 109 ARG B N 1
ATOM 3348 C CA . ARG B 1 109 ? -13.812 -16.281 -23.938 1 98.81 109 ARG B CA 1
ATOM 3349 C C . ARG B 1 109 ? -14.07 -17.578 -24.672 1 98.81 109 ARG B C 1
ATOM 3351 O O . ARG B 1 109 ? -15.008 -18.312 -24.344 1 98.81 109 ARG B O 1
ATOM 3358 N N . GLU B 1 110 ? -13.266 -17.812 -25.625 1 98.88 110 GLU B N 1
ATOM 3359 C CA . GLU B 1 110 ? -13.414 -19.047 -26.406 1 98.88 110 GLU B CA 1
ATOM 3360 C C . GLU B 1 110 ? -13.219 -20.281 -25.531 1 98.88 110 GLU B C 1
ATOM 3362 O O . GLU B 1 110 ? -13.977 -21.25 -25.656 1 98.88 110 GLU B O 1
ATOM 3367 N N . VAL B 1 111 ? -12.211 -20.219 -24.719 1 98.88 111 VAL B N 1
ATOM 3368 C CA . VAL B 1 111 ? -11.945 -21.344 -23.812 1 98.88 111 VAL B CA 1
ATOM 3369 C C . VAL B 1 111 ? -13.117 -21.516 -22.859 1 98.88 111 VAL B C 1
ATOM 3371 O O . VAL B 1 111 ? -13.594 -22.641 -22.656 1 98.88 111 VAL B O 1
ATOM 3374 N N . GLY B 1 112 ? -13.57 -20.422 -22.234 1 98.81 112 GLY B N 1
ATOM 3375 C CA . GLY B 1 112 ? -14.703 -20.5 -21.344 1 98.81 112 GLY B CA 1
ATOM 3376 C C . GLY B 1 112 ? -15.938 -21.109 -21.969 1 98.81 112 GLY B C 1
ATOM 3377 O O . GLY B 1 112 ? -16.562 -22 -21.391 1 98.81 112 GLY B O 1
ATOM 3378 N N . LYS B 1 113 ? -16.234 -20.656 -23.156 1 98.81 113 LYS B N 1
ATOM 3379 C CA . LYS B 1 113 ? -17.375 -21.172 -23.891 1 98.81 113 LYS B CA 1
ATOM 3380 C C . LYS B 1 113 ? -17.219 -22.672 -24.188 1 98.81 113 LYS B C 1
ATOM 3382 O O . LYS B 1 113 ? -18.156 -23.453 -23.984 1 98.81 113 LYS B O 1
ATOM 3387 N N . ALA B 1 114 ? -16.109 -23.062 -24.672 1 98.88 114 ALA B N 1
ATOM 3388 C CA . ALA B 1 114 ? -15.844 -24.453 -25.031 1 98.88 114 ALA B CA 1
ATOM 3389 C C . ALA B 1 114 ? -15.945 -25.359 -23.812 1 98.88 114 ALA B C 1
ATOM 3391 O O . ALA B 1 114 ? -16.469 -26.469 -23.891 1 98.88 114 ALA B O 1
ATOM 3392 N N . VAL B 1 115 ? -15.414 -24.891 -22.719 1 98.81 115 VAL B N 1
ATOM 3393 C CA . VAL B 1 115 ? -15.406 -25.656 -21.469 1 98.81 115 VAL B CA 1
ATOM 3394 C C . VAL B 1 115 ? -16.844 -25.922 -21.016 1 98.81 115 VAL B C 1
ATOM 3396 O O . VAL B 1 115 ? -17.172 -27.047 -20.609 1 98.81 115 VAL B O 1
ATOM 3399 N N . TRP B 1 116 ? -17.672 -24.938 -21.094 1 98.69 116 TRP B N 1
ATOM 3400 C CA . TRP B 1 116 ? -19.078 -25.125 -20.734 1 98.69 116 TRP B CA 1
ATOM 3401 C C . TRP B 1 116 ? -19.75 -26.078 -21.703 1 98.69 116 TRP B C 1
ATOM 3403 O O . TRP B 1 116 ? -20.453 -27.016 -21.281 1 98.69 116 TRP B O 1
ATOM 3413 N N . GLU B 1 117 ? -19.562 -25.859 -22.922 1 98.62 117 GLU B N 1
ATOM 3414 C CA . GLU B 1 117 ? -20.25 -26.641 -23.938 1 98.62 117 GLU B CA 1
ATOM 3415 C C . GLU B 1 117 ? -19.812 -28.109 -23.891 1 98.62 117 GLU B C 1
ATOM 3417 O O . GLU B 1 117 ? -20.641 -29.016 -24.062 1 98.62 117 GLU B O 1
ATOM 3422 N N . LYS B 1 118 ? -18.562 -28.344 -23.641 1 98.69 118 LYS B N 1
ATOM 3423 C CA . LYS B 1 118 ? -18.031 -29.703 -23.734 1 98.69 118 LYS B CA 1
ATOM 3424 C C . LYS B 1 118 ? -18.172 -30.438 -22.406 1 98.69 118 LYS B C 1
ATOM 3426 O O . LYS B 1 118 ? -18.406 -31.656 -22.391 1 98.69 118 LYS B O 1
ATOM 3431 N N . PHE B 1 119 ? -18.016 -29.703 -21.328 1 98.62 119 PHE B N 1
ATOM 3432 C CA . PHE B 1 119 ? -17.875 -30.406 -20.062 1 98.62 119 PHE B CA 1
ATOM 3433 C C . PHE B 1 119 ? -18.938 -29.984 -19.078 1 98.62 119 PHE B C 1
ATOM 3435 O O . PHE B 1 119 ? -19 -30.5 -17.953 1 98.62 119 PHE B O 1
ATOM 3442 N N . LYS B 1 120 ? -19.766 -29.016 -19.375 1 98.44 120 LYS B N 1
ATOM 3443 C CA . LYS B 1 120 ? -20.828 -28.469 -18.531 1 98.44 120 LYS B CA 1
ATOM 3444 C C . LYS B 1 120 ? -20.266 -27.922 -17.219 1 98.44 120 LYS B C 1
ATOM 3446 O O . LYS B 1 120 ? -20.859 -28.094 -16.172 1 98.44 120 LYS B O 1
ATOM 3451 N N . LEU B 1 121 ? -19.109 -27.469 -17.312 1 98.56 121 LEU B N 1
ATOM 3452 C CA . LEU B 1 121 ? -18.453 -26.781 -16.203 1 98.56 121 LEU B CA 1
ATOM 3453 C C . LEU B 1 121 ? -18.703 -25.266 -16.266 1 98.56 121 LEU B C 1
ATOM 3455 O O . LEU B 1 121 ? -18.328 -24.609 -17.234 1 98.56 121 LEU B O 1
ATOM 3459 N N . PRO B 1 122 ? -19.406 -24.703 -15.289 1 98.75 122 PRO B N 1
ATOM 3460 C CA . PRO B 1 122 ? -19.641 -23.266 -15.328 1 98.75 122 PRO B CA 1
ATOM 3461 C C . PRO B 1 122 ? -18.344 -22.453 -15.242 1 98.75 122 PRO B C 1
ATOM 3463 O O . PRO B 1 122 ? -17.406 -22.844 -14.539 1 98.75 122 PRO B O 1
ATOM 3466 N N . VAL B 1 123 ? -18.375 -21.25 -15.93 1 98.81 123 VAL B N 1
ATOM 3467 C CA . VAL B 1 12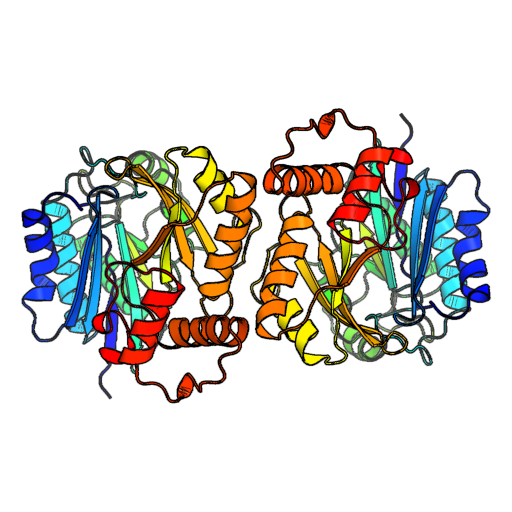3 ? -17.141 -20.484 -16.062 1 98.81 123 VAL B CA 1
ATOM 3468 C C . VAL B 1 123 ? -17.406 -19.016 -15.719 1 98.81 123 VAL B C 1
ATOM 3470 O O . VAL B 1 123 ? -18.391 -18.438 -16.188 1 98.81 123 VAL B O 1
ATOM 3473 N N . PHE B 1 124 ? -16.562 -18.453 -14.867 1 98.81 124 PHE B N 1
ATOM 3474 C CA . PHE B 1 124 ? -16.453 -17.016 -14.703 1 98.81 124 PHE B CA 1
ATOM 3475 C C . PHE B 1 124 ? -15.305 -16.453 -15.531 1 98.81 124 PHE B C 1
ATOM 3477 O O . PHE B 1 124 ? -14.203 -17.016 -15.547 1 98.81 124 PHE B O 1
ATOM 3484 N N . LEU B 1 125 ? -15.602 -15.43 -16.281 1 98.88 125 LEU B N 1
ATOM 3485 C CA . LEU B 1 125 ? -14.531 -14.633 -16.875 1 98.88 125 LEU B CA 1
ATOM 3486 C C . LEU B 1 125 ? -14.016 -13.594 -15.891 1 98.88 125 LEU B C 1
ATOM 3488 O O . LEU B 1 125 ? -14.797 -12.891 -15.25 1 98.88 125 LEU B O 1
ATOM 3492 N N . TYR B 1 126 ? -12.695 -13.516 -15.727 1 98.38 126 TYR B N 1
ATOM 3493 C CA . TYR B 1 126 ? -12.195 -12.656 -14.664 1 98.38 126 TYR B CA 1
ATOM 3494 C C . TYR B 1 126 ? -11.117 -11.711 -15.195 1 98.38 126 TYR B C 1
ATOM 3496 O O . TYR B 1 126 ? -10.773 -11.758 -16.375 1 98.38 126 TYR B O 1
ATOM 3504 N N . GLU B 1 127 ? -10.586 -10.789 -14.367 1 97.88 127 GLU B N 1
ATOM 3505 C CA . GLU B 1 127 ? -9.539 -9.82 -14.688 1 97.88 127 GLU B CA 1
ATOM 3506 C C . GLU B 1 127 ? -9.898 -9.016 -15.93 1 97.88 127 GLU B C 1
ATOM 3508 O O . GLU B 1 127 ? -10.977 -8.438 -16.016 1 97.88 127 GLU B O 1
ATOM 3513 N N . SER B 1 128 ? -9.008 -8.945 -16.922 1 97.81 128 SER B N 1
ATOM 3514 C CA . SER B 1 128 ? -9.242 -8.133 -18.109 1 97.81 128 SER B CA 1
ATOM 3515 C C . SER B 1 128 ? -10.43 -8.656 -18.906 1 97.81 128 SER B C 1
ATOM 3517 O O . SER B 1 128 ? -11.055 -7.902 -19.656 1 97.81 128 SER B O 1
ATOM 3519 N N . THR B 1 129 ? -10.812 -9.906 -18.719 1 98.62 129 THR B N 1
ATOM 3520 C CA . THR B 1 129 ? -11.883 -10.516 -19.5 1 98.62 129 THR B CA 1
ATOM 3521 C C . THR B 1 129 ? -13.219 -10.414 -18.766 1 98.62 129 THR B C 1
ATOM 3523 O O . THR B 1 129 ? -14.25 -10.844 -19.266 1 98.62 129 THR B O 1
ATOM 3526 N N . ALA B 1 130 ? -13.18 -9.875 -17.547 1 98.5 130 ALA B N 1
ATOM 3527 C CA . ALA B 1 130 ? -14.375 -9.828 -16.719 1 98.5 130 ALA B CA 1
ATOM 3528 C C . ALA B 1 130 ? -15.5 -9.07 -17.422 1 98.5 130 ALA B C 1
ATOM 3530 O O . ALA B 1 130 ? -15.258 -8.07 -18.094 1 98.5 130 ALA B O 1
ATOM 3531 N N . THR B 1 131 ? -16.672 -9.539 -17.188 1 97.81 131 THR B N 1
ATOM 3532 C CA . THR B 1 131 ? -17.828 -8.906 -17.812 1 97.81 131 THR B CA 1
ATOM 3533 C C . THR B 1 131 ? -18.547 -8.016 -16.812 1 97.81 131 THR B C 1
ATOM 3535 O O . THR B 1 131 ? -19.516 -7.34 -17.172 1 97.81 131 THR B O 1
ATOM 3538 N N . ALA B 1 132 ? -18.203 -8.047 -15.633 1 96.06 132 ALA B N 1
ATOM 3539 C CA . ALA B 1 132 ? -18.75 -7.211 -14.562 1 96.06 132 ALA B CA 1
ATOM 3540 C C . ALA B 1 132 ? -17.672 -6.879 -13.531 1 96.06 132 ALA B C 1
ATOM 3542 O O . ALA B 1 132 ? -16.703 -7.621 -13.367 1 96.06 132 ALA B O 1
ATOM 3543 N N . PRO B 1 133 ? -17.828 -5.75 -12.797 1 95.62 133 PRO B N 1
ATOM 3544 C CA . PRO B 1 133 ? -16.781 -5.312 -11.867 1 95.62 133 PRO B CA 1
ATOM 3545 C C . PRO B 1 133 ? -16.531 -6.328 -10.75 1 95.62 133 PRO B C 1
ATOM 3547 O O . PRO B 1 133 ? -15.391 -6.461 -10.289 1 95.62 133 PRO B O 1
ATOM 3550 N N . ASN B 1 134 ? -17.531 -7.012 -10.359 1 95.19 134 ASN B N 1
ATOM 3551 C CA . ASN B 1 134 ? -17.391 -7.945 -9.25 1 95.19 134 ASN B CA 1
ATOM 3552 C C . ASN B 1 134 ? -16.672 -9.219 -9.672 1 95.19 134 ASN B C 1
ATOM 3554 O O . ASN B 1 134 ? -16.391 -10.086 -8.844 1 95.19 134 ASN B O 1
ATOM 3558 N N . ARG B 1 135 ? -16.266 -9.305 -10.969 1 95.81 135 ARG B N 1
ATOM 3559 C CA . ARG B 1 135 ? -15.602 -10.5 -11.477 1 95.81 135 ARG B CA 1
ATOM 3560 C C . ARG B 1 135 ? -14.125 -10.242 -11.734 1 95.81 135 ARG B C 1
ATOM 3562 O O . ARG B 1 135 ? -13.375 -11.156 -12.094 1 95.81 135 ARG B O 1
ATOM 3569 N N . VAL B 1 136 ? -13.758 -9.109 -11.523 1 96.69 136 VAL B N 1
ATOM 3570 C CA . VAL B 1 136 ? -12.383 -8.75 -11.867 1 96.69 136 VAL B CA 1
ATOM 3571 C C . VAL B 1 136 ? -11.414 -9.43 -10.898 1 96.69 136 VAL B C 1
ATOM 3573 O O . VAL B 1 136 ? -10.406 -10 -11.32 1 96.69 136 VAL B O 1
ATOM 3576 N N . SER B 1 137 ? -11.727 -9.445 -9.609 1 95.69 137 SER B N 1
ATOM 3577 C CA . SER B 1 137 ? -10.852 -9.992 -8.57 1 95.69 137 SER B CA 1
ATOM 3578 C C . SER B 1 137 ? -11.109 -11.477 -8.359 1 95.69 137 SER B C 1
ATOM 3580 O O . SER B 1 137 ? -12.211 -11.875 -7.988 1 95.69 137 SER B O 1
ATOM 3582 N N . LEU B 1 138 ? -10.07 -12.219 -8.508 1 97.31 138 LEU B N 1
ATOM 3583 C CA . LEU B 1 138 ? -10.203 -13.656 -8.312 1 97.31 138 LEU B CA 1
ATOM 3584 C C . LEU B 1 138 ? -10.602 -13.977 -6.879 1 97.31 138 LEU B C 1
ATOM 3586 O O . LEU B 1 138 ? -11.461 -14.836 -6.641 1 97.31 138 LEU B O 1
ATOM 3590 N N . PRO B 1 139 ? -9.945 -13.344 -5.891 1 95.88 139 PRO B N 1
ATOM 3591 C CA . PRO B 1 139 ? -10.359 -13.625 -4.516 1 95.88 139 PRO B CA 1
ATOM 3592 C C . PRO B 1 139 ? -11.852 -13.391 -4.285 1 95.88 139 PRO B C 1
ATOM 3594 O O . PRO B 1 139 ? -12.492 -14.141 -3.549 1 95.88 139 PRO B O 1
ATOM 3597 N N . ASP B 1 140 ? -12.406 -12.398 -4.926 1 95.56 140 ASP B N 1
ATOM 3598 C CA . ASP B 1 140 ? -13.836 -12.141 -4.801 1 95.56 140 ASP B CA 1
ATOM 3599 C C . ASP B 1 140 ? -14.656 -13.266 -5.422 1 95.56 140 ASP B C 1
ATOM 3601 O O . ASP B 1 140 ? -15.664 -13.688 -4.863 1 95.56 140 ASP B O 1
ATOM 3605 N N . ILE B 1 141 ? -14.195 -13.703 -6.516 1 97.94 141 ILE B N 1
ATOM 3606 C CA . ILE B 1 141 ? -14.875 -14.805 -7.195 1 97.94 141 ILE B CA 1
ATOM 3607 C C . ILE B 1 141 ? -14.805 -16.062 -6.336 1 97.94 141 ILE B C 1
ATOM 3609 O O . ILE B 1 141 ? -15.797 -16.781 -6.184 1 97.94 141 ILE B O 1
ATOM 3613 N N . ARG B 1 142 ? -13.672 -16.25 -5.691 1 97.38 142 ARG B N 1
ATOM 3614 C CA . ARG B 1 142 ? -13.367 -17.469 -4.941 1 97.38 142 ARG B CA 1
ATOM 3615 C C . ARG B 1 142 ? -14.055 -17.453 -3.58 1 97.38 142 ARG B C 1
ATOM 3617 O O . ARG B 1 142 ? -14.109 -18.484 -2.9 1 97.38 142 ARG B O 1
ATOM 3624 N N . LYS B 1 143 ? -14.539 -16.328 -3.25 1 96.38 143 LYS B N 1
ATOM 3625 C CA . LYS B 1 143 ? -15.125 -16.234 -1.916 1 96.38 143 LYS B CA 1
ATOM 3626 C C . LYS B 1 143 ? -16.219 -17.281 -1.724 1 96.38 143 LYS B C 1
ATOM 3628 O O . LYS B 1 143 ? -17.094 -17.438 -2.574 1 96.38 143 LYS B O 1
ATOM 3633 N N . GLY B 1 144 ? -16.172 -18.062 -0.612 1 96.69 144 GLY B N 1
ATOM 3634 C CA . GLY B 1 144 ? -17.078 -19.172 -0.358 1 96.69 144 GLY B CA 1
ATOM 3635 C C . GLY B 1 144 ? -16.516 -20.516 -0.8 1 96.69 144 GLY B C 1
ATOM 3636 O O . GLY B 1 144 ? -16.984 -21.562 -0.368 1 96.69 144 GLY B O 1
ATOM 3637 N N . GLU B 1 145 ? -15.469 -20.438 -1.698 1 98 145 GLU B N 1
ATOM 3638 C CA . GLU B 1 145 ? -14.789 -21.609 -2.213 1 98 145 GLU B CA 1
ATOM 3639 C C . GLU B 1 145 ? -15.789 -22.625 -2.783 1 98 145 GLU B C 1
ATOM 3641 O O . GLU B 1 145 ? -16.922 -22.266 -3.109 1 98 145 GLU B O 1
ATOM 3646 N N . TYR B 1 146 ? -15.32 -23.844 -3.07 1 98.19 146 TYR B N 1
ATOM 3647 C CA . TYR B 1 146 ? -16.156 -24.859 -3.682 1 98.19 146 TYR B CA 1
ATOM 3648 C C . TYR B 1 146 ? -17.438 -25.078 -2.877 1 98.19 146 TYR B C 1
ATOM 3650 O O . TYR B 1 146 ? -18.531 -25.109 -3.439 1 98.19 146 TYR B O 1
ATOM 3658 N N . GLU B 1 147 ? -17.375 -25.062 -1.607 1 97.62 147 GLU B N 1
ATOM 3659 C CA . GLU B 1 147 ? -18.453 -25.406 -0.706 1 97.62 147 GLU B CA 1
ATOM 3660 C C . GLU B 1 147 ? -19.547 -24.344 -0.709 1 97.62 147 GLU B C 1
ATOM 3662 O O . GLU B 1 147 ? -20.719 -24.641 -0.515 1 97.62 147 GLU B O 1
ATOM 3667 N N . GLY B 1 148 ? -19.094 -23.109 -0.984 1 97.56 148 GLY B N 1
ATOM 3668 C CA . GLY B 1 148 ? -20.047 -22.031 -0.951 1 97.56 148 GLY B CA 1
ATOM 3669 C C . GLY B 1 148 ? -20.594 -21.656 -2.322 1 97.56 148 GLY B C 1
ATOM 3670 O O . GLY B 1 148 ? -21.484 -20.828 -2.441 1 97.56 148 GLY B O 1
ATOM 3671 N N . MET B 1 149 ? -20.188 -22.328 -3.404 1 98 149 MET B N 1
ATOM 3672 C CA . MET B 1 149 ? -20.484 -21.891 -4.766 1 98 149 MET B CA 1
ATOM 3673 C C . MET B 1 149 ? -21.938 -22.156 -5.117 1 98 149 MET B C 1
ATOM 3675 O O . MET B 1 149 ? -22.547 -21.375 -5.859 1 98 149 MET B O 1
ATOM 3679 N N . ALA B 1 150 ? -22.516 -23.234 -4.578 1 97.62 150 ALA B N 1
ATOM 3680 C CA . ALA B 1 150 ? -23.906 -23.562 -4.906 1 97.62 150 ALA B CA 1
ATOM 3681 C C . ALA B 1 150 ? -24.844 -22.422 -4.527 1 97.62 150 ALA B C 1
ATOM 3683 O O . ALA B 1 150 ? -25.719 -22.047 -5.305 1 97.62 150 ALA B O 1
ATOM 3684 N N . GLU B 1 151 ? -24.672 -21.922 -3.324 1 97.94 151 GLU B N 1
ATOM 3685 C CA . GLU B 1 151 ? -25.516 -20.812 -2.865 1 97.94 151 GLU B CA 1
ATOM 3686 C C . GLU B 1 151 ? -25.125 -19.5 -3.566 1 97.94 151 GLU B C 1
ATOM 3688 O O . GLU B 1 151 ? -26 -18.703 -3.908 1 97.94 151 GLU B O 1
ATOM 3693 N N . LYS B 1 152 ? -23.859 -19.281 -3.82 1 97.44 152 LYS B N 1
ATOM 3694 C CA . LYS B 1 152 ? -23.375 -18.047 -4.438 1 97.44 152 LYS B CA 1
ATOM 3695 C C . LYS B 1 152 ? -23.922 -17.875 -5.848 1 97.44 152 LYS B C 1
ATOM 3697 O O . LYS B 1 152 ? -24.328 -16.781 -6.238 1 97.44 152 LYS B O 1
ATOM 3702 N N . LEU B 1 153 ? -24 -18.953 -6.574 1 97.62 153 LEU B N 1
ATOM 3703 C CA . LEU B 1 153 ? -24.375 -18.906 -7.98 1 97.62 153 LEU B CA 1
ATOM 3704 C C . LEU B 1 153 ? -25.859 -18.594 -8.141 1 97.62 153 LEU B C 1
ATOM 3706 O O . LEU B 1 153 ? -26.297 -18.219 -9.227 1 97.62 153 LEU B O 1
ATOM 3710 N N . LYS B 1 154 ? -26.562 -18.75 -7.07 1 96.56 154 LYS B N 1
ATOM 3711 C CA . LYS B 1 154 ? -27.984 -18.422 -7.109 1 96.56 154 LYS B CA 1
ATOM 3712 C C . LYS B 1 154 ? -28.219 -16.922 -7.055 1 96.56 154 LYS B C 1
ATOM 3714 O O . LYS B 1 154 ? -29.297 -16.438 -7.395 1 96.56 154 LYS B O 1
ATOM 3719 N N . GLN B 1 155 ? -27.297 -16.234 -6.594 1 97 155 GLN B N 1
ATOM 3720 C CA . GLN B 1 155 ? -27.406 -14.781 -6.547 1 97 155 GLN B CA 1
ATOM 3721 C C . GLN B 1 155 ? -27.297 -14.18 -7.941 1 97 155 GLN B C 1
ATOM 3723 O O . GLN B 1 155 ? -26.438 -14.578 -8.734 1 97 155 GLN B O 1
ATOM 3728 N N . PRO B 1 156 ? -28.094 -13.203 -8.227 1 95.75 156 PRO B N 1
ATOM 3729 C CA . PRO B 1 156 ? -28.094 -12.625 -9.578 1 95.75 156 PRO B CA 1
ATOM 3730 C C . PRO B 1 156 ? -26.734 -12.086 -10 1 95.75 156 PRO B C 1
ATOM 3732 O O . PRO B 1 156 ? -26.328 -12.258 -11.156 1 95.75 156 PRO B O 1
ATOM 3735 N N . GLU B 1 157 ? -25.984 -11.57 -9.117 1 96.06 157 GLU B N 1
ATOM 3736 C CA . GLU B 1 157 ? -24.703 -10.938 -9.453 1 96.06 157 GLU B CA 1
ATOM 3737 C C . GLU B 1 157 ? -23.625 -11.977 -9.688 1 96.06 157 GLU B C 1
ATOM 3739 O O . GLU B 1 157 ? -22.547 -11.648 -10.203 1 96.06 157 GLU B O 1
ATOM 3744 N N . TRP B 1 158 ? -23.906 -13.211 -9.414 1 97.69 158 TRP B N 1
ATOM 3745 C CA . TRP B 1 158 ? -22.891 -14.258 -9.555 1 97.69 158 TRP B CA 1
ATOM 3746 C C . TRP B 1 158 ? -23.344 -15.312 -10.555 1 97.69 158 TRP B C 1
ATOM 3748 O O . TRP B 1 158 ? -22.953 -16.484 -10.453 1 97.69 158 TRP B O 1
ATOM 3758 N N . ALA B 1 159 ? -24.234 -14.945 -11.445 1 97.38 159 ALA B N 1
ATOM 3759 C CA . ALA B 1 159 ? -24.5 -15.812 -12.594 1 97.38 159 ALA B CA 1
ATOM 3760 C C . ALA B 1 159 ? -23.234 -16.031 -13.414 1 97.38 159 ALA B C 1
ATOM 3762 O O . ALA B 1 159 ? -22.547 -15.07 -13.766 1 97.38 159 ALA B O 1
ATOM 3763 N N . PRO B 1 160 ? -22.922 -17.281 -13.734 1 98.06 160 PRO B N 1
ATOM 3764 C CA . PRO B 1 160 ? -21.703 -17.5 -14.523 1 98.06 160 PRO B CA 1
ATOM 3765 C C . PRO B 1 160 ? -21.797 -16.875 -15.914 1 98.06 160 PRO B C 1
ATOM 3767 O O . PRO B 1 160 ? -22.891 -16.688 -16.453 1 98.06 160 PRO B O 1
ATOM 3770 N N . ASP B 1 161 ? -20.672 -16.5 -16.469 1 98.62 161 ASP B N 1
ATOM 3771 C CA . ASP B 1 161 ? -20.625 -16 -17.844 1 98.62 161 ASP B CA 1
ATOM 3772 C C . ASP B 1 161 ? -21.062 -17.094 -18.828 1 98.62 161 ASP B C 1
ATOM 3774 O O . ASP B 1 161 ? -21.719 -16.797 -19.828 1 98.62 161 ASP B O 1
ATOM 3778 N N . PHE B 1 162 ? -20.594 -18.312 -18.609 1 98.69 162 PHE B N 1
ATOM 3779 C CA . PHE B 1 162 ? -21.016 -19.484 -19.359 1 98.69 162 PHE B CA 1
ATOM 3780 C C . PHE B 1 162 ? -21.5 -20.594 -18.422 1 98.69 162 PHE B C 1
ATOM 3782 O O . PHE B 1 162 ? -20.734 -21.062 -17.578 1 98.69 162 PHE B O 1
ATOM 3789 N N . GLY B 1 163 ? -22.703 -21.016 -18.578 1 97.69 163 GLY B N 1
ATOM 3790 C CA . GLY B 1 163 ? -23.156 -22.172 -17.797 1 97.69 163 GLY B CA 1
ATOM 3791 C C . GLY B 1 163 ? -24.375 -21.875 -16.953 1 97.69 163 GLY B C 1
ATOM 3792 O O . GLY B 1 163 ? -24.906 -20.766 -16.984 1 97.69 163 GLY B O 1
ATOM 3793 N N . GLU B 1 164 ? -24.828 -22.875 -16.25 1 95.56 164 GLU B N 1
ATOM 3794 C CA . GLU B 1 164 ? -25.969 -22.797 -15.352 1 95.56 164 GLU B CA 1
ATOM 3795 C C . GLU B 1 164 ? -25.578 -22.203 -14.008 1 95.56 164 GLU B C 1
ATOM 3797 O O . GLU B 1 164 ? -24.391 -22.109 -13.688 1 95.56 164 GLU B O 1
ATOM 3802 N N . ARG B 1 165 ? -26.531 -21.781 -13.289 1 97.62 165 ARG B N 1
ATOM 3803 C CA . ARG B 1 165 ? -26.328 -21.188 -11.969 1 97.62 165 ARG B CA 1
ATOM 3804 C C . ARG B 1 165 ? -26.188 -22.266 -10.906 1 97.62 165 ARG B C 1
ATOM 3806 O O . ARG B 1 165 ? -26.875 -22.219 -9.875 1 97.62 165 ARG B O 1
ATOM 3813 N N . ALA B 1 166 ? -25.453 -23.203 -11.203 1 97.81 166 ALA B N 1
ATOM 3814 C CA . ALA B 1 166 ? -25.062 -24.297 -10.297 1 97.81 166 ALA B CA 1
ATOM 3815 C C . ALA B 1 166 ? -23.672 -24.812 -10.633 1 97.81 166 ALA B C 1
ATOM 3817 O O . ALA B 1 166 ? -23.281 -24.875 -11.805 1 97.81 166 ALA B O 1
ATOM 3818 N N . PRO B 1 167 ? -22.906 -25.188 -9.625 1 98.38 167 PRO B N 1
ATOM 3819 C CA . PRO B 1 167 ? -21.594 -25.766 -9.93 1 98.38 167 PRO B CA 1
ATOM 3820 C C . PRO B 1 167 ? -21.703 -27.141 -10.594 1 98.38 167 PRO B C 1
ATOM 3822 O O . PRO B 1 167 ? -22.734 -27.797 -10.5 1 98.38 167 PRO B O 1
ATOM 3825 N N . HIS B 1 168 ? -20.703 -27.516 -11.367 1 98.38 168 HIS B N 1
ATOM 3826 C CA . HIS B 1 168 ? -20.578 -28.906 -11.781 1 98.38 168 HIS B CA 1
ATOM 3827 C C . HIS B 1 168 ? -20.641 -29.844 -10.578 1 98.38 168 HIS B C 1
ATOM 3829 O O . HIS B 1 168 ? -20.094 -29.531 -9.516 1 98.38 168 HIS B O 1
ATOM 3835 N N . PRO B 1 169 ? -21.188 -30.969 -10.695 1 97.62 169 PRO B N 1
ATOM 3836 C CA . PRO B 1 169 ? -21.422 -31.844 -9.555 1 97.62 169 PRO B CA 1
ATOM 3837 C C . PRO B 1 169 ? -20.141 -32.281 -8.859 1 97.62 169 PRO B C 1
ATOM 3839 O O . PRO B 1 169 ? -20.125 -32.5 -7.652 1 97.62 169 PRO B O 1
ATOM 3842 N N . THR B 1 170 ? -19.078 -32.344 -9.617 1 98.44 170 THR B N 1
ATOM 3843 C CA . THR B 1 170 ? -17.859 -32.844 -8.984 1 98.44 170 THR B CA 1
ATOM 3844 C C . THR B 1 170 ? -16.688 -31.891 -9.281 1 98.44 170 THR B C 1
ATOM 3846 O O . THR B 1 170 ? -15.664 -31.938 -8.602 1 98.44 170 THR B O 1
ATOM 3849 N N . ALA B 1 171 ? -16.797 -31.016 -10.289 1 98.75 171 ALA B N 1
ATOM 3850 C CA . ALA B 1 171 ? -15.625 -30.266 -10.727 1 98.75 171 ALA B CA 1
ATOM 3851 C C . ALA B 1 171 ? -15.766 -28.781 -10.367 1 98.75 171 ALA B C 1
ATOM 3853 O O . ALA B 1 171 ? -14.836 -28 -10.578 1 98.75 171 ALA B O 1
ATOM 3854 N N . GLY B 1 172 ? -16.938 -28.328 -9.852 1 98.69 172 GLY B N 1
ATOM 3855 C CA . GLY B 1 172 ? -17.109 -26.984 -9.32 1 98.69 172 GLY B CA 1
ATOM 3856 C C . GLY B 1 172 ? -17.266 -25.938 -10.406 1 98.69 172 GLY B C 1
ATOM 3857 O O . GLY B 1 172 ? -18.109 -26.062 -11.289 1 98.69 172 GLY B O 1
ATOM 3858 N N . VAL B 1 173 ? -16.547 -24.875 -10.273 1 98.75 173 VAL B N 1
ATOM 3859 C CA . VAL B 1 173 ? -16.562 -23.734 -11.188 1 98.75 173 VAL B CA 1
ATOM 3860 C C . VAL B 1 173 ? -15.125 -23.344 -11.523 1 98.75 173 VAL B C 1
ATOM 3862 O O . VAL B 1 173 ? -14.195 -23.625 -10.766 1 98.75 173 VAL B O 1
ATOM 3865 N N . THR B 1 174 ? -14.914 -22.797 -12.664 1 98.81 174 THR B N 1
ATOM 3866 C CA . THR B 1 174 ? -13.594 -22.375 -13.109 1 98.81 174 THR B CA 1
ATOM 3867 C C . THR B 1 174 ? -13.594 -20.906 -13.5 1 98.81 174 THR B C 1
ATOM 3869 O O . THR B 1 174 ? -14.578 -20.406 -14.062 1 98.81 174 THR B O 1
ATOM 3872 N N . ALA B 1 175 ? -12.547 -20.203 -13.172 1 98.88 175 ALA B N 1
ATOM 3873 C CA . ALA B 1 175 ? -12.344 -18.859 -13.688 1 98.88 175 ALA B CA 1
ATOM 3874 C C . ALA B 1 175 ? -11.344 -18.859 -14.844 1 98.88 175 ALA B C 1
ATOM 3876 O O . ALA B 1 175 ? -10.312 -19.531 -14.789 1 98.88 175 ALA B O 1
ATOM 3877 N N . VAL B 1 176 ? -11.664 -18.219 -15.922 1 98.88 176 VAL B N 1
ATOM 3878 C CA . VAL B 1 176 ? -10.797 -18.078 -17.094 1 98.88 176 VAL B CA 1
ATOM 3879 C C . VAL B 1 176 ? -10.656 -16.594 -17.438 1 98.88 176 VAL B C 1
ATOM 3881 O O . VAL B 1 176 ? -11.625 -15.844 -17.391 1 98.88 176 VAL B O 1
ATOM 3884 N N . GLY B 1 177 ? -9.461 -16.188 -17.703 1 98.69 177 GLY B N 1
ATOM 3885 C CA . GLY B 1 177 ? -9.328 -14.781 -18.047 1 98.69 177 GLY B CA 1
ATOM 3886 C C . GLY B 1 177 ? -7.938 -14.414 -18.516 1 98.69 177 GLY B C 1
ATOM 3887 O O . GLY B 1 177 ? -7.059 -15.266 -18.609 1 98.69 177 GLY B O 1
ATOM 3888 N N . CYS B 1 178 ? -7.789 -13.172 -18.891 1 98.5 178 CYS B N 1
ATOM 3889 C CA . CYS B 1 178 ? -6.527 -12.57 -19.312 1 98.5 178 CYS B CA 1
ATOM 3890 C C . CYS B 1 178 ? -6.004 -11.602 -18.25 1 98.5 178 CYS B C 1
ATOM 3892 O O . CYS B 1 178 ? -6.777 -10.852 -17.656 1 98.5 178 CYS B O 1
ATOM 3894 N N . ARG B 1 179 ? -4.801 -11.711 -17.969 1 97 179 ARG B N 1
ATOM 3895 C CA . ARG B 1 179 ? -4.176 -10.758 -17.062 1 97 179 ARG B CA 1
ATOM 3896 C C . ARG B 1 179 ? -2.701 -10.57 -17.406 1 97 179 ARG B C 1
ATOM 3898 O O . ARG B 1 179 ? -2.154 -11.281 -18.25 1 97 179 ARG B O 1
ATOM 3905 N N . MET B 1 180 ? -2.084 -9.578 -16.781 1 93.75 180 MET B N 1
ATOM 3906 C CA . MET B 1 180 ? -0.651 -9.336 -16.922 1 93.75 180 MET B CA 1
ATOM 3907 C C . MET B 1 180 ? 0.145 -10.211 -15.961 1 93.75 180 MET B C 1
ATOM 3909 O O . MET B 1 180 ? -0.416 -10.773 -15.016 1 93.75 180 MET B O 1
ATOM 3913 N N . PRO B 1 181 ? 1.429 -10.32 -16.25 1 94.06 181 PRO B N 1
ATOM 3914 C CA . PRO B 1 181 ? 2.26 -11.172 -15.391 1 94.06 181 PRO B CA 1
ATOM 3915 C C . PRO B 1 181 ? 2.223 -10.758 -13.922 1 94.06 181 PRO B C 1
ATOM 3917 O O . PRO B 1 181 ? 2.219 -9.562 -13.617 1 94.06 181 PRO B O 1
ATOM 3920 N N . LEU B 1 182 ? 1.992 -11.648 -13.062 1 96.06 182 LEU B N 1
ATOM 3921 C CA . LEU B 1 182 ? 2.121 -11.477 -11.625 1 96.06 182 LEU B CA 1
ATOM 3922 C C . LEU B 1 182 ? 3.111 -12.477 -11.039 1 96.06 182 LEU B C 1
ATOM 3924 O O . LEU B 1 182 ? 3.539 -13.406 -11.727 1 96.06 182 LEU B O 1
ATOM 3928 N N . ILE B 1 183 ? 3.58 -12.258 -9.883 1 97.88 183 ILE B N 1
ATOM 3929 C CA . ILE B 1 183 ? 4.523 -13.148 -9.227 1 97.88 183 ILE B CA 1
ATOM 3930 C C . ILE B 1 183 ? 3.846 -13.836 -8.039 1 97.88 183 ILE B C 1
ATOM 3932 O O . ILE B 1 183 ? 3.453 -13.18 -7.074 1 97.88 183 ILE B O 1
ATOM 3936 N N . ALA B 1 184 ? 3.613 -15.133 -8.117 1 97.81 184 ALA B N 1
ATOM 3937 C CA . ALA B 1 184 ? 3.209 -15.914 -6.957 1 97.81 184 ALA B CA 1
ATOM 3938 C C . ALA B 1 184 ? 4.391 -16.156 -6.02 1 97.81 184 ALA B C 1
ATOM 3940 O O . ALA B 1 184 ? 5.355 -16.828 -6.391 1 97.81 184 ALA B O 1
ATOM 3941 N N . PHE B 1 185 ? 4.34 -15.562 -4.887 1 98.31 185 PHE B N 1
ATOM 3942 C CA . PHE B 1 185 ? 5.473 -15.461 -3.979 1 98.31 185 PHE B CA 1
ATOM 3943 C C . PHE B 1 185 ? 5.09 -15.93 -2.58 1 98.31 185 PHE B C 1
ATOM 3945 O O . PHE B 1 185 ? 4.145 -15.414 -1.983 1 98.31 185 PHE B O 1
ATOM 3952 N N . ASN B 1 186 ? 5.777 -16.922 -2.035 1 97.88 186 ASN B N 1
ATOM 3953 C CA . ASN B 1 186 ? 5.539 -17.453 -0.698 1 97.88 186 ASN B CA 1
ATOM 3954 C C . ASN B 1 186 ? 6.758 -17.281 0.201 1 97.88 186 ASN B C 1
ATOM 3956 O O . ASN B 1 186 ? 7.883 -17.594 -0.197 1 97.88 186 ASN B O 1
ATOM 3960 N N . ILE B 1 187 ? 6.547 -16.797 1.38 1 98.62 187 ILE B N 1
ATOM 3961 C CA . ILE B 1 187 ? 7.625 -16.578 2.334 1 98.62 187 ILE B CA 1
ATOM 3962 C C . ILE B 1 187 ? 7.445 -17.484 3.547 1 98.62 187 ILE B C 1
ATOM 3964 O O . ILE B 1 187 ? 6.379 -17.5 4.168 1 98.62 187 ILE B O 1
ATOM 3968 N N . ASN B 1 188 ? 8.492 -18.203 3.949 1 97.81 188 ASN B N 1
ATOM 3969 C CA . ASN B 1 188 ? 8.477 -19.156 5.051 1 97.81 188 ASN B CA 1
ATOM 3970 C C . ASN B 1 188 ? 8.812 -18.484 6.379 1 97.81 188 ASN B C 1
ATOM 3972 O O . ASN B 1 188 ? 9.805 -17.75 6.477 1 97.81 188 ASN B O 1
ATOM 3976 N N . LEU B 1 189 ? 8.031 -18.766 7.359 1 98.06 189 LEU B N 1
ATOM 3977 C CA . LEU B 1 189 ? 8.273 -18.266 8.711 1 98.06 189 LEU B CA 1
ATOM 3978 C C . LEU B 1 189 ? 8.633 -19.406 9.656 1 98.06 189 LEU B C 1
ATOM 3980 O O . LEU B 1 189 ? 7.961 -20.438 9.664 1 98.06 189 LEU B O 1
ATOM 3984 N N . ALA B 1 190 ? 9.641 -19.234 10.469 1 96.56 190 ALA B N 1
ATOM 3985 C CA . ALA B 1 190 ? 10.133 -20.25 11.391 1 96.56 190 ALA B CA 1
ATOM 3986 C C . ALA B 1 190 ? 9.242 -20.359 12.625 1 96.56 190 ALA B C 1
ATOM 3988 O O . ALA B 1 190 ? 9.68 -20.094 13.742 1 96.56 190 ALA B O 1
ATOM 3989 N N . THR B 1 191 ? 8.039 -20.75 12.492 1 97.06 191 THR B N 1
ATOM 3990 C CA . THR B 1 191 ? 7.059 -20.969 13.547 1 97.06 191 THR B CA 1
ATOM 3991 C C . THR B 1 191 ? 5.941 -21.875 13.062 1 97.06 191 THR B C 1
ATOM 3993 O O . THR B 1 191 ? 5.879 -22.219 11.883 1 97.06 191 THR B O 1
ATOM 3996 N N . THR B 1 192 ? 5.18 -22.391 13.977 1 95.62 192 THR B N 1
ATOM 3997 C CA . THR B 1 192 ? 3.994 -23.172 13.625 1 95.62 192 THR B CA 1
ATOM 3998 C C . THR B 1 192 ? 2.723 -22.422 14.008 1 95.62 192 THR B C 1
ATOM 4000 O O . THR B 1 192 ? 1.615 -22.922 13.812 1 95.62 192 THR B O 1
ATOM 4003 N N . ASP B 1 193 ? 2.928 -21.203 14.555 1 96.5 193 ASP B N 1
ATOM 4004 C CA . ASP B 1 193 ? 1.802 -20.391 15 1 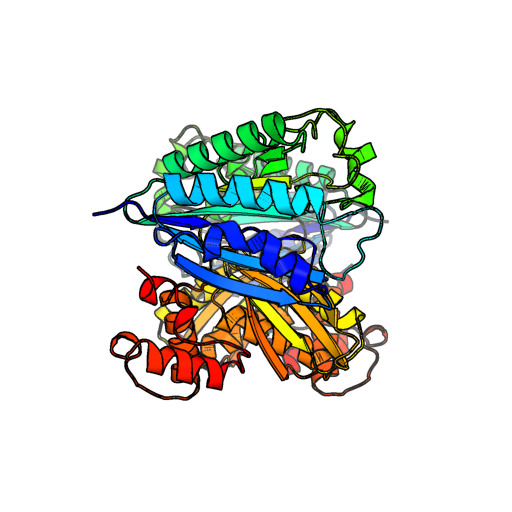96.5 193 ASP B CA 1
ATOM 4005 C C . ASP B 1 193 ? 1.144 -19.672 13.82 1 96.5 193 ASP B C 1
ATOM 4007 O O . ASP B 1 193 ? 1.679 -18.688 13.312 1 96.5 193 ASP B O 1
ATOM 4011 N N . MET B 1 194 ? -0.099 -20.047 13.477 1 96.38 194 MET B N 1
ATOM 4012 C CA . MET B 1 194 ? -0.807 -19.562 12.297 1 96.38 194 MET B CA 1
ATOM 4013 C C . MET B 1 194 ? -1.293 -18.125 12.508 1 96.38 194 MET B C 1
ATOM 4015 O O . MET B 1 194 ? -1.658 -17.438 11.555 1 96.38 194 MET B O 1
ATOM 4019 N N . SER B 1 195 ? -1.354 -17.656 13.688 1 98 195 SER B N 1
ATOM 4020 C CA . SER B 1 195 ? -1.79 -16.281 13.922 1 98 195 SER B CA 1
ATOM 4021 C C . SER B 1 195 ? -0.793 -15.281 13.359 1 98 195 SER B C 1
ATOM 4023 O O . SER B 1 195 ? -1.175 -14.18 12.953 1 98 195 SER B O 1
ATOM 4025 N N . ILE B 1 196 ? 0.457 -15.672 13.242 1 98.12 196 ILE B N 1
ATOM 4026 C CA . ILE B 1 196 ? 1.523 -14.758 12.844 1 98.12 196 ILE B CA 1
ATOM 4027 C C . ILE B 1 196 ? 1.43 -14.477 11.344 1 98.12 196 ILE B C 1
ATOM 4029 O O . ILE B 1 196 ? 1.299 -13.32 10.93 1 98.12 196 ILE B O 1
ATOM 4033 N N . PRO B 1 197 ? 1.416 -15.531 10.484 1 98.38 197 PRO B N 1
ATOM 4034 C CA . PRO B 1 197 ? 1.258 -15.211 9.062 1 98.38 197 PRO B CA 1
ATOM 4035 C C . PRO B 1 197 ? -0.076 -14.539 8.758 1 98.38 197 PRO B C 1
ATOM 4037 O O . PRO B 1 197 ? -0.166 -13.742 7.816 1 98.38 197 PRO B O 1
ATOM 4040 N N . LYS B 1 198 ? -1.07 -14.867 9.523 1 98.31 198 LYS B N 1
ATOM 4041 C CA . LYS B 1 198 ? -2.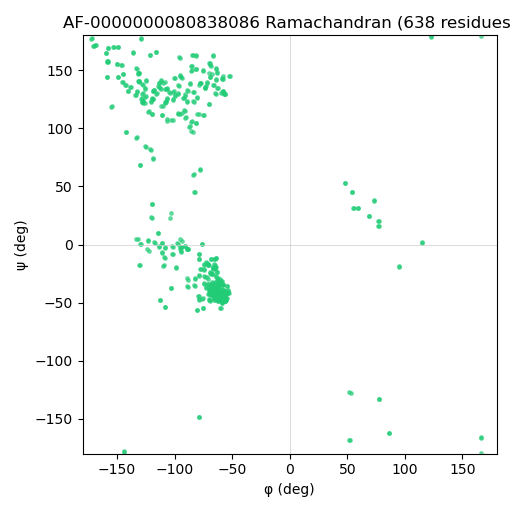359 -14.203 9.352 1 98.31 198 LYS B CA 1
ATOM 4042 C C . LYS B 1 198 ? -2.238 -12.695 9.547 1 98.31 198 LYS B C 1
ATOM 4044 O O . LYS B 1 198 ? -2.74 -11.914 8.734 1 98.31 198 LYS B O 1
ATOM 4049 N N . GLU B 1 199 ? -1.595 -12.305 10.625 1 98.38 199 GLU B N 1
ATOM 4050 C CA . GLU B 1 199 ? -1.423 -10.891 10.93 1 98.38 199 GLU B CA 1
ATOM 4051 C C . GLU B 1 199 ? -0.507 -10.219 9.914 1 98.38 199 GLU B C 1
ATOM 4053 O O . GLU B 1 199 ? -0.786 -9.102 9.461 1 98.38 199 GLU B O 1
ATOM 4058 N N . ILE B 1 200 ? 0.558 -10.859 9.523 1 98.75 200 ILE B N 1
ATOM 4059 C CA . ILE B 1 200 ? 1.512 -10.281 8.586 1 98.75 200 ILE B CA 1
ATOM 4060 C C . ILE B 1 200 ? 0.848 -10.102 7.223 1 98.75 200 ILE B C 1
ATOM 4062 O O . ILE B 1 200 ? 1.017 -9.07 6.574 1 98.75 200 ILE B O 1
ATOM 4066 N N . ALA B 1 201 ? 0.123 -11.117 6.793 1 98.75 201 ALA B N 1
ATOM 4067 C CA . ALA B 1 201 ? -0.6 -11.008 5.531 1 98.75 201 ALA B CA 1
ATOM 4068 C C . ALA B 1 201 ? -1.556 -9.82 5.539 1 98.75 201 ALA B C 1
ATOM 4070 O O . ALA B 1 201 ? -1.648 -9.086 4.555 1 98.75 201 ALA B O 1
ATOM 4071 N N . LYS B 1 202 ? -2.25 -9.664 6.621 1 98.5 202 LYS B N 1
ATOM 4072 C CA . LYS B 1 202 ? -3.166 -8.539 6.781 1 98.5 202 LYS B CA 1
ATOM 4073 C C . LYS B 1 202 ? -2.43 -7.207 6.645 1 98.5 202 LYS B C 1
ATOM 4075 O O . LYS B 1 202 ? -2.959 -6.254 6.066 1 98.5 202 LYS B O 1
ATOM 4080 N N . ASP B 1 203 ? -1.265 -7.137 7.082 1 98.19 203 ASP B N 1
ATOM 4081 C CA . ASP B 1 203 ? -0.475 -5.91 7.105 1 98.19 203 ASP B CA 1
ATOM 4082 C C . ASP B 1 203 ? 0.002 -5.535 5.703 1 98.19 203 ASP B C 1
ATOM 4084 O O . ASP B 1 203 ? 0.183 -4.355 5.398 1 98.19 203 ASP B O 1
ATOM 4088 N N . ILE B 1 204 ? 0.178 -6.473 4.82 1 98.75 204 ILE B N 1
ATOM 4089 C CA . ILE B 1 204 ? 0.871 -6.152 3.576 1 98.75 204 ILE B CA 1
ATOM 4090 C C . ILE B 1 204 ? -0.12 -6.164 2.414 1 98.75 204 ILE B C 1
ATOM 4092 O O . ILE B 1 204 ? 0.17 -5.637 1.338 1 98.75 204 ILE B O 1
ATOM 4096 N N . ARG B 1 205 ? -1.261 -6.754 2.547 1 98.62 205 ARG B N 1
ATOM 4097 C CA . ARG B 1 205 ? -2.156 -6.902 1.405 1 98.62 205 ARG B CA 1
ATOM 4098 C C . ARG B 1 205 ? -3.023 -5.66 1.225 1 98.62 205 ARG B C 1
ATOM 4100 O O . ARG B 1 205 ? -3.412 -5.02 2.205 1 98.62 205 ARG B O 1
ATOM 4107 N N . PHE B 1 206 ? -3.451 -5.398 0.065 1 98.19 206 PHE B N 1
ATOM 4108 C CA . PHE B 1 206 ? -4.184 -4.203 -0.338 1 98.19 206 PHE B CA 1
ATOM 4109 C C . PHE B 1 206 ? -5.527 -4.125 0.375 1 98.19 206 PHE B C 1
ATOM 4111 O O . PHE B 1 206 ? -5.914 -3.062 0.868 1 98.19 206 PHE B O 1
ATOM 4118 N N . SER B 1 207 ? -6.238 -5.195 0.502 1 96.94 207 SER B N 1
ATOM 4119 C CA . SER B 1 207 ? -7.613 -5.238 0.982 1 96.94 207 SER B CA 1
ATOM 4120 C C . SER B 1 207 ? -7.711 -4.754 2.426 1 96.94 207 SER B C 1
ATOM 4122 O O . SER B 1 207 ? -8.766 -4.281 2.859 1 96.94 207 SER B O 1
ATOM 4124 N N . SER B 1 208 ? -6.559 -4.844 3.172 1 98 208 SER B N 1
ATOM 4125 C CA . SER B 1 208 ? -6.598 -4.441 4.574 1 98 208 SER B CA 1
ATOM 4126 C C . SER B 1 208 ? -5.723 -3.217 4.82 1 98 208 SER B C 1
ATOM 4128 O O . SER B 1 208 ? -5.41 -2.893 5.969 1 98 208 SER B O 1
ATOM 4130 N N . GLY B 1 209 ? -5.246 -2.602 3.803 1 98.31 209 GLY B N 1
ATOM 4131 C CA . GLY B 1 209 ? -4.555 -1.332 3.969 1 98.31 209 GLY B CA 1
ATOM 4132 C C . GLY B 1 209 ? -3.088 -1.398 3.6 1 98.31 209 GLY B C 1
ATOM 4133 O O . GLY B 1 209 ? -2.365 -0.406 3.717 1 98.31 209 GLY B O 1
ATOM 4134 N N . GLY B 1 210 ? -2.607 -2.551 3.139 1 98.62 210 GLY B N 1
ATOM 4135 C CA . GLY B 1 210 ? -1.21 -2.721 2.773 1 98.62 210 GLY B CA 1
ATOM 4136 C C . GLY B 1 210 ? -0.874 -2.143 1.412 1 98.62 210 GLY B C 1
ATOM 4137 O O . GLY B 1 210 ? -1.383 -1.082 1.04 1 98.62 210 GLY B O 1
ATOM 4138 N N . PHE B 1 211 ? 0.113 -2.762 0.704 1 98.88 211 PHE B N 1
ATOM 4139 C CA . PHE B 1 211 ? 0.605 -2.307 -0.591 1 98.88 211 PHE B CA 1
ATOM 4140 C C . PHE B 1 211 ? -0.45 -2.508 -1.672 1 98.88 211 PHE B C 1
ATOM 4142 O O . PHE B 1 211 ? -1.146 -3.525 -1.687 1 98.88 211 PHE B O 1
ATOM 4149 N N . ARG B 1 212 ? -0.515 -1.626 -2.584 1 98.12 212 ARG B N 1
ATOM 4150 C CA . ARG B 1 212 ? -1.607 -1.488 -3.541 1 98.12 212 ARG B CA 1
ATOM 4151 C C . ARG B 1 212 ? -1.744 -2.74 -4.398 1 98.12 212 ARG B C 1
ATOM 4153 O O . ARG B 1 212 ? -2.854 -3.117 -4.785 1 98.12 212 ARG B O 1
ATOM 4160 N N . PHE B 1 213 ? -0.653 -3.441 -4.707 1 98.19 213 PHE B N 1
ATOM 4161 C CA . PHE B 1 213 ? -0.703 -4.508 -5.699 1 98.19 213 PHE B CA 1
ATOM 4162 C C . PHE B 1 213 ? -0.314 -5.844 -5.078 1 98.19 213 PHE B C 1
ATOM 4164 O O . PHE B 1 213 ? 0.288 -6.691 -5.742 1 98.19 213 PHE B O 1
ATOM 4171 N N . ILE B 1 214 ? -0.719 -5.988 -3.789 1 98.62 214 ILE B N 1
ATOM 4172 C CA . ILE B 1 214 ? -0.415 -7.23 -3.088 1 98.62 214 ILE B CA 1
ATOM 4173 C C . ILE B 1 214 ? -1.713 -7.914 -2.658 1 98.62 214 ILE B C 1
ATOM 4175 O O . ILE B 1 214 ? -2.578 -7.285 -2.045 1 98.62 214 ILE B O 1
ATOM 4179 N N . GLN B 1 215 ? -1.867 -9.133 -3.039 1 97.75 215 GLN B N 1
ATOM 4180 C CA . GLN B 1 215 ? -2.789 -10.078 -2.412 1 97.75 215 GLN B CA 1
ATOM 4181 C C . GLN B 1 215 ? -2.039 -11.086 -1.543 1 97.75 215 GLN B C 1
ATOM 4183 O O . GLN B 1 215 ? -1.001 -11.609 -1.948 1 97.75 215 GLN B O 1
ATOM 4188 N N . ALA B 1 216 ? -2.496 -11.289 -0.286 1 98.31 216 ALA B N 1
ATOM 4189 C CA . ALA B 1 216 ? -1.739 -12.172 0.599 1 98.31 216 ALA B CA 1
ATOM 4190 C C . ALA B 1 216 ? -2.658 -12.867 1.599 1 98.31 216 ALA B C 1
ATOM 4192 O O . ALA B 1 216 ? -3.738 -12.359 1.915 1 98.31 216 ALA B O 1
ATOM 4193 N N . GLY B 1 217 ? -2.262 -13.977 2.082 1 97.44 217 GLY B N 1
ATOM 4194 C CA . GLY B 1 217 ? -2.916 -14.758 3.115 1 97.44 217 GLY B CA 1
ATOM 4195 C C . GLY B 1 217 ? -1.976 -15.711 3.824 1 97.44 217 GLY B C 1
ATOM 4196 O O . GLY B 1 217 ? -0.802 -15.82 3.463 1 97.44 217 GLY B O 1
ATOM 4197 N N . PRO B 1 218 ? -2.527 -16.25 4.918 1 97.25 218 PRO B N 1
ATOM 4198 C CA . PRO B 1 218 ? -1.747 -17.25 5.637 1 97.25 218 PRO B CA 1
ATOM 4199 C C . PRO B 1 218 ? -1.85 -18.641 5.004 1 97.25 218 PRO B C 1
ATOM 4201 O O . PRO B 1 218 ? -2.854 -18.953 4.363 1 97.25 218 PRO B O 1
ATOM 4204 N N . ALA B 1 219 ? -0.847 -19.453 5.145 1 95.69 219 ALA B N 1
ATOM 4205 C CA . ALA B 1 219 ? -0.868 -20.844 4.719 1 95.69 219 ALA B CA 1
ATOM 4206 C C . ALA B 1 219 ? -0.159 -21.75 5.73 1 95.69 219 ALA B C 1
ATOM 4208 O O . ALA B 1 219 ? 0.915 -21.391 6.227 1 95.69 219 ALA B O 1
ATOM 4209 N N . GLU B 1 220 ? -0.796 -22.781 6.055 1 91.62 220 GLU B N 1
ATOM 4210 C CA . GLU B 1 220 ? -0.218 -23.766 6.961 1 91.62 220 GLU B CA 1
ATOM 4211 C C . GLU B 1 220 ? 0.51 -24.875 6.188 1 91.62 220 GLU B C 1
ATOM 4213 O O . GLU B 1 220 ? -0.037 -25.438 5.242 1 91.62 220 GLU B O 1
ATOM 4218 N N . ILE B 1 221 ? 1.758 -25.031 6.602 1 87.94 221 ILE B N 1
ATOM 4219 C CA . ILE B 1 221 ? 2.551 -26.125 6.043 1 87.94 221 ILE B CA 1
ATOM 4220 C C . ILE B 1 221 ? 2.961 -27.078 7.152 1 87.94 221 ILE B C 1
ATOM 4222 O O . ILE B 1 221 ? 4.117 -27.094 7.578 1 87.94 221 ILE B O 1
ATOM 4226 N N . LEU B 1 222 ? 2.123 -27.812 7.613 1 74.12 222 LEU B N 1
ATOM 4227 C CA . LEU B 1 222 ? 2.289 -28.531 8.875 1 74.12 222 LEU B CA 1
ATOM 4228 C C . LEU B 1 222 ? 3.355 -29.609 8.758 1 74.12 222 LEU B C 1
ATOM 4230 O O . LEU B 1 222 ? 4.176 -29.781 9.656 1 74.12 222 LEU B O 1
ATOM 4234 N N . ASP B 1 223 ? 3.359 -30.312 7.699 1 81.5 223 ASP B N 1
ATOM 4235 C CA . ASP B 1 223 ? 4.277 -31.438 7.605 1 81.5 223 ASP B CA 1
ATOM 4236 C C . ASP B 1 223 ? 5.73 -30.969 7.641 1 81.5 223 ASP B C 1
ATOM 4238 O O . ASP B 1 223 ? 6.633 -31.75 7.961 1 81.5 223 ASP B O 1
ATOM 4242 N N . LYS B 1 224 ? 5.887 -29.656 7.496 1 83.56 224 LYS B N 1
ATOM 4243 C CA . LYS B 1 224 ? 7.25 -29.141 7.434 1 83.56 224 LYS B CA 1
ATOM 4244 C C . LYS B 1 224 ? 7.57 -28.281 8.648 1 83.56 224 LYS B C 1
ATOM 4246 O O . LYS B 1 224 ? 8.672 -27.75 8.766 1 83.56 224 LYS B O 1
ATOM 4251 N N . GLY B 1 225 ? 6.656 -28.109 9.461 1 89.25 225 GLY B N 1
ATOM 4252 C CA . GLY B 1 225 ? 6.891 -27.438 10.727 1 89.25 225 GLY B CA 1
ATOM 4253 C C . GLY B 1 225 ? 7 -25.922 10.586 1 89.25 225 GLY B C 1
ATOM 4254 O O . GLY B 1 225 ? 7.617 -25.266 11.422 1 89.25 225 GLY B O 1
ATOM 4255 N N . PHE B 1 226 ? 6.605 -25.406 9.547 1 94.12 226 PHE B N 1
ATOM 4256 C CA . PHE B 1 226 ? 6.59 -23.953 9.414 1 94.12 226 PHE B CA 1
ATOM 4257 C C . PHE B 1 226 ? 5.289 -23.484 8.773 1 94.12 226 PHE B C 1
ATOM 4259 O O . PHE B 1 226 ? 4.461 -24.312 8.367 1 94.12 226 PHE B O 1
ATOM 4266 N N . VAL B 1 227 ? 5.008 -22.203 8.859 1 96.75 227 VAL B N 1
ATOM 4267 C CA . VAL B 1 227 ? 3.873 -21.562 8.203 1 96.75 227 VAL B CA 1
ATOM 4268 C C . VAL B 1 227 ? 4.371 -20.547 7.172 1 96.75 227 VAL B C 1
ATOM 4270 O O . VAL B 1 227 ? 5.562 -20.234 7.129 1 96.75 227 VAL B O 1
ATOM 4273 N N . GLN B 1 228 ? 3.48 -20.125 6.316 1 97.75 228 GLN B N 1
ATOM 4274 C CA . GLN B 1 228 ? 3.9 -19.25 5.23 1 97.75 228 GLN B CA 1
ATOM 4275 C C . GLN B 1 228 ? 2.977 -18.031 5.113 1 97.75 228 GLN B C 1
ATOM 4277 O O . GLN B 1 228 ? 1.802 -18.109 5.48 1 97.75 228 GLN B O 1
ATOM 4282 N N . VAL B 1 229 ? 3.537 -16.953 4.73 1 98.56 229 VAL B N 1
ATOM 4283 C CA . VAL B 1 229 ? 2.756 -15.906 4.094 1 98.56 229 VAL B CA 1
ATOM 4284 C C . VAL B 1 229 ? 2.734 -16.125 2.58 1 98.56 229 VAL B C 1
ATOM 4286 O O . VAL B 1 229 ? 3.76 -15.977 1.912 1 98.56 229 VAL B O 1
ATOM 4289 N N . THR B 1 230 ? 1.626 -16.5 2.012 1 98.12 230 THR B N 1
ATOM 4290 C CA . THR B 1 230 ? 1.465 -16.672 0.573 1 98.12 230 THR B CA 1
ATOM 4291 C C . THR B 1 230 ? 0.9 -15.406 -0.065 1 98.12 230 THR B C 1
ATOM 4293 O O . THR B 1 230 ? 0.113 -14.688 0.556 1 98.12 230 THR B O 1
ATOM 4296 N N . MET B 1 231 ? 1.41 -15.133 -1.326 1 98.31 231 MET B N 1
ATOM 4297 C CA . MET B 1 231 ? 0.958 -13.867 -1.896 1 98.31 231 MET B CA 1
ATOM 4298 C C . MET B 1 231 ? 1.088 -13.875 -3.416 1 98.31 231 MET B C 1
ATOM 4300 O O . MET B 1 231 ? 1.794 -14.711 -3.977 1 98.31 231 MET B O 1
ATOM 4304 N N . ASN B 1 232 ? 0.341 -13.031 -4.035 1 97.81 232 ASN B N 1
ATOM 4305 C CA . ASN B 1 232 ? 0.509 -12.609 -5.422 1 97.81 232 ASN B CA 1
ATOM 4306 C C . ASN B 1 232 ? 0.944 -11.148 -5.512 1 97.81 232 ASN B C 1
ATOM 4308 O O . ASN B 1 232 ? 0.261 -10.258 -5 1 97.81 232 ASN B O 1
ATOM 4312 N N . ILE B 1 233 ? 2.117 -10.922 -6.102 1 98.44 233 ILE B N 1
ATOM 4313 C CA . ILE B 1 233 ? 2.506 -9.57 -6.488 1 98.44 233 ILE B CA 1
ATOM 4314 C C . ILE B 1 233 ? 1.938 -9.242 -7.867 1 98.44 233 ILE B C 1
ATOM 4316 O O . ILE B 1 233 ? 2.482 -9.664 -8.883 1 98.44 233 ILE B O 1
ATOM 4320 N N . LYS B 1 234 ? 0.948 -8.445 -7.926 1 97.12 234 LYS B N 1
ATOM 4321 C CA . LYS B 1 234 ? 0.185 -8.234 -9.156 1 97.12 234 LYS B CA 1
ATOM 4322 C C . LYS B 1 234 ? 0.922 -7.301 -10.109 1 97.12 234 LYS B C 1
ATOM 4324 O O . LYS B 1 234 ? 0.696 -7.336 -11.32 1 97.12 234 LYS B O 1
ATOM 4329 N N . ASP B 1 235 ? 1.77 -6.418 -9.578 1 97.19 235 ASP B N 1
ATOM 4330 C CA . ASP B 1 235 ? 2.613 -5.508 -10.352 1 97.19 235 ASP B CA 1
ATOM 4331 C C . ASP B 1 235 ? 3.98 -5.34 -9.695 1 97.19 235 ASP B C 1
ATOM 4333 O O . ASP B 1 235 ? 4.168 -4.457 -8.852 1 97.19 235 ASP B O 1
ATOM 4337 N N . TYR B 1 236 ? 4.957 -6.082 -10.156 1 97.62 236 TYR B N 1
ATOM 4338 C CA . TYR B 1 236 ? 6.273 -6.113 -9.539 1 97.62 236 TYR B CA 1
ATOM 4339 C C . TYR B 1 236 ? 7.023 -4.809 -9.781 1 97.62 236 TYR B C 1
ATOM 4341 O O . TYR B 1 236 ? 8.031 -4.527 -9.125 1 97.62 236 TYR B O 1
ATOM 4349 N N . THR B 1 237 ? 6.602 -3.996 -10.773 1 97.25 237 THR B N 1
ATOM 4350 C CA . THR B 1 237 ? 7.277 -2.738 -11.062 1 97.25 237 THR B CA 1
ATOM 4351 C C . THR B 1 237 ? 6.945 -1.684 -10.016 1 97.25 237 THR B C 1
ATOM 4353 O O . THR B 1 237 ? 7.688 -0.715 -9.844 1 97.25 237 THR B O 1
ATOM 4356 N N . LYS B 1 238 ? 5.844 -1.897 -9.344 1 97.94 238 LYS B N 1
ATOM 4357 C CA . LYS B 1 238 ? 5.41 -0.982 -8.289 1 97.94 238 LYS B CA 1
ATOM 4358 C C . LYS B 1 238 ? 5.695 -1.558 -6.906 1 97.94 238 LYS B C 1
ATOM 4360 O O . LYS B 1 238 ? 6.012 -0.817 -5.973 1 97.94 238 LYS B O 1
ATOM 4365 N N . ASN B 1 239 ? 5.531 -2.846 -6.75 1 98.5 239 ASN B N 1
ATOM 4366 C CA . ASN B 1 239 ? 5.859 -3.572 -5.527 1 98.5 239 ASN B CA 1
ATOM 4367 C C . ASN B 1 239 ? 6.891 -4.668 -5.789 1 98.5 239 ASN B C 1
ATOM 4369 O O . ASN B 1 239 ? 6.539 -5.84 -5.91 1 98.5 239 ASN B O 1
ATOM 4373 N N . PRO B 1 240 ? 8.117 -4.246 -5.82 1 98.62 240 PRO B N 1
ATOM 4374 C CA . PRO B 1 240 ? 9.156 -5.223 -6.148 1 98.62 240 PRO B CA 1
ATOM 4375 C C . PRO B 1 240 ? 9.32 -6.297 -5.074 1 98.62 240 PRO B C 1
ATOM 4377 O O . PRO B 1 240 ? 8.969 -6.07 -3.914 1 98.62 240 PRO B O 1
ATOM 4380 N N . ILE B 1 241 ? 9.93 -7.344 -5.434 1 98.75 241 ILE B N 1
ATOM 4381 C CA . ILE B 1 241 ? 10.078 -8.516 -4.582 1 98.75 241 ILE B CA 1
ATOM 4382 C C . ILE B 1 241 ? 10.82 -8.141 -3.299 1 98.75 241 ILE B C 1
ATOM 4384 O O . ILE B 1 241 ? 10.383 -8.492 -2.199 1 98.75 241 ILE B O 1
ATOM 4388 N N . TYR B 1 242 ? 11.922 -7.422 -3.406 1 98.69 242 TYR B N 1
ATOM 4389 C CA . TYR B 1 242 ? 12.742 -7.113 -2.24 1 98.69 242 TYR B CA 1
ATOM 4390 C C . TYR B 1 242 ? 11.945 -6.32 -1.208 1 98.69 242 TYR B C 1
ATOM 4392 O O . TYR B 1 242 ? 12.109 -6.523 -0.002 1 98.69 242 TYR B O 1
ATOM 4400 N N . ARG B 1 243 ? 11.125 -5.379 -1.633 1 98.69 243 ARG B N 1
ATOM 4401 C CA . ARG B 1 243 ? 10.359 -4.539 -0.713 1 98.69 243 ARG B CA 1
ATOM 4402 C C . ARG B 1 243 ? 9.383 -5.375 0.105 1 98.69 243 ARG B C 1
ATOM 4404 O O . ARG B 1 243 ? 9.25 -5.18 1.315 1 98.69 243 ARG B O 1
ATOM 4411 N N . ILE B 1 244 ? 8.703 -6.281 -0.574 1 98.81 244 ILE B N 1
ATOM 4412 C CA . ILE B 1 244 ? 7.742 -7.145 0.104 1 98.81 244 ILE B CA 1
ATOM 4413 C C . ILE B 1 244 ? 8.477 -8.07 1.074 1 98.81 244 ILE B C 1
ATOM 4415 O O . ILE B 1 244 ? 8.07 -8.211 2.23 1 98.81 244 ILE B O 1
ATOM 4419 N N . MET B 1 245 ? 9.602 -8.688 0.613 1 98.81 245 MET B N 1
ATOM 4420 C CA . MET B 1 245 ? 10.406 -9.57 1.454 1 98.81 245 MET B CA 1
ATOM 4421 C C . MET B 1 245 ? 10.867 -8.852 2.715 1 98.81 245 MET B C 1
ATOM 4423 O O . MET B 1 245 ? 10.672 -9.352 3.826 1 98.81 245 MET B O 1
ATOM 4427 N N . GLU B 1 246 ? 11.406 -7.688 2.584 1 98.62 246 GLU B N 1
ATOM 4428 C CA . GLU B 1 246 ? 11.969 -6.961 3.717 1 98.62 246 GLU B CA 1
ATOM 4429 C C . GLU B 1 246 ? 10.875 -6.457 4.652 1 98.62 246 GLU B C 1
ATOM 4431 O O . GLU B 1 246 ? 11.07 -6.387 5.867 1 98.62 246 GLU B O 1
ATOM 4436 N N . THR B 1 247 ? 9.734 -6.098 4.098 1 98.69 247 THR B N 1
ATOM 4437 C CA . THR B 1 247 ? 8.617 -5.699 4.945 1 98.69 247 THR B CA 1
ATOM 4438 C C . THR B 1 247 ? 8.125 -6.879 5.781 1 98.69 247 THR B C 1
ATOM 4440 O O . THR B 1 247 ? 7.832 -6.723 6.969 1 98.69 247 THR B O 1
ATOM 4443 N N . VAL B 1 248 ? 8.008 -8.023 5.133 1 98.88 248 VAL B N 1
ATOM 4444 C CA . VAL B 1 248 ? 7.594 -9.219 5.863 1 98.88 248 VAL B CA 1
ATOM 4445 C C . VAL B 1 248 ? 8.609 -9.531 6.961 1 98.88 248 VAL B C 1
ATOM 4447 O O . VAL B 1 248 ? 8.227 -9.859 8.086 1 98.88 248 VAL B O 1
ATOM 4450 N N . LYS B 1 249 ? 9.914 -9.477 6.668 1 98.62 249 LYS B N 1
ATOM 4451 C CA . LYS B 1 249 ? 10.953 -9.68 7.676 1 98.62 249 LYS B CA 1
ATOM 4452 C C . LYS B 1 249 ? 10.789 -8.703 8.836 1 98.62 249 LYS B C 1
ATOM 4454 O O . LYS B 1 249 ? 10.867 -9.102 10 1 98.62 249 LYS B O 1
ATOM 4459 N N . MET B 1 250 ? 10.562 -7.48 8.508 1 98.31 250 MET B N 1
ATOM 4460 C CA . MET B 1 250 ? 10.375 -6.434 9.508 1 98.31 250 MET B CA 1
ATOM 4461 C C . MET B 1 250 ? 9.188 -6.75 10.414 1 98.31 250 MET B C 1
ATOM 4463 O O . MET B 1 250 ? 9.297 -6.688 11.641 1 98.31 250 MET B O 1
ATOM 4467 N N . GLU B 1 251 ? 8.055 -7.102 9.867 1 98.5 251 GLU B N 1
ATOM 4468 C CA . GLU B 1 251 ? 6.848 -7.41 10.625 1 98.5 251 GLU B CA 1
ATOM 4469 C C . GLU B 1 251 ? 7.035 -8.656 11.484 1 98.5 251 GLU B C 1
ATOM 4471 O O . GLU B 1 251 ? 6.484 -8.75 12.586 1 98.5 251 GLU B O 1
ATOM 4476 N N . ALA B 1 252 ? 7.793 -9.602 10.992 1 98.5 252 ALA B N 1
ATOM 4477 C CA . ALA B 1 252 ? 8.008 -10.852 11.719 1 98.5 252 ALA B CA 1
ATOM 4478 C C . ALA B 1 252 ? 8.852 -10.617 12.969 1 98.5 252 ALA B C 1
ATOM 4480 O O . ALA B 1 252 ? 8.758 -11.383 13.938 1 98.5 252 ALA B O 1
ATOM 4481 N N . LYS B 1 253 ? 9.672 -9.57 13.016 1 97.5 253 LYS B N 1
ATOM 4482 C CA . LYS B 1 253 ? 10.578 -9.273 14.117 1 97.5 253 LYS B CA 1
ATOM 4483 C C . LYS B 1 253 ? 9.805 -9.094 15.422 1 97.5 253 LYS B C 1
ATOM 4485 O O . LYS B 1 253 ? 10.273 -9.508 16.484 1 97.5 253 LYS B O 1
ATOM 4490 N N . ARG B 1 254 ? 8.672 -8.477 15.383 1 96.69 254 ARG B N 1
ATOM 4491 C CA . ARG B 1 254 ? 7.949 -8.18 16.625 1 96.69 254 ARG B CA 1
ATOM 4492 C C . ARG B 1 254 ? 7.488 -9.461 17.312 1 96.69 254 ARG B C 1
ATOM 4494 O O . ARG B 1 254 ? 7.164 -9.453 18.5 1 96.69 254 ARG B O 1
ATOM 4501 N N . TRP B 1 255 ? 7.496 -10.539 16.516 1 97.06 255 TRP B N 1
ATOM 4502 C CA . TRP B 1 255 ? 7.078 -11.828 17.047 1 97.06 255 TRP B CA 1
ATOM 4503 C C . TRP B 1 255 ? 8.281 -12.703 17.375 1 97.06 255 TRP B C 1
ATOM 4505 O O . TRP B 1 255 ? 8.133 -13.852 17.797 1 97.06 255 TRP B O 1
ATOM 4515 N N . GLY B 1 256 ? 9.453 -12.188 17.094 1 97 256 GLY B N 1
ATOM 4516 C CA . GLY B 1 256 ? 10.656 -12.984 17.281 1 97 256 GLY B CA 1
ATOM 4517 C C . GLY B 1 256 ? 10.781 -14.133 16.297 1 97 256 GLY B C 1
ATOM 4518 O O . GLY B 1 256 ? 11.383 -15.164 16.609 1 97 256 GLY B O 1
ATOM 4519 N N . VAL B 1 257 ? 10.18 -14.062 15.172 1 97.94 257 VAL B N 1
ATOM 4520 C CA . VAL B 1 257 ? 10.125 -15.125 14.18 1 97.94 257 VAL B CA 1
ATOM 4521 C C . VAL B 1 257 ? 11.023 -14.781 13 1 97.94 257 VAL B C 1
ATOM 4523 O O . VAL B 1 257 ? 10.984 -13.656 12.484 1 97.94 257 VAL B O 1
ATOM 4526 N N . LYS B 1 258 ? 11.797 -15.695 12.555 1 97.25 258 LYS B N 1
ATOM 4527 C CA . LYS B 1 258 ? 12.703 -15.492 11.422 1 97.25 258 LYS B CA 1
ATOM 4528 C C . LYS B 1 258 ? 12.07 -15.969 10.125 1 97.25 258 LYS B C 1
ATOM 4530 O O . LYS B 1 258 ? 11.289 -16.922 10.117 1 97.25 258 LYS B O 1
ATOM 4535 N N . VAL B 1 259 ? 12.375 -15.281 9.07 1 98 259 VAL B N 1
ATOM 4536 C CA . VAL B 1 259 ? 12.109 -15.773 7.723 1 98 259 VAL B CA 1
ATOM 4537 C C . VAL B 1 259 ? 13.203 -16.766 7.309 1 98 259 VAL B C 1
ATOM 4539 O O . VAL B 1 259 ? 14.391 -16.438 7.371 1 98 259 VAL B O 1
ATOM 4542 N N . THR B 1 260 ? 12.867 -17.906 6.891 1 96.19 260 THR B N 1
ATOM 4543 C CA . THR B 1 260 ? 13.859 -18.938 6.656 1 96.19 260 THR B CA 1
ATOM 4544 C C . THR B 1 260 ? 14.031 -19.203 5.16 1 96.19 260 THR B C 1
ATOM 4546 O O . THR B 1 260 ? 14.953 -19.906 4.75 1 96.19 260 THR B O 1
ATOM 4549 N N . GLY B 1 261 ? 13.188 -18.688 4.328 1 95.62 261 GLY B N 1
ATOM 4550 C CA . GLY B 1 261 ? 13.234 -18.859 2.885 1 95.62 261 GLY B CA 1
ATOM 4551 C C . GLY B 1 261 ? 11.953 -18.438 2.193 1 95.62 261 GLY B C 1
ATOM 4552 O O . GLY B 1 261 ? 11.039 -17.906 2.832 1 95.62 261 GLY B O 1
ATOM 4553 N N . CYS B 1 262 ? 11.961 -18.594 0.888 1 97.94 262 CYS B N 1
ATOM 4554 C CA . CYS B 1 262 ? 10.797 -18.219 0.092 1 97.94 262 CYS B CA 1
ATOM 4555 C C . CYS B 1 262 ? 10.742 -19.031 -1.199 1 97.94 262 CYS B C 1
ATOM 4557 O O . CYS B 1 262 ? 11.648 -19.812 -1.482 1 97.94 262 CYS B O 1
ATOM 4559 N N . GLU B 1 263 ? 9.641 -18.906 -1.861 1 97 263 GLU B N 1
ATOM 4560 C CA . GLU B 1 263 ? 9.406 -19.625 -3.105 1 97 263 GLU B CA 1
ATOM 4561 C C . GLU B 1 263 ? 8.633 -18.766 -4.109 1 97 263 GLU B C 1
ATOM 4563 O O . GLU B 1 263 ? 7.703 -18.047 -3.734 1 97 263 GLU B O 1
ATOM 4568 N N . ILE B 1 264 ? 9.055 -18.828 -5.332 1 97.81 264 ILE B N 1
ATOM 4569 C CA . ILE B 1 264 ? 8.289 -18.266 -6.441 1 97.81 264 ILE B CA 1
ATOM 4570 C C . ILE B 1 264 ? 7.656 -19.391 -7.258 1 97.81 264 ILE B C 1
ATOM 4572 O O . ILE B 1 264 ? 8.344 -20.328 -7.668 1 97.81 264 ILE B O 1
ATOM 4576 N N . ILE B 1 265 ? 6.387 -19.344 -7.449 1 96.44 265 ILE B N 1
ATOM 4577 C CA . ILE B 1 265 ? 5.652 -20.359 -8.203 1 96.44 265 ILE B CA 1
ATOM 4578 C C . ILE B 1 265 ? 5.398 -19.859 -9.617 1 96.44 265 ILE B C 1
ATOM 4580 O O . ILE B 1 265 ? 4.879 -18.75 -9.812 1 96.44 265 ILE B O 1
ATOM 4584 N N . GLY B 1 266 ? 5.762 -20.672 -10.633 1 95.44 266 GLY B N 1
ATOM 4585 C CA . GLY B 1 266 ? 5.562 -20.297 -12.023 1 95.44 266 GLY B CA 1
ATOM 4586 C C . GLY B 1 266 ? 6.703 -19.469 -12.586 1 95.44 266 GLY B C 1
ATOM 4587 O O . GLY B 1 266 ? 7.828 -19.531 -12.094 1 95.44 266 GLY B O 1
ATOM 4588 N N . ALA B 1 267 ? 6.426 -18.812 -13.672 1 95.5 267 ALA B N 1
ATOM 4589 C CA . ALA B 1 267 ? 7.441 -18.016 -14.367 1 95.5 267 ALA B CA 1
ATOM 4590 C C . ALA B 1 267 ? 7.547 -16.609 -13.781 1 95.5 267 ALA B C 1
ATOM 4592 O O . ALA B 1 267 ? 6.555 -16.062 -13.297 1 95.5 267 ALA B O 1
ATOM 4593 N N . THR B 1 268 ? 8.719 -16.078 -13.859 1 96.75 268 THR B N 1
ATOM 4594 C CA . THR B 1 268 ? 9.008 -14.758 -13.312 1 96.75 268 THR B CA 1
ATOM 4595 C C . THR B 1 268 ? 9.664 -13.867 -14.367 1 96.75 268 THR B C 1
ATOM 4597 O O . THR B 1 268 ? 10.641 -14.266 -15 1 96.75 268 THR B O 1
ATOM 4600 N N . PRO B 1 269 ? 9.195 -12.68 -14.562 1 96.88 269 PRO B N 1
ATOM 4601 C CA . PRO B 1 269 ? 9.898 -11.758 -15.445 1 96.88 269 PRO B CA 1
ATOM 4602 C C . PRO B 1 269 ? 11.336 -11.484 -14.992 1 96.88 269 PRO B C 1
ATOM 4604 O O . PRO B 1 269 ? 11.586 -11.328 -13.797 1 96.88 269 PRO B O 1
ATOM 4607 N N . PHE B 1 270 ? 12.242 -11.367 -15.945 1 97.81 270 PHE B N 1
ATOM 4608 C CA . PHE B 1 270 ? 13.648 -11.156 -15.648 1 97.81 270 PHE B CA 1
ATOM 4609 C C . PHE B 1 270 ? 13.852 -9.836 -14.906 1 97.81 270 PHE B C 1
ATOM 4611 O O . PHE B 1 270 ? 14.664 -9.758 -13.984 1 97.81 270 PHE B O 1
ATOM 4618 N N . ALA B 1 271 ? 13.125 -8.828 -15.242 1 97.75 271 ALA B N 1
ATOM 4619 C CA . ALA B 1 271 ? 13.258 -7.496 -14.656 1 97.75 271 ALA B CA 1
ATOM 4620 C C . ALA B 1 271 ? 12.898 -7.516 -13.172 1 97.75 271 ALA B C 1
ATOM 4622 O O . ALA B 1 271 ? 13.469 -6.758 -12.383 1 97.75 271 ALA B O 1
ATOM 4623 N N . ALA B 1 272 ? 11.969 -8.359 -12.75 1 98.25 272 ALA B N 1
ATOM 4624 C CA . ALA B 1 272 ? 11.602 -8.461 -11.336 1 98.25 272 ALA B CA 1
ATOM 4625 C C . ALA B 1 272 ? 12.797 -8.93 -10.5 1 98.25 272 ALA B C 1
ATOM 4627 O O . ALA B 1 272 ? 12.977 -8.477 -9.367 1 98.25 272 ALA B O 1
ATOM 4628 N N . LEU B 1 273 ? 13.586 -9.766 -11.086 1 98.62 273 LEU B N 1
ATOM 4629 C CA . LEU B 1 273 ? 14.773 -10.273 -10.406 1 98.62 273 LEU B CA 1
ATOM 4630 C C . LEU B 1 273 ? 15.875 -9.219 -10.391 1 98.62 273 LEU B C 1
ATOM 4632 O O . LEU B 1 273 ? 16.484 -8.961 -9.344 1 98.62 273 LEU B O 1
ATOM 4636 N N . THR B 1 274 ? 16.094 -8.617 -11.539 1 98.5 274 THR B N 1
ATOM 4637 C CA . THR B 1 274 ? 17.203 -7.664 -11.633 1 98.5 274 THR B CA 1
ATOM 4638 C C . THR B 1 274 ? 16.953 -6.449 -10.75 1 98.5 274 THR B C 1
ATOM 4640 O O . THR B 1 274 ? 17.859 -5.934 -10.109 1 98.5 274 THR B O 1
ATOM 4643 N N . ASP B 1 275 ? 15.766 -6 -10.727 1 97.25 275 ASP B N 1
ATOM 4644 C CA . ASP B 1 275 ? 15.414 -4.855 -9.891 1 97.25 275 ASP B CA 1
ATOM 4645 C C . ASP B 1 275 ? 15.672 -5.16 -8.414 1 97.25 275 ASP B C 1
ATOM 4647 O O . ASP B 1 275 ? 16.219 -4.324 -7.688 1 97.25 275 ASP B O 1
ATOM 4651 N N . SER B 1 276 ? 15.312 -6.273 -7.98 1 98.38 276 SER B N 1
ATOM 4652 C CA . SER B 1 276 ? 15.508 -6.672 -6.594 1 98.38 276 SER B CA 1
ATOM 4653 C C . SER B 1 276 ? 16.984 -6.902 -6.289 1 98.38 276 SER B C 1
ATOM 4655 O O . SER B 1 276 ? 17.469 -6.566 -5.203 1 98.38 276 SER B O 1
ATOM 4657 N N . LEU B 1 277 ? 17.672 -7.461 -7.246 1 98.62 277 LEU B N 1
ATOM 4658 C CA . LEU B 1 277 ? 19.094 -7.691 -7.051 1 98.62 277 LEU B CA 1
ATOM 4659 C C . LEU B 1 277 ? 19.844 -6.375 -6.879 1 98.62 277 LEU B C 1
ATOM 4661 O O . LEU B 1 277 ? 20.766 -6.281 -6.062 1 98.62 277 LEU B O 1
ATOM 4665 N N . LYS B 1 278 ? 19.469 -5.371 -7.684 1 98.25 278 LYS B N 1
ATOM 4666 C CA . LYS B 1 278 ? 20.078 -4.051 -7.547 1 98.25 278 LYS B CA 1
ATOM 4667 C C . LYS B 1 278 ? 19.969 -3.537 -6.113 1 98.25 278 LYS B C 1
ATOM 4669 O O . LYS B 1 278 ? 20.906 -2.955 -5.578 1 98.25 278 LYS B O 1
ATOM 4674 N N . TYR B 1 279 ? 18.859 -3.73 -5.496 1 98.12 279 TYR B N 1
ATOM 4675 C CA . TYR B 1 279 ? 18.656 -3.316 -4.109 1 98.12 279 TYR B CA 1
ATOM 4676 C C . TYR B 1 279 ? 19.656 -4.008 -3.186 1 98.12 279 TYR B C 1
ATOM 4678 O O . TYR B 1 279 ? 20.328 -3.354 -2.396 1 98.12 279 TYR B O 1
ATOM 4686 N N . TYR B 1 280 ? 19.703 -5.297 -3.236 1 98.25 280 TYR B N 1
ATOM 4687 C CA . TYR B 1 280 ? 20.516 -6.059 -2.305 1 98.25 280 TYR B CA 1
ATOM 4688 C C . TYR B 1 280 ? 22 -5.75 -2.5 1 98.25 280 TYR B C 1
ATOM 4690 O O . TYR B 1 280 ? 22.75 -5.609 -1.529 1 98.25 280 TYR B O 1
ATOM 4698 N N . LEU B 1 281 ? 22.406 -5.703 -3.77 1 98.25 281 LEU B N 1
ATOM 4699 C CA . LEU B 1 281 ? 23.812 -5.367 -4.02 1 98.25 281 LEU B CA 1
ATOM 4700 C C . LEU B 1 281 ? 24.141 -3.982 -3.477 1 98.25 281 LEU B C 1
ATOM 4702 O O . LEU B 1 281 ? 25.203 -3.785 -2.877 1 98.25 281 LEU B O 1
ATOM 4706 N N . ALA B 1 282 ? 23.25 -3.031 -3.705 1 97.06 282 ALA B N 1
ATOM 4707 C CA . ALA B 1 282 ? 23.453 -1.68 -3.189 1 97.06 282 ALA B CA 1
ATOM 4708 C C . ALA B 1 282 ? 23.562 -1.685 -1.668 1 97.06 282 ALA B C 1
ATOM 4710 O O . ALA B 1 282 ? 24.438 -1.021 -1.103 1 97.06 282 ALA B O 1
ATOM 4711 N N . CYS B 1 283 ? 22.75 -2.369 -0.986 1 96.75 283 CYS B N 1
ATOM 4712 C CA . CYS B 1 283 ? 22.766 -2.457 0.47 1 96.75 283 CYS B CA 1
ATOM 4713 C C . CYS B 1 283 ? 24.094 -3.031 0.967 1 96.75 283 CYS B C 1
ATOM 4715 O O . CYS B 1 283 ? 24.562 -2.652 2.035 1 96.75 283 CYS B O 1
ATOM 4717 N N . ASP B 1 284 ? 24.641 -3.895 0.17 1 96.5 284 ASP B N 1
ATOM 4718 C CA . ASP B 1 284 ? 25.875 -4.555 0.555 1 96.5 284 ASP B CA 1
ATOM 4719 C C . ASP B 1 284 ? 27.094 -3.746 0.105 1 96.5 284 ASP B C 1
ATOM 4721 O O . ASP B 1 284 ? 28.234 -4.164 0.311 1 96.5 284 ASP B O 1
ATOM 4725 N N . GLY B 1 285 ? 26.844 -2.686 -0.599 1 95.38 285 GLY B N 1
ATOM 4726 C CA . GLY B 1 285 ? 27.922 -1.839 -1.075 1 95.38 285 GLY B CA 1
ATOM 4727 C C . GLY B 1 285 ? 28.656 -2.416 -2.275 1 95.38 285 GLY B C 1
ATOM 4728 O O . GLY B 1 285 ? 29.812 -2.086 -2.523 1 95.38 285 GLY B O 1
ATOM 4729 N N . ILE B 1 286 ? 27.984 -3.311 -2.91 1 94.81 286 ILE B N 1
ATOM 4730 C CA . ILE B 1 286 ? 28.578 -3.934 -4.094 1 94.81 286 ILE B CA 1
ATOM 4731 C C . ILE B 1 286 ? 28.188 -3.133 -5.34 1 94.81 286 ILE B C 1
ATOM 4733 O O . ILE B 1 286 ? 27 -2.869 -5.574 1 94.81 286 ILE B O 1
ATOM 4737 N N . LYS B 1 287 ? 29.125 -2.74 -6.219 1 91.25 287 LYS B N 1
ATOM 4738 C CA . LYS B 1 287 ? 28.906 -1.815 -7.328 1 91.25 287 LYS B CA 1
ATOM 4739 C C . LYS B 1 287 ? 28.828 -2.561 -8.656 1 91.25 287 LYS B C 1
ATOM 4741 O O . LYS B 1 287 ? 28.922 -1.95 -9.727 1 91.25 287 LYS B O 1
ATOM 4746 N N . ASP B 1 288 ? 28.531 -3.729 -8.68 1 91.38 288 ASP B N 1
ATOM 4747 C CA . ASP B 1 288 ? 28.406 -4.484 -9.922 1 91.38 288 ASP B CA 1
ATOM 4748 C C . ASP B 1 288 ? 27.219 -3.998 -10.75 1 91.38 288 ASP B C 1
ATOM 4750 O O . ASP B 1 288 ? 26.203 -3.562 -10.203 1 91.38 288 ASP B O 1
ATOM 4754 N N . ASP B 1 289 ? 27.422 -4.09 -12.07 1 96.19 289 ASP B N 1
ATOM 4755 C CA . ASP B 1 289 ? 26.359 -3.711 -13.008 1 96.19 289 ASP B CA 1
ATOM 4756 C C . ASP B 1 289 ? 25.422 -4.879 -13.281 1 96.19 289 ASP B C 1
ATOM 4758 O O . ASP B 1 289 ? 25.672 -5.703 -14.156 1 96.19 289 ASP B O 1
ATOM 4762 N N . VAL B 1 290 ? 24.328 -4.875 -12.695 1 97.69 290 VAL B N 1
ATOM 4763 C CA . VAL B 1 290 ? 23.344 -5.945 -12.789 1 97.69 290 VAL B CA 1
ATOM 4764 C C . VAL B 1 290 ? 22.859 -6.082 -14.227 1 97.69 290 VAL B C 1
ATOM 4766 O O . VAL B 1 290 ? 22.594 -7.191 -14.695 1 97.69 290 VAL B O 1
ATOM 4769 N N . ASP B 1 291 ? 22.719 -5.016 -14.961 1 96.25 291 ASP B N 1
ATOM 4770 C CA . ASP B 1 291 ? 22.203 -5.023 -16.328 1 96.25 291 ASP B CA 1
ATOM 4771 C C . ASP B 1 291 ? 23.156 -5.742 -17.281 1 96.25 291 ASP B C 1
ATOM 4773 O O . ASP B 1 291 ? 22.75 -6.172 -18.359 1 96.25 291 ASP B O 1
ATOM 4777 N N . ALA B 1 292 ? 24.375 -5.852 -16.906 1 97.19 292 ALA B N 1
ATOM 4778 C CA . ALA B 1 292 ? 25.375 -6.516 -17.734 1 97.19 292 ALA B CA 1
ATOM 4779 C C . ALA B 1 292 ? 25.531 -7.984 -17.344 1 97.19 292 ALA B C 1
ATOM 4781 O O . ALA B 1 292 ? 26.234 -8.742 -18 1 97.19 292 ALA B O 1
ATOM 4782 N N . MET B 1 293 ? 24.906 -8.445 -16.312 1 97.5 293 MET B N 1
ATOM 4783 C CA . MET B 1 293 ? 25.016 -9.82 -15.836 1 97.5 293 MET B CA 1
ATOM 4784 C C . MET B 1 293 ? 24.234 -10.773 -16.734 1 97.5 293 MET B C 1
ATOM 4786 O O . MET B 1 293 ? 23.203 -10.398 -17.297 1 97.5 293 MET B O 1
ATOM 4790 N N . SER B 1 294 ? 24.766 -11.984 -16.781 1 97.81 294 SER B N 1
ATOM 4791 C CA . SER B 1 294 ? 24 -13.039 -17.453 1 97.81 294 SER B CA 1
ATOM 4792 C C . SER B 1 294 ? 22.75 -13.414 -16.641 1 97.81 294 SER B C 1
ATOM 4794 O O . SER B 1 294 ? 22.719 -13.203 -15.422 1 97.81 294 SER B O 1
ATOM 4796 N N . MET B 1 295 ? 21.812 -13.922 -17.297 1 97.88 295 MET B N 1
ATOM 4797 C CA . M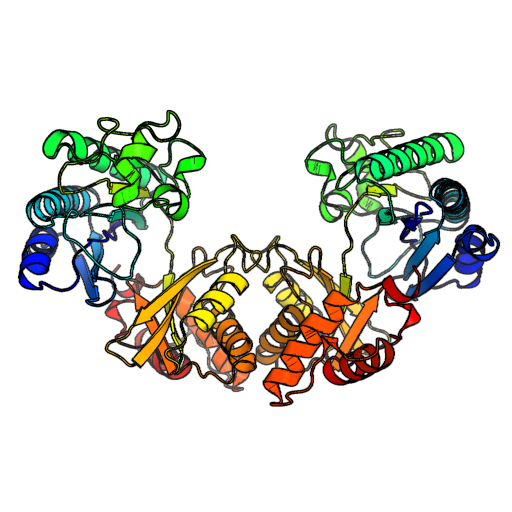ET B 1 295 ? 20.594 -14.391 -16.625 1 97.88 295 MET B CA 1
ATOM 4798 C C . MET B 1 295 ? 20.922 -15.422 -15.555 1 97.88 295 MET B C 1
ATOM 4800 O O . MET B 1 295 ? 20.344 -15.406 -14.469 1 97.88 295 MET B O 1
ATOM 4804 N N . GLU B 1 296 ? 21.844 -16.297 -15.797 1 97.94 296 GLU B N 1
ATOM 4805 C CA . GLU B 1 296 ? 22.25 -17.344 -14.859 1 97.94 296 GLU B CA 1
ATOM 4806 C C . GLU B 1 296 ? 22.828 -16.75 -13.578 1 97.94 296 GLU B C 1
ATOM 4808 O O . GLU B 1 296 ? 22.516 -17.188 -12.477 1 97.94 296 GLU B O 1
ATOM 4813 N N . LYS B 1 297 ? 23.656 -15.797 -13.75 1 98.06 297 LYS B N 1
ATOM 4814 C CA . LYS B 1 297 ? 24.281 -15.164 -12.602 1 98.06 297 LYS B CA 1
ATOM 4815 C C . LYS B 1 297 ? 23.25 -14.43 -11.742 1 98.06 297 LYS B C 1
ATOM 4817 O O . LYS B 1 297 ? 23.312 -14.484 -10.516 1 98.06 297 LYS B O 1
ATOM 4822 N N . VAL B 1 298 ? 22.328 -13.695 -12.422 1 98.56 298 VAL B N 1
ATOM 4823 C CA . VAL B 1 298 ? 21.266 -12.992 -11.703 1 98.56 298 VAL B CA 1
ATOM 4824 C C . VAL B 1 298 ? 20.469 -13.992 -10.875 1 98.56 298 VAL B C 1
ATOM 4826 O O . VAL B 1 298 ? 20.203 -13.766 -9.688 1 98.56 298 VAL B O 1
ATOM 4829 N N . VAL B 1 299 ? 20.078 -15.078 -11.477 1 98.5 299 VAL B N 1
ATOM 4830 C CA . VAL B 1 299 ? 19.281 -16.094 -10.797 1 98.5 299 VAL B CA 1
ATOM 4831 C C . VAL B 1 299 ? 20.062 -16.656 -9.617 1 98.5 299 VAL B C 1
ATOM 4833 O O . VAL B 1 299 ? 19.531 -16.828 -8.523 1 98.5 299 VAL B O 1
ATOM 4836 N N . GLU B 1 300 ? 21.344 -16.938 -9.828 1 98.38 300 GLU B N 1
ATOM 4837 C CA . GLU B 1 300 ? 22.203 -17.453 -8.773 1 98.38 300 GLU B CA 1
ATOM 4838 C C . GLU B 1 300 ? 22.234 -16.5 -7.574 1 98.38 300 GLU B C 1
ATOM 4840 O O . GLU B 1 300 ? 22.094 -16.938 -6.43 1 98.38 300 GLU B O 1
ATOM 4845 N N . LEU B 1 301 ? 22.422 -15.266 -7.789 1 98.25 301 LEU B N 1
ATOM 4846 C CA . LEU B 1 301 ? 22.531 -14.273 -6.727 1 98.25 301 LEU B CA 1
ATOM 4847 C C . LEU B 1 301 ? 21.188 -14.078 -6.035 1 98.25 301 LEU B C 1
ATOM 4849 O O . LEU B 1 301 ? 21.125 -13.922 -4.812 1 98.25 301 LEU B O 1
ATOM 4853 N N . MET B 1 302 ? 20.094 -14.07 -6.809 1 98.06 302 MET B N 1
ATOM 4854 C CA . MET B 1 302 ? 18.781 -13.922 -6.211 1 98.06 302 MET B CA 1
ATOM 4855 C C . MET B 1 302 ? 18.438 -15.102 -5.316 1 98.06 302 MET B C 1
ATOM 4857 O O . MET B 1 302 ? 17.812 -14.938 -4.266 1 98.06 302 MET B O 1
ATOM 4861 N N . VAL B 1 303 ? 18.812 -16.344 -5.781 1 98.31 303 VAL B N 1
ATOM 4862 C CA . VAL B 1 303 ? 18.641 -17.516 -4.938 1 98.31 303 VAL B CA 1
ATOM 4863 C C . VAL B 1 303 ? 19.406 -17.328 -3.627 1 98.31 303 VAL B C 1
ATOM 4865 O O . VAL B 1 303 ? 18.875 -17.641 -2.553 1 98.31 303 VAL B O 1
ATOM 4868 N N . LYS B 1 304 ? 20.562 -16.797 -3.713 1 97.19 304 LYS B N 1
ATOM 4869 C CA . LYS B 1 304 ? 21.406 -16.594 -2.535 1 97.19 304 LYS B CA 1
ATOM 4870 C C . LYS B 1 304 ? 20.828 -15.516 -1.627 1 97.19 304 LYS B C 1
ATOM 4872 O O . LYS B 1 304 ? 20.703 -15.719 -0.418 1 97.19 304 LYS B O 1
ATOM 4877 N N . TYR B 1 305 ? 20.438 -14.344 -2.119 1 97.12 305 TYR B N 1
ATOM 4878 C CA . TYR B 1 305 ? 20 -13.195 -1.33 1 97.12 305 TYR B CA 1
ATOM 4879 C C . TYR B 1 305 ? 18.656 -13.469 -0.678 1 97.12 305 TYR B C 1
ATOM 4881 O O . TYR B 1 305 ? 18.422 -13.062 0.464 1 97.12 305 TYR B O 1
ATOM 4889 N N . LEU B 1 306 ? 17.766 -14.141 -1.395 1 97 306 LEU B N 1
ATOM 4890 C CA . LEU B 1 306 ? 16.391 -14.289 -0.926 1 97 306 LEU B CA 1
ATOM 4891 C C . LEU B 1 306 ? 16.188 -15.648 -0.258 1 97 306 LEU B C 1
ATOM 4893 O O . LEU B 1 306 ? 15.211 -15.852 0.462 1 97 306 LEU B O 1
ATOM 4897 N N . GLY B 1 307 ? 17.094 -16.562 -0.567 1 97 307 GLY B N 1
ATOM 4898 C CA . GLY B 1 307 ? 16.859 -17.922 -0.125 1 97 307 GLY B CA 1
ATOM 4899 C C . GLY B 1 307 ? 15.758 -18.625 -0.904 1 97 307 GLY B C 1
ATOM 4900 O O . GLY B 1 307 ? 14.922 -19.312 -0.321 1 97 307 GLY B O 1
ATOM 4901 N N . LEU B 1 308 ? 15.648 -18.406 -2.201 1 97.56 308 LEU B N 1
ATOM 4902 C CA . LEU B 1 308 ? 14.648 -19.031 -3.068 1 97.56 308 LEU B CA 1
ATOM 4903 C C . LEU B 1 308 ? 14.852 -20.531 -3.154 1 97.56 308 LEU B C 1
ATOM 4905 O O . LEU B 1 308 ? 15.977 -21 -3.344 1 97.56 308 LEU B O 1
ATOM 4909 N N . THR B 1 309 ? 13.805 -21.219 -2.949 1 94.88 309 THR B N 1
ATOM 4910 C CA . THR B 1 309 ? 13.852 -22.672 -3.111 1 94.88 309 THR B CA 1
ATOM 4911 C C . THR B 1 309 ? 13.273 -23.078 -4.465 1 94.88 309 THR B C 1
ATOM 4913 O O . THR B 1 309 ? 12.328 -22.453 -4.957 1 94.88 309 THR B O 1
ATOM 4916 N N . ASP B 1 310 ? 13.883 -24.141 -5.094 1 92.81 310 ASP B N 1
ATOM 4917 C CA . ASP B 1 310 ? 13.406 -24.734 -6.336 1 92.81 310 ASP B CA 1
ATOM 4918 C C . ASP B 1 310 ? 13.242 -23.688 -7.43 1 92.81 310 ASP B C 1
ATOM 4920 O O . ASP B 1 310 ? 12.188 -23.609 -8.062 1 92.81 310 ASP B O 1
ATOM 4924 N N . PHE B 1 311 ? 14.258 -22.797 -7.562 1 96.44 311 PHE B N 1
ATOM 4925 C CA . PHE B 1 311 ? 14.234 -21.734 -8.555 1 96.44 311 PHE B CA 1
ATOM 4926 C C . PHE B 1 311 ? 15.477 -21.781 -9.438 1 96.44 311 PHE B C 1
ATOM 4928 O O . PHE B 1 311 ? 16.594 -21.875 -8.93 1 96.44 311 PHE B O 1
ATOM 4935 N N . ASP B 1 312 ? 15.266 -21.797 -10.672 1 96.38 312 ASP B N 1
ATOM 4936 C CA . ASP B 1 312 ? 16.375 -21.781 -11.617 1 96.38 312 ASP B CA 1
ATOM 4937 C C . ASP B 1 312 ? 16.031 -20.969 -12.867 1 96.38 312 ASP B C 1
ATOM 4939 O O . ASP B 1 312 ? 14.984 -20.312 -12.914 1 96.38 312 ASP B O 1
ATOM 4943 N N . VAL B 1 313 ? 16.922 -20.906 -13.805 1 96.75 313 VAL B N 1
ATOM 4944 C CA . VAL B 1 313 ? 16.844 -20.016 -14.961 1 96.75 313 VAL B CA 1
ATOM 4945 C C . VAL B 1 313 ? 15.633 -20.391 -15.812 1 96.75 313 VAL B C 1
ATOM 4947 O O . VAL B 1 313 ? 15.055 -19.531 -16.5 1 96.75 313 VAL B O 1
ATOM 4950 N N . LYS B 1 314 ? 15.164 -21.609 -15.82 1 94.06 314 LYS B N 1
ATOM 4951 C CA . LYS B 1 314 ? 14.023 -22.062 -16.609 1 94.06 314 LYS B CA 1
ATOM 4952 C C . LYS B 1 314 ? 12.734 -21.375 -16.156 1 94.06 314 LYS B C 1
ATOM 4954 O O . LYS B 1 314 ? 11.742 -21.344 -16.891 1 94.06 314 LYS B O 1
ATOM 4959 N N . LYS B 1 315 ? 12.711 -20.828 -14.992 1 95.5 315 LYS B N 1
ATOM 4960 C CA . LYS B 1 315 ? 11.531 -20.141 -14.461 1 95.5 315 LYS B CA 1
ATOM 4961 C C . LYS B 1 315 ? 11.547 -18.656 -14.805 1 95.5 315 LYS B C 1
ATOM 4963 O O . LYS B 1 315 ? 10.641 -17.922 -14.422 1 95.5 315 LYS B O 1
ATOM 4968 N N . VAL B 1 316 ? 12.609 -18.25 -15.492 1 97 316 VAL B N 1
ATOM 4969 C CA . VAL B 1 316 ? 12.633 -16.891 -16.016 1 97 316 VAL B CA 1
ATOM 4970 C C . VAL B 1 316 ? 11.906 -16.844 -17.359 1 97 316 VAL B C 1
ATOM 4972 O O . VAL B 1 316 ? 12.266 -17.562 -18.297 1 97 316 VAL B O 1
ATOM 4975 N N . LEU B 1 317 ? 10.961 -16.047 -17.453 1 95.75 317 LEU B N 1
ATOM 4976 C CA . LEU B 1 317 ? 10.07 -15.992 -18.609 1 95.75 317 LEU B CA 1
ATOM 4977 C C . LEU B 1 317 ? 10.852 -15.797 -19.891 1 95.75 317 LEU B C 1
ATOM 4979 O O . LEU B 1 317 ? 10.672 -16.547 -20.859 1 95.75 317 LEU B O 1
ATOM 4983 N N . GLU B 1 318 ? 11.781 -14.844 -19.922 1 95 318 GLU B N 1
ATOM 4984 C CA . GLU B 1 318 ? 12.516 -14.422 -21.125 1 95 318 GLU B CA 1
ATOM 4985 C C . GLU B 1 318 ? 13.469 -15.516 -21.594 1 95 318 GLU B C 1
ATOM 4987 O O . GLU B 1 318 ? 13.883 -15.523 -22.75 1 95 318 GLU B O 1
ATOM 4992 N N . ALA B 1 319 ? 13.852 -16.359 -20.703 1 95.06 319 ALA B N 1
ATOM 4993 C CA . ALA B 1 319 ? 14.711 -17.484 -21.078 1 95.06 319 ALA B CA 1
ATOM 4994 C C . ALA B 1 319 ? 13.984 -18.438 -22.016 1 95.06 319 ALA B C 1
ATOM 4996 O O . ALA B 1 319 ? 14.609 -19.297 -22.656 1 95.06 319 ALA B O 1
ATOM 4997 N N . ASN B 1 320 ? 12.672 -18.297 -22.172 1 91.81 320 ASN B N 1
ATOM 4998 C CA . ASN B 1 320 ? 11.852 -19.281 -22.891 1 91.81 320 ASN B CA 1
ATOM 4999 C C . ASN B 1 320 ? 11.195 -18.656 -24.109 1 91.81 320 ASN B C 1
ATOM 5001 O O . ASN B 1 320 ? 10.32 -19.266 -24.734 1 91.81 320 ASN B O 1
ATOM 5005 N N . ILE B 1 321 ? 11.445 -17.5 -24.359 1 89.69 321 ILE B N 1
ATOM 5006 C CA . ILE B 1 321 ? 10.883 -16.797 -25.5 1 89.69 321 ILE B CA 1
ATOM 5007 C C . ILE B 1 321 ? 11.953 -16.641 -26.578 1 89.69 321 ILE B C 1
ATOM 5009 O O . ILE B 1 321 ? 13.141 -16.484 -26.281 1 89.69 321 ILE B O 1
#

Secondary structure (DSSP, 8-state):
---EEEE--EES-SS-HHHHHHHHHHHHT-TTEEEEEEEEETTTTEEEEEEEE-HHHHHHHHHHHHHHHHHH--TTS---SS--SBSEEEEEEEEEES--HHHHHHHHHHHHHHHHHHH---EEEEETT-SSGGGS-HHHHHTTHHHHHHHHTTSGGG--SBS-SS-BTTTB-EEEEE----EEEEEEES---THHHHHHHHHHSGGGTSBTTEEEEEEEEGGGTEEEEEEEES-TTTS-HHHHHHHHHHHHHTTT--EEEEEEES-B-HHHHHHHHHHHHHHTT----GGGS-HHHHHHHHHHHHTBSS--GGGBGGGG-/---EEEE--EES-SS-HHHHHHHHHHHHT-TTEEEEEEEEETTTTEEEEEEEE-HHHHHHHHHHHHHHHHHH--TTS---SS--SBSEEEEEEEEEES--HHHHHHHHHHHHHHHHHHH---EEEEETT-SSGGGS-HHHHHTTHHHHHHHHTTSGGG--SBS-SS-BTTTB-EEEEE----EEEEEEES---THHHHHHHHHHSGGGTSBTTEEEEEEEEGGGTEEEEEEEES-TTTS-HHHHHHHHHHHHHTTT--EEEEEEES-B-HHHHHHHHHHHHHHTT----GGGS-HHHHHHHHHHHHTBSS--GGGBGGGG-

Nearest PDB structures (foldseek):
  1qd1-assembly1_A  TM=9.587E-01  e=1.411E-41  Sus scrofa
  1qd1-assembly1_B  TM=9.513E-01  e=1.501E-41  Sus scrofa
  2pfd-assembly1_A  TM=7.733E-01  e=3.569E-37  Rattus norvegicus
  7bfg-assembly1_I  TM=6.945E-01  e=9.213E-02  Thermus thermophilus HB8
  2wny-assembly2_B  TM=3.487E-01  e=6.261E-01  Methanothermobacter thermautotrophicus

Sequence (642 aa):
MAKIVECIPNYSEGKDLAKIERIVAPYKNNPKIKLLSVEPDANYNRTVVTVLGDPEEVKKAVIESIGIATKEIDMNVHKGEHKRMGATDVVPFLPIQEMTTEECNEISREVGKAVWEKFKLPVFLYESTATAPNRVSLPDIRKGEYEGMAEKLKQPEWAPDFGERAPHPTAGVTAVGCRMPLIAFNINLATTDMSIPKEIAKDIRFSSGGFRFIQAGPAEILDKGFVQVTMNIKDYTKNPIYRIMETVKMEAKRWGVKVTGCEIIGATPFAALTDSLKYYLACDGIKDDVDAMSMEKVVELMVKYLGLTDFDVKKVLEANIMAKIVECIPNYSEGKDLAKIERIVAPYKNNPKIKLLSVEPDANYNRTVVTVLGDPEEVKKAVIESIGIATKEIDMNVHKGEHKRMGATDVVPFLPIQEMTTEECNEISREVGKAVWEKFKLPVFLYESTATAPNRVSLPDIRKGEYEGMAEKLKQPEWAP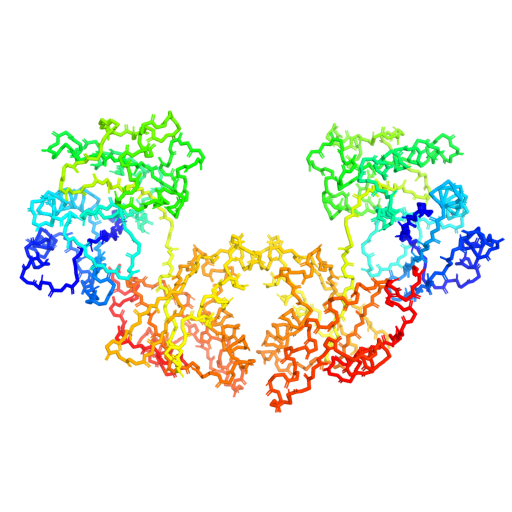DFGERAPHPTAGVTAVGCRMPLIAFNINLATTDMSIPKEIAKDIRFSSGGFRFIQAGPAEILDKGFVQVTMNIKDYTKNPIYRIMETVKMEAKRWGVKVTGCEIIGATPFAALTDSLKYYLACDGIKDDVDAMSMEKVVELMVKYLGLTDFDVKKVLEANI

=== Feature glossary ===
The features interleaved in this record are:

— What the protein is —

Sequence gives the chain of amino acids in standard one-letter code (A=alanine, C=cysteine, …, Y=tyrosine), read N→C. It is the only feature that is directly encoded by the gene; all structural features are derived from the folded form of this sequence.

Database cross-references. InterPro integrates a dozen domain/family signature databases into unified entries with residue-range hits. GO terms attach function/process/location labels with evidence codes. CATH codes position the fold in a four-level structural taxonomy. Organism is the NCBI-taxonomy species name.

— Where its atoms are —

Atomic coordinates in PDBx/mmCIF format — the same representation the Protein Data Bank distributes. Each line of the _atom_site loop places one backbone atom in Cartesian space (units: ångströms, origin: arbitrary).

The six renders are orthographic views along the three Cartesian axes in both directions. Representation (cartoon, sticks, or surface) and color scheme (sequence-rainbow or by-chain) vary across proteins so the training set covers all the common visualization conventions.

— Local backbone conformation —

Eight-state secondary structure (DSSP): H is the canonical α-helix, G the tighter 3₁₀-helix, I the wider π-helix; E/B are β-structure, T and S are turns and bends, and '-' is everything else. DSSP derives these from the pattern of main-chain N–H···O=C hydrogen bonds, not from the sequence.

P-SEA three-state annotation labels each residue as helix, strand, or coil based purely on the geometry of the Cα trace. It serves as a fallback when the full backbone (and thus DSSP) is unavailable.

The φ/ψ torsion pair specifies the backbone conformation at each residue. φ rotates about the N–Cα bond, ψ about the Cα–C bond. Steric clashes forbid most of the (φ, ψ) plane — the allowed regions (α-helix basin, β-sheet basin, left-handed helix) are the Ramachandran-allowed regions.

— Global shape and packing —

The geometric summary reports three shape descriptors. Rg (radius of gyration) measures how spread out the Cα atoms are about their centre of mass; compact globular proteins have small Rg, elongated or unfolded ones large. Cα contacts (<8 Å, |i−j|>4) count long-range residue pairs in spatial proximity — high for tightly packed folds, near zero for rods or random coil. The bounding-box extents give the protein's footprint along x, y, z in Å.

Solvent-accessible surface area (SASA) is the area in Å² traced out by the centre of a 1.4 Å probe sphere (a water molecule) rolled over the protein's van der Waals surface (Shrake–Rupley / Lee–Richards construction). Buried residues have near-zero SASA; fully exposed residues can exceed 200 Å². The total SASA scales roughly with the number of surface residues.

The contact map is a binary N×N matrix image: pixel (i, j) is dark where Cα_i and Cα_j are within 8 Å and |i−j|>4. Because the |i−j|>4 filter removes local helical contacts, off-diagonal stripes parallel to the main diagonal indicate parallel β-sheets; stripes perpendicular to it indicate antiparallel β-sheets. The Ramachandran plot scatters every residue's (φ, ψ) pair against the sterically allowed regions. The PAE heatmap renders the predicted-aligned-error matrix.

— Structural neighborhood —

3Di is Foldseek's structural alphabet. Each residue is assigned one of twenty discrete states based on how its Cα sits relative to its spatial (not sequential) neighbors. Aligning 3Di strings finds structural homologs roughly as well as full 3D superposition, but orders of magnitude faster.

Nearest PDB neighbors are the top structural matches found by Foldseek when searching this structure against the entire Protein Data Bank. Each hit reports a TM-score (0 to 1; >0.5 almost always implies the same fold) and an E-value. These are *structural* homologs — they may share no detectable sequence similarity.

— Confidence and disorder —

For AlphaFold models, the B-factor field carries pLDDT — the model's own estimate of local accuracy on a 0–100 scale. Regions with pLDDT<50 should be treated as essentially unmodeled; they often correspond to intrinsically disordered segments.

Crystallographic B-factors measure how much each atom's electron density is smeared out, in Å². They rise in mobile loops and surface residues and fall in the buried interior. In AlphaFold models this column is repurposed to hold pLDDT instead.

Predicted aligned error is AlphaFold's pairwise confidence. Unlike pLDDT (per-residue), PAE is per-residue-pair and captures whether two parts of the structure are correctly placed relative to each other. Units are ångströms of expected positional error.